Protein AF-0000000072338761 (afdb_homodimer)

Solvent-accessible surface area (backbone atoms only — not comparable to full-atom values): 22064 Å² total; per-residue (Å²): 132,81,78,70,74,66,70,79,74,54,84,82,32,75,36,38,48,46,51,48,50,28,50,51,32,44,56,54,16,60,72,24,56,83,80,33,53,68,61,15,53,51,38,38,48,50,27,56,55,46,52,63,46,30,58,50,46,21,62,70,65,68,54,77,40,64,55,47,52,51,50,48,56,48,51,54,52,49,55,56,39,50,49,32,52,53,35,22,54,76,39,59,93,46,30,67,58,38,49,49,53,42,46,35,48,51,50,10,52,49,38,29,50,42,36,50,35,55,40,67,84,44,92,79,66,81,75,85,75,63,54,68,69,52,47,52,41,71,71,35,62,64,58,40,49,50,21,54,51,25,37,50,48,26,52,51,23,54,43,52,24,72,78,41,54,88,87,39,70,66,22,52,52,22,51,53,49,30,62,71,20,42,65,41,25,53,51,41,55,49,42,26,45,50,40,21,53,45,16,49,53,49,33,49,51,51,47,48,57,73,62,104,131,80,78,69,74,65,69,77,75,55,85,80,31,75,38,38,48,44,51,48,52,28,51,52,33,45,55,55,16,59,72,24,56,85,79,34,55,68,60,15,51,52,36,38,49,52,26,56,56,47,51,62,49,30,58,50,47,22,63,70,65,68,56,75,41,65,56,49,50,50,50,47,56,48,50,55,51,52,54,54,40,49,49,33,53,52,36,22,55,75,39,59,93,47,29,66,58,36,49,49,53,43,47,38,47,50,50,10,50,48,38,29,51,44,36,50,33,54,40,66,85,44,91,78,66,80,75,86,76,63,53,67,70,54,48,52,41,70,70,34,62,65,59,39,50,50,21,54,51,26,35,51,50,25,52,51,23,54,43,54,26,72,78,40,54,88,86,39,69,64,22,52,51,22,50,52,48,30,62,70,20,43,66,40,24,52,51,40,54,50,42,27,45,50,40,22,53,45,17,50,54,49,33,52,51,51,46,48,58,73,63,103

pLDDT: mean 85.82, std 15.0, range [26.61, 97.88]

Foldseek 3Di:
DPPPPLPDQDCDDPLNVLLVVLVVLLVVLVVCVVPPLVSSCVSLVVSVVSLVVSVVRCVVVVNDDPVSVVSSLVSLLVSLLVLLVLLCVLVVVCNVVSVVLSVLQVLLVVLLVVLQVVCVPPPPHDPPPQDPLLVVCVVDPVLVVLLSVLLSLLSSLSSQLSVDDPPDPSVVVSVVSNVVSVVSNVSVSVSSNSSNVVSVVSVVVVVVVVVD/DPPPPLPDQDCDDPLNVLLVVLVVLLVVLVVCVVPPLVSSVVSLVVSVVSLVVSVVVCVVVVNDDPVSVVSSLVSLLVSLLVLLVLLCVLVVVCNVVSVVLSVLQVLLVVLLVVLQVVCVPPPPHDPPPQDPLLVVCVVDPVLVVLLSVLLSLLSSLSSQLSVDDPPDPSVVVSVVSNVVSVVSNVSVSVSSNSSNVVSVVSVVVVVVVVVD

Radius of gyration: 22.32 Å; Cα contacts (8 Å, |Δi|>4): 459; chains: 2; bounding box: 52×64×45 Å

Nearest PDB structures (foldseek):
  4mnd-assembly1_A-2  TM=5.070E-01  e=9.246E-03  Archaeoglobus fulgidus
  4o6m-assembly1_A  TM=5.446E-01  e=5.656E-02  Archaeoglobus fulgidus DSM 4304
  4q7c-assembly1_A  TM=5.367E-01  e=7.178E-02  Archaeoglobus fulgidus DSM 4304
  4q7c-assembly1_B  TM=5.508E-01  e=8.281E-02  Archaeoglobus fulgidus DSM 4304
  7sqc-assembly1_1Y  TM=2.002E-01  e=7.309E+00  Chlamydomonas reinhardtii

Secondary structure (DSSP, 8-state):
----------S--HHHHHHHHHHHHHHHHHHHTTT-HHHHHHHHHHHHHHHHHHHHHHHHHT---HHHHHHHHHHHHHHHHHHHHHHHHH-GGGHHHHHHHHHHHHHHHHHHHHHHHHHTT-S--------HHHHHHHH-HHHHHHHHHHHHHHHHHHHHHHTS-TTSHHHHHHHHHHHHHHHHHHHHHHHHHHHHHHHHHHHHHHHHHHH-/----------S--HHHHHHHHHHHHHHHHHHHTTT-HHHHHHHHHHHHHHHHHHHHHHHHHT---HHHHHHHHHHHHHHHHHHHHHHHHH-GGGHHHHHHHHHHHHHHHHHHHHHHHHHTT-S--------HHHHHHHH-HHHHHHHHHHHHHHHHHHHHHHTS-TTSHHHHHHHHHHHHHHHHHHHHHHHHHHHHHHHHHHHHHHHHHHH-

InterPro domains:
  IPR000462 CDP-alcohol phosphatidyltransferase [PF01066] (13-157)
  IPR014387 CDP-diacylglycerol-inositol 3-phosphatidyltransferase, eukaryote [PIRSF000848] (13-209)
  IPR043130 CDP-alcohol phosphatidyltransferase, transmembrane domain [G3DSA:1.20.120.1760] (8-195)

Sequence (424 aa):
MVKQGRKKPTIFTKANGVTFIRTILCGLSMKYAHTDVFLFVYIYTASMLLDMVDGYVSRYFNESTLIGAVYDQLLDRMTSSYVCFLNAKRYPQLLEVFYLIMVIDICGHWIHNYACALYANTNHKKVNDANIILKVYYENKWLMFMSIVMYEVFFVSLYARSMYSPGHNMYDLATRLMYITAPLCVYKILTNFLQGAYGCSRLLYYDQKLAQMVKQGRKKPTIFTKANGVTFIRTILCGLSMKYAHTDVFLFVYIYTASMLLDMVDGYVSRYFNESTLIGAVYDQLLDRMTSSYVCFLNAKRYPQLLEVFYLIMVIDICGHWIHNYACALYANTNHKKVNDANIILKVYYENKWLMFMSIVMYEVFFVSLYARSMYSPGHNMYDLATRLMYITAPLCVYKILTNFLQGAYGCSRLLYYDQKLAQ

Organism: Babesia divergens (NCBI:txid32595)

Structure (mmCIF, N/CA/C/O backbone):
data_AF-0000000072338761-model_v1
#
loop_
_entity.id
_entity.type
_entity.pdbx_description
1 polymer 'CDP-diacylglycerol--inositol 3-phosphatidyltransferase'
#
loop_
_atom_site.group_PDB
_atom_site.id
_atom_site.type_symbol
_atom_site.label_atom_id
_atom_site.label_alt_id
_atom_site.label_comp_id
_atom_site.label_asym_id
_atom_site.label_entity_id
_atom_site.label_seq_id
_atom_site.pdbx_PDB_ins_code
_atom_site.Cartn_x
_atom_site.Cartn_y
_atom_site.Cartn_z
_atom_site.occupancy
_atom_site.B_iso_or_equiv
_atom_site.auth_seq_id
_atom_site.auth_comp_id
_atom_site.auth_asym_id
_atom_site.auth_atom_id
_atom_site.pdbx_PDB_model_num
ATOM 1 N N . MET A 1 1 ? -26.469 29.328 20.031 1 26.61 1 MET A N 1
ATOM 2 C CA . MET A 1 1 ? -26.281 28.031 19.375 1 26.61 1 MET A CA 1
ATOM 3 C C . MET A 1 1 ? -25.469 27.078 20.25 1 26.61 1 MET A C 1
ATOM 5 O O . MET A 1 1 ? -24.344 27.391 20.625 1 26.61 1 MET A O 1
ATOM 9 N N . VAL A 1 2 ? -26.078 26.344 21.078 1 29.77 2 VAL A N 1
ATOM 10 C CA . VAL A 1 2 ? -25.625 25.578 22.234 1 29.77 2 VAL A CA 1
ATOM 11 C C . VAL A 1 2 ? -24.531 24.609 21.812 1 29.77 2 VAL A C 1
ATOM 13 O O . VAL A 1 2 ? -24.672 23.875 20.828 1 29.77 2 VAL A O 1
ATOM 16 N N . LYS A 1 3 ? -23.266 24.875 21.938 1 37.03 3 LYS A N 1
ATOM 17 C CA . LYS A 1 3 ? -22.047 24.125 21.719 1 37.03 3 LYS A CA 1
ATOM 18 C C . LYS A 1 3 ? -22.219 22.656 22.141 1 37.03 3 LYS A C 1
ATOM 20 O O . LYS A 1 3 ? -22.203 22.344 23.328 1 37.03 3 LYS A O 1
ATOM 25 N N . GLN A 1 4 ? -23.219 22 21.688 1 37.53 4 GLN A N 1
ATOM 26 C CA . GLN A 1 4 ? -23.531 20.625 22.094 1 37.53 4 GLN A CA 1
ATOM 27 C C . GLN A 1 4 ? -22.25 19.812 22.281 1 37.53 4 GLN A C 1
ATOM 29 O O . GLN A 1 4 ? -21.328 19.906 21.469 1 37.53 4 GLN A O 1
ATOM 34 N N . GLY A 1 5 ? -21.828 19.438 23.406 1 38.66 5 GLY A N 1
ATOM 35 C CA . GLY A 1 5 ? -20.641 18.828 23.969 1 38.66 5 GLY A CA 1
ATOM 36 C C . GLY A 1 5 ? -20.047 17.734 23.078 1 38.66 5 GLY A C 1
ATOM 37 O O . GLY A 1 5 ? -20.703 16.75 22.781 1 38.66 5 GLY A O 1
ATOM 38 N N . ARG A 1 6 ? -19.391 18.078 22.047 1 47.03 6 ARG A N 1
ATOM 39 C CA . ARG A 1 6 ? -18.719 17.047 21.266 1 47.03 6 ARG A CA 1
ATOM 40 C C . ARG A 1 6 ? -18.172 15.938 22.156 1 47.03 6 ARG A C 1
ATOM 42 O O . ARG A 1 6 ? -17.453 16.203 23.125 1 47.03 6 ARG A O 1
ATOM 49 N N . LYS A 1 7 ? -18.953 14.875 22.391 1 50.47 7 LYS A N 1
A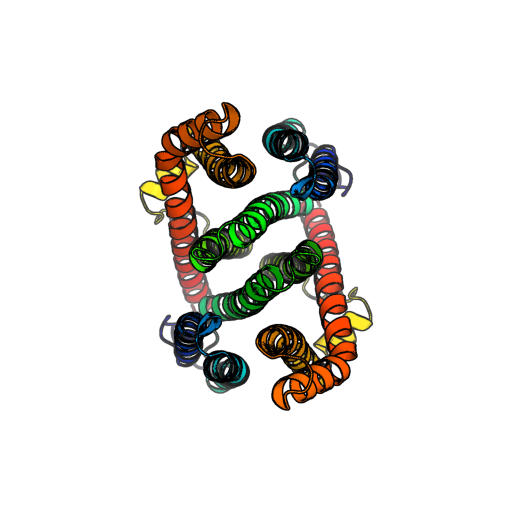TOM 50 C CA . LYS A 1 7 ? -18.547 13.711 23.172 1 50.47 7 LYS A CA 1
ATOM 51 C C . LYS A 1 7 ? -17.094 13.336 22.891 1 50.47 7 LYS A C 1
ATOM 53 O O . LYS A 1 7 ? -16.609 13.539 21.766 1 50.47 7 LYS A O 1
ATOM 58 N N . LYS A 1 8 ? -16.297 13.023 23.922 1 52.38 8 LYS A N 1
ATOM 59 C CA . LYS A 1 8 ? -14.898 12.602 23.875 1 52.38 8 LYS A CA 1
ATOM 60 C C . LYS A 1 8 ? -14.688 11.492 22.844 1 52.38 8 LYS A C 1
ATOM 62 O O . LYS A 1 8 ? -15.367 10.469 22.875 1 52.38 8 LYS A O 1
ATOM 67 N N . PRO A 1 9 ? -14.086 11.664 21.688 1 55.91 9 PRO A N 1
ATOM 68 C CA . PRO A 1 9 ? -13.875 10.617 20.688 1 55.91 9 PRO A CA 1
ATOM 69 C C . PRO A 1 9 ? -13.203 9.375 21.25 1 55.91 9 PRO A C 1
ATOM 71 O O . PRO A 1 9 ? -12.18 9.477 21.938 1 55.91 9 PRO A O 1
ATOM 74 N N . THR A 1 10 ? -14.078 8.336 21.766 1 58.53 10 THR A N 1
ATOM 75 C CA . THR A 1 10 ? -13.531 7.055 22.188 1 58.53 10 THR A CA 1
ATOM 76 C C . THR A 1 10 ? -13.32 6.137 20.984 1 58.53 10 THR A C 1
ATOM 78 O O . THR A 1 10 ? -14 6.273 19.969 1 58.53 10 THR A O 1
ATOM 81 N N . ILE A 1 11 ? -12.25 5.395 21 1 60.09 11 ILE A N 1
ATOM 82 C CA . ILE A 1 11 ? -11.953 4.383 20 1 60.09 11 ILE A CA 1
ATOM 83 C C . ILE A 1 11 ? -13.18 3.5 19.781 1 60.09 11 ILE A C 1
ATOM 85 O O . ILE A 1 11 ? -13.367 2.947 18.688 1 60.09 11 ILE A O 1
ATOM 89 N N . PHE A 1 12 ? -13.953 3.453 20.719 1 59.91 12 PHE A N 1
ATOM 90 C CA . PHE A 1 12 ? -15.086 2.535 20.625 1 59.91 12 PHE A CA 1
ATOM 91 C C . PHE A 1 12 ? -16.344 3.268 20.188 1 59.91 12 PHE A C 1
ATOM 93 O O . PHE A 1 12 ? -17.188 3.637 21.016 1 59.91 12 PHE A O 1
ATOM 100 N N . THR A 1 13 ? -16.328 3.723 19.016 1 66.06 13 THR A N 1
ATOM 101 C CA . THR A 1 13 ? -17.531 4.309 18.422 1 66.06 13 THR A CA 1
ATOM 102 C C . THR A 1 13 ? -18.25 3.289 17.562 1 66.06 13 THR A C 1
ATOM 104 O O . THR A 1 13 ? -17.672 2.273 17.172 1 66.06 13 THR A O 1
ATOM 107 N N . LYS A 1 14 ? -19.547 3.48 17.359 1 63.56 14 LYS A N 1
ATOM 108 C CA . LYS A 1 14 ? -20.312 2.584 16.516 1 63.56 14 LYS A CA 1
ATOM 109 C C . LYS A 1 14 ? -19.672 2.439 15.133 1 63.56 14 LYS A C 1
ATOM 111 O O . LYS A 1 14 ? -19.641 1.346 14.562 1 63.56 14 LYS A O 1
ATOM 116 N N . ALA A 1 15 ? -19.109 3.551 14.703 1 64.62 15 ALA A N 1
ATOM 117 C CA . ALA A 1 15 ? -18.453 3.521 13.398 1 64.62 15 ALA A CA 1
ATOM 118 C C . ALA A 1 15 ? -17.203 2.652 13.422 1 64.62 15 ALA A C 1
ATOM 120 O O . ALA A 1 15 ? -16.953 1.872 12.5 1 64.62 15 ALA A O 1
ATOM 121 N N . ASN A 1 16 ? -16.516 2.664 14.539 1 75.19 16 ASN A N 1
ATOM 122 C CA . ASN A 1 16 ? -1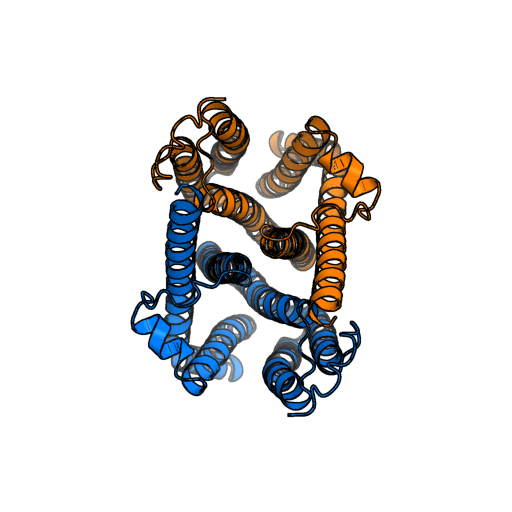5.336 1.826 14.688 1 75.19 16 ASN A CA 1
ATOM 123 C C . ASN A 1 16 ? -15.711 0.352 14.82 1 75.19 16 ASN A C 1
ATOM 125 O O . ASN A 1 16 ? -14.938 -0.523 14.422 1 75.19 16 ASN A O 1
ATOM 129 N N . GLY A 1 17 ? -16.922 0.213 15.297 1 76.75 17 GLY A N 1
ATOM 130 C CA . GLY A 1 17 ? -17.406 -1.15 15.391 1 76.75 17 GLY A CA 1
ATOM 131 C C . GLY A 1 17 ? -17.656 -1.79 14.039 1 76.75 17 GLY A C 1
ATOM 132 O O . GLY A 1 17 ? -17.312 -2.951 13.82 1 76.75 17 GLY A O 1
ATOM 133 N N . VAL A 1 18 ? -18.203 -1.007 13.109 1 80.5 18 VAL A N 1
ATOM 134 C CA . VAL A 1 18 ? -18.5 -1.506 11.766 1 80.5 18 VAL A CA 1
ATOM 135 C C . VAL A 1 18 ? -17.188 -1.836 11.047 1 80.5 18 VAL A C 1
ATOM 137 O O . VAL A 1 18 ? -17.078 -2.875 10.391 1 80.5 18 VAL A O 1
ATOM 140 N N . THR A 1 19 ? -16.25 -0.994 11.211 1 82.56 19 THR A N 1
ATOM 141 C CA . THR A 1 19 ? -14.953 -1.222 10.57 1 82.56 19 THR A CA 1
ATOM 142 C C . THR A 1 19 ? -14.281 -2.469 11.141 1 82.56 19 THR A C 1
ATOM 144 O O . THR A 1 19 ? -13.633 -3.217 10.406 1 82.56 19 THR A O 1
ATOM 147 N N . PHE A 1 20 ? -14.547 -2.629 12.391 1 86.56 20 PHE A N 1
ATOM 148 C CA . PHE A 1 20 ? -13.992 -3.818 13.023 1 86.56 20 PHE A CA 1
ATOM 149 C C . PHE A 1 20 ? -14.641 -5.082 12.469 1 86.56 20 PHE A C 1
ATOM 151 O O . PHE A 1 20 ? -13.953 -6.066 12.188 1 86.56 20 PHE A O 1
ATOM 158 N N . ILE A 1 21 ? -15.883 -5.047 12.328 1 89.88 21 ILE A N 1
ATOM 159 C CA . ILE A 1 21 ? -16.609 -6.184 11.758 1 89.88 21 ILE A CA 1
ATOM 160 C C . ILE A 1 21 ? -16.125 -6.434 10.336 1 89.88 21 ILE A C 1
ATOM 162 O O . ILE A 1 21 ? -15.938 -7.586 9.93 1 89.88 21 ILE A O 1
ATOM 166 N N . ARG A 1 22 ? -15.859 -5.383 9.586 1 91.88 22 ARG A N 1
ATOM 167 C CA . ARG A 1 22 ? -15.352 -5.496 8.227 1 91.88 22 ARG A CA 1
ATOM 168 C C . ARG A 1 22 ? -14 -6.199 8.195 1 91.88 22 ARG A C 1
ATOM 170 O O . ARG A 1 22 ? -13.734 -7.016 7.312 1 91.88 22 ARG A O 1
ATOM 177 N N . THR A 1 23 ? -13.258 -5.828 9.141 1 91.75 23 THR A N 1
ATOM 178 C CA . THR A 1 23 ? -11.922 -6.426 9.219 1 91.75 23 THR A CA 1
ATOM 179 C C . THR A 1 23 ? -12.023 -7.934 9.453 1 91.75 23 THR A C 1
ATOM 181 O O . THR A 1 23 ? -11.312 -8.711 8.812 1 91.75 23 THR A O 1
ATOM 184 N N . ILE A 1 24 ? -12.875 -8.336 10.328 1 93.06 24 ILE A N 1
ATOM 185 C CA . ILE A 1 24 ? -13.086 -9.75 10.633 1 93.06 24 ILE A CA 1
ATOM 186 C C . ILE A 1 24 ? -13.617 -10.469 9.398 1 93.06 24 ILE A C 1
ATOM 188 O O . ILE A 1 24 ? -13.133 -11.555 9.047 1 93.06 24 ILE A O 1
ATOM 192 N N . LEU A 1 25 ? -14.562 -9.891 8.766 1 93.5 25 LEU A N 1
ATOM 193 C CA . LEU A 1 25 ? -15.133 -10.492 7.566 1 93.5 25 LEU A CA 1
ATOM 194 C C . LEU A 1 25 ? -14.086 -10.625 6.469 1 93.5 25 LEU A C 1
ATOM 196 O O . LEU A 1 25 ? -14.047 -11.633 5.762 1 93.5 25 LEU A O 1
ATOM 200 N N . CYS A 1 26 ? -13.266 -9.602 6.328 1 91.56 26 CYS A N 1
ATOM 201 C CA . CYS A 1 26 ? -12.195 -9.672 5.344 1 91.56 26 CYS A CA 1
ATOM 202 C C . CYS A 1 26 ? -11.234 -10.812 5.66 1 91.56 26 CYS A C 1
ATOM 204 O O . CYS A 1 26 ? -10.875 -11.586 4.773 1 91.56 26 CYS A O 1
ATOM 206 N N . GLY A 1 27 ? -10.859 -10.938 6.969 1 93.31 27 GLY A N 1
ATOM 207 C CA . GLY A 1 27 ? -10.023 -12.055 7.387 1 93.31 27 GLY A CA 1
ATOM 208 C C . GLY A 1 27 ? -10.656 -13.406 7.137 1 93.31 27 GLY A C 1
ATOM 209 O O . GLY A 1 27 ? -10 -14.328 6.656 1 93.31 27 GLY A O 1
ATOM 210 N N . LEU A 1 28 ? -11.898 -13.5 7.398 1 94 28 LEU A N 1
ATOM 211 C CA . LEU A 1 28 ? -12.633 -14.742 7.176 1 94 28 LEU A CA 1
ATOM 212 C C . LEU A 1 28 ? -12.711 -15.07 5.691 1 94 28 LEU A C 1
ATOM 214 O O . LEU A 1 28 ? -12.625 -16.234 5.309 1 94 28 LEU A O 1
ATOM 218 N N . SER A 1 29 ? -12.922 -14.031 4.934 1 94.88 29 SER A N 1
ATOM 219 C CA . SER A 1 29 ? -12.984 -14.266 3.494 1 94.88 29 SER A CA 1
ATOM 220 C C . SER A 1 29 ? -11.68 -14.859 2.975 1 94.88 29 SER A C 1
ATOM 222 O O . SER A 1 29 ? -11.688 -15.695 2.066 1 94.88 29 SER A O 1
ATOM 224 N N . MET A 1 30 ? -10.578 -14.438 3.518 1 93.88 30 MET A N 1
ATOM 225 C CA . MET A 1 30 ? -9.266 -14.922 3.096 1 93.88 30 MET A CA 1
ATOM 226 C C . MET A 1 30 ? -9.141 -16.422 3.34 1 93.88 30 MET A C 1
ATOM 228 O O . MET A 1 30 ? -8.445 -17.125 2.594 1 93.88 30 MET A O 1
ATOM 232 N N . LYS A 1 31 ? -9.789 -16.938 4.398 1 92.69 31 LYS A N 1
ATOM 233 C CA . LYS A 1 31 ? -9.766 -18.359 4.73 1 92.69 31 LYS A CA 1
ATOM 234 C C . LYS A 1 31 ? -10.367 -19.188 3.605 1 92.69 31 LYS A C 1
ATOM 236 O O . LYS A 1 31 ? -9.938 -20.328 3.371 1 92.69 31 LYS A O 1
ATOM 241 N N . TYR A 1 32 ? -11.258 -18.609 2.891 1 94.12 32 TYR A N 1
ATOM 242 C CA . TYR A 1 32 ? -12 -19.375 1.893 1 94.12 32 TYR A CA 1
ATOM 243 C C . TYR A 1 32 ? -11.555 -19 0.482 1 94.12 32 TYR A C 1
ATOM 245 O O . TYR A 1 32 ? -12.062 -19.547 -0.498 1 94.12 32 TYR A O 1
ATOM 253 N N . ALA A 1 33 ? -10.633 -18.156 0.347 1 93.81 33 ALA A N 1
ATOM 254 C CA . ALA A 1 33 ? -10.242 -17.609 -0.953 1 93.81 33 ALA A CA 1
ATOM 255 C C . ALA A 1 33 ? -9.734 -18.719 -1.871 1 93.81 33 ALA A C 1
ATOM 257 O O . ALA A 1 33 ? -9.953 -18.672 -3.084 1 93.81 33 ALA A O 1
ATOM 258 N N . HIS A 1 34 ? -9.148 -19.781 -1.287 1 93.19 34 HIS A N 1
ATOM 259 C CA . HIS A 1 34 ? -8.516 -20.797 -2.113 1 93.19 34 HIS A CA 1
ATOM 260 C C . HIS A 1 34 ? -9.352 -22.078 -2.139 1 93.19 34 HIS A C 1
ATOM 262 O O . HIS A 1 34 ? -9.086 -22.984 -2.926 1 93.19 34 HIS A O 1
ATOM 268 N N . THR A 1 35 ? -10.375 -22.219 -1.261 1 91.75 35 THR A N 1
ATOM 269 C CA . THR A 1 35 ? -11.125 -23.469 -1.134 1 91.75 35 THR A CA 1
ATOM 270 C C . THR A 1 35 ? -12.523 -23.328 -1.724 1 91.75 35 THR A C 1
ATOM 272 O O . THR A 1 35 ? -13.008 -24.219 -2.422 1 91.75 35 THR A O 1
ATOM 275 N N . ASP A 1 36 ? -13.18 -22.203 -1.42 1 93.94 36 ASP A N 1
ATOM 276 C CA . ASP A 1 36 ? -14.555 -21.969 -1.851 1 93.94 36 ASP A CA 1
ATOM 277 C C . ASP A 1 36 ? -14.734 -20.531 -2.348 1 93.94 36 ASP A C 1
ATOM 279 O O . ASP A 1 36 ? -14.992 -19.625 -1.557 1 93.94 36 ASP A O 1
ATOM 283 N N . VAL A 1 37 ? -14.719 -20.422 -3.639 1 92.69 37 VAL A N 1
ATOM 284 C CA . VAL A 1 37 ? -14.758 -19.094 -4.25 1 92.69 37 VAL A CA 1
ATOM 285 C C . VAL A 1 37 ? -16.109 -18.438 -3.969 1 92.69 37 VAL A C 1
ATOM 287 O O . VAL A 1 37 ? -16.172 -17.234 -3.754 1 92.69 37 VAL A O 1
ATOM 290 N N . PHE A 1 38 ? -17.203 -19.203 -3.994 1 92.25 38 PHE A N 1
ATOM 291 C CA . PHE A 1 38 ? -18.531 -18.656 -3.742 1 92.25 38 PHE A CA 1
ATOM 292 C C . PHE A 1 38 ? -18.609 -18.047 -2.35 1 92.25 38 PHE A C 1
ATOM 294 O O . PHE A 1 38 ? -19.078 -16.922 -2.188 1 92.25 38 PHE A O 1
ATOM 301 N N . LEU A 1 39 ? -18.156 -18.812 -1.407 1 94.25 39 LEU A N 1
ATOM 302 C CA . LEU A 1 39 ? -18.172 -18.297 -0.041 1 94.25 39 LEU A CA 1
ATOM 303 C C . LEU A 1 39 ? -17.234 -17.109 0.101 1 94.25 39 LEU A C 1
ATOM 305 O O . LEU A 1 39 ? -17.547 -16.141 0.803 1 94.25 39 LEU A O 1
ATOM 309 N N . PHE A 1 40 ? -16.047 -17.156 -0.527 1 96 40 PHE A N 1
ATOM 310 C CA . PHE A 1 40 ? -15.109 -16.031 -0.527 1 96 40 PHE A CA 1
ATOM 311 C C . PHE A 1 40 ? -15.789 -14.766 -1.047 1 96 40 PHE A C 1
ATOM 313 O O . PHE A 1 40 ? -15.789 -13.734 -0.375 1 96 40 PHE A O 1
ATOM 320 N N . VAL A 1 41 ? -16.438 -14.891 -2.227 1 94.5 41 VAL A N 1
ATOM 321 C CA . VAL A 1 41 ? -17.047 -13.742 -2.875 1 94.5 41 VAL A CA 1
ATOM 322 C C . VAL A 1 41 ? -18.188 -13.195 -2 1 94.5 41 VAL A C 1
ATOM 324 O O . VAL A 1 41 ? -18.328 -11.984 -1.837 1 94.5 41 VAL A O 1
ATOM 327 N N . TYR A 1 42 ? -18.891 -14.094 -1.451 1 94.56 42 TYR A N 1
ATOM 328 C CA . TYR A 1 42 ? -20.031 -13.695 -0.625 1 94.56 42 TYR A CA 1
ATOM 329 C C . TYR A 1 42 ? -19.562 -12.914 0.602 1 94.56 42 TYR A C 1
ATOM 331 O O . TYR A 1 42 ? -20.062 -11.82 0.869 1 94.56 42 TYR A O 1
ATOM 339 N N . ILE A 1 43 ? -18.656 -13.453 1.332 1 95.38 43 ILE A N 1
ATOM 340 C CA . ILE A 1 43 ? -18.172 -12.828 2.559 1 95.38 43 ILE A CA 1
ATOM 341 C C . ILE A 1 43 ? -17.438 -11.531 2.221 1 95.38 43 ILE A C 1
ATOM 343 O O . ILE A 1 43 ? -17.594 -10.523 2.91 1 95.38 43 ILE A O 1
ATOM 347 N N . TYR A 1 44 ? -16.656 -11.594 1.2 1 94.81 44 TYR A N 1
ATOM 348 C CA . TYR A 1 44 ? -15.914 -10.414 0.747 1 94.81 44 TYR A CA 1
ATOM 349 C C . TYR A 1 44 ? -16.875 -9.281 0.393 1 94.81 44 TYR A C 1
ATOM 351 O O . TYR A 1 44 ? -16.672 -8.141 0.803 1 94.81 44 TYR A O 1
ATOM 359 N N . THR A 1 45 ? -17.906 -9.602 -0.368 1 91.44 45 THR A N 1
ATOM 360 C CA . THR A 1 45 ? -18.891 -8.617 -0.783 1 91.44 45 THR A CA 1
ATOM 361 C C . THR A 1 45 ? -19.641 -8.055 0.426 1 91.44 45 THR A C 1
ATOM 363 O O . THR A 1 45 ? -19.906 -6.852 0.496 1 91.44 45 THR A O 1
ATOM 366 N N . ALA A 1 46 ? -19.953 -8.891 1.31 1 91.44 46 ALA A N 1
ATOM 367 C CA . ALA A 1 46 ? -20.594 -8.438 2.539 1 91.44 46 ALA A CA 1
ATOM 368 C C . ALA A 1 46 ? -19.719 -7.438 3.281 1 91.44 46 ALA A C 1
ATOM 370 O O . ALA A 1 46 ? -20.219 -6.43 3.795 1 91.44 46 ALA A O 1
ATOM 371 N N . SER A 1 47 ? -18.453 -7.691 3.346 1 91.12 47 SER A N 1
ATOM 372 C CA . SER A 1 47 ? -17.516 -6.781 3.992 1 91.12 47 SER A CA 1
ATOM 373 C C . SER A 1 47 ? -17.484 -5.426 3.291 1 91.12 47 SER A C 1
ATOM 375 O O . SER A 1 47 ? -17.469 -4.383 3.947 1 91.12 47 SER A O 1
ATOM 377 N N . MET A 1 48 ? -17.562 -5.434 2.031 1 88.12 48 MET A N 1
ATOM 378 C CA . MET A 1 48 ? -17.484 -4.203 1.249 1 88.12 48 MET A CA 1
ATOM 379 C C . MET A 1 48 ? -18.766 -3.393 1.404 1 88.12 48 MET A C 1
ATOM 381 O O . MET A 1 48 ? -18.734 -2.16 1.414 1 88.12 48 MET A O 1
ATOM 385 N N . LEU A 1 49 ? -19.875 -4.062 1.438 1 83.69 49 LEU A N 1
ATOM 386 C CA . LEU A 1 49 ? -21.172 -3.391 1.554 1 83.69 49 LEU A CA 1
ATOM 387 C C . LEU A 1 49 ? -21.312 -2.736 2.922 1 83.69 49 LEU A C 1
ATOM 389 O O . LEU A 1 49 ? -21.969 -1.695 3.049 1 83.69 49 LEU A O 1
ATOM 393 N N . LEU A 1 50 ? -20.672 -3.336 3.869 1 83.5 50 LEU A N 1
ATOM 394 C CA . LEU A 1 50 ? -20.719 -2.756 5.207 1 83.5 50 LEU A CA 1
ATOM 395 C C . LEU A 1 50 ? -20.016 -1.408 5.238 1 83.5 50 LEU A C 1
ATOM 397 O O . LEU A 1 50 ? -20.266 -0.585 6.121 1 83.5 50 LEU A O 1
ATOM 401 N N . ASP A 1 51 ? -19.078 -1.233 4.332 1 81.38 51 ASP A N 1
ATOM 402 C CA . ASP A 1 51 ? -18.359 0.036 4.223 1 81.38 51 ASP A CA 1
ATOM 403 C C . ASP A 1 51 ? -19.328 1.189 3.971 1 81.38 51 ASP A C 1
ATOM 405 O O . ASP A 1 51 ? -19.172 2.277 4.527 1 81.38 51 ASP A O 1
ATOM 409 N N . MET A 1 52 ? -20.297 0.969 3.121 1 75 52 MET A N 1
ATOM 410 C CA . MET A 1 52 ? -21.297 1.99 2.791 1 75 52 MET A CA 1
ATOM 411 C C . MET A 1 52 ? -22.125 2.354 4.016 1 75 52 MET A C 1
ATOM 413 O O . MET A 1 52 ? -22.5 3.514 4.191 1 75 52 MET A O 1
ATOM 417 N N . VAL A 1 53 ? -22.281 1.473 4.867 1 69.81 53 VAL A N 1
ATOM 418 C CA . VAL A 1 53 ? -23.078 1.661 6.066 1 69.81 53 VAL A CA 1
ATOM 419 C C . VAL A 1 53 ? -22.312 2.508 7.078 1 69.81 53 VAL A C 1
ATOM 421 O O . VAL A 1 53 ? -22.875 3.406 7.707 1 69.81 53 VAL A O 1
ATOM 424 N N . ASP A 1 54 ? -21 2.184 7.18 1 65.81 54 ASP A N 1
ATOM 425 C CA . ASP A 1 54 ? -20.172 2.887 8.156 1 65.81 54 ASP A CA 1
ATOM 426 C C . ASP A 1 54 ? -20.141 4.387 7.875 1 65.81 54 ASP A C 1
ATOM 428 O O . ASP A 1 54 ? -20.188 5.195 8.805 1 65.81 54 ASP A O 1
ATOM 432 N N . GLY A 1 55 ? -20.047 4.758 6.609 1 61.66 55 GLY A N 1
ATOM 433 C CA . GLY A 1 55 ? -20.109 6.168 6.273 1 61.66 55 GLY A CA 1
ATOM 434 C C . GLY A 1 55 ? -21.406 6.824 6.691 1 61.66 55 GLY A C 1
ATOM 435 O O . GLY A 1 55 ? -21.406 7.93 7.234 1 61.66 55 GLY A O 1
ATOM 436 N N . TYR A 1 56 ? -22.406 6.051 6.57 1 57.84 56 TYR A N 1
ATOM 437 C CA . TYR A 1 56 ? -23.734 6.543 6.934 1 57.84 56 TYR A CA 1
ATOM 438 C C . TYR A 1 56 ? -23.875 6.664 8.445 1 57.84 56 TYR A C 1
ATOM 440 O O . TYR A 1 56 ? -24.391 7.664 8.945 1 57.84 56 TYR A O 1
ATOM 448 N N . VAL A 1 57 ? -23.359 5.695 9.141 1 56.56 57 VAL A N 1
ATOM 449 C CA . VAL A 1 57 ? -23.469 5.652 10.594 1 56.56 57 VAL A CA 1
ATOM 450 C C . VAL A 1 57 ? -22.641 6.773 11.211 1 56.56 57 VAL A C 1
ATOM 452 O O . VAL A 1 57 ? -23.062 7.418 12.164 1 56.56 57 VAL A O 1
ATOM 455 N N . SER A 1 58 ? -21.453 7.016 10.695 1 57.22 58 SER A N 1
ATOM 456 C CA . SER A 1 58 ? -20.578 8.062 11.195 1 57.22 58 SER A CA 1
ATOM 457 C C . SER A 1 58 ? -21.203 9.445 11.031 1 57.22 58 SER A C 1
ATOM 459 O O . SER A 1 58 ? -21.094 10.289 11.922 1 57.22 58 SER A O 1
ATOM 461 N N . ARG A 1 59 ? -21.891 9.578 9.969 1 58.47 59 ARG A N 1
ATOM 462 C CA . ARG A 1 59 ? -22.547 10.852 9.68 1 58.47 59 ARG A CA 1
ATOM 463 C C . ARG A 1 59 ? -23.797 11.039 10.531 1 58.47 59 ARG A C 1
ATOM 465 O O . ARG A 1 59 ? -24.078 12.141 11.008 1 58.47 59 ARG A O 1
ATOM 472 N N . TYR A 1 60 ? -24.375 9.953 10.719 1 53.62 60 TYR A N 1
ATOM 473 C CA . TYR A 1 60 ? -25.625 10 11.469 1 53.62 60 TYR A CA 1
ATOM 474 C C . TYR A 1 60 ? -25.359 10.25 12.945 1 53.62 60 TYR A C 1
ATOM 476 O O . TYR A 1 60 ? -26.078 11.031 13.586 1 53.62 60 TYR A O 1
ATOM 484 N N . PHE A 1 61 ? -24.359 9.641 13.492 1 56.5 61 PHE A N 1
ATOM 485 C CA . PHE A 1 61 ? -24.109 9.75 14.922 1 56.5 61 PHE A CA 1
ATOM 486 C C . PHE A 1 61 ? -23.062 10.836 15.195 1 56.5 61 PHE A C 1
ATOM 488 O O . PHE A 1 61 ? -22.75 11.117 16.359 1 56.5 61 PHE A O 1
ATOM 495 N N . ASN A 1 62 ? -22.656 11.523 14.227 1 57.97 62 ASN A N 1
ATOM 496 C CA . ASN A 1 62 ? -21.688 12.594 14.336 1 57.97 62 ASN A CA 1
ATOM 497 C C . ASN A 1 62 ? -20.453 12.148 15.109 1 57.97 62 ASN A C 1
ATOM 499 O O . ASN A 1 62 ? -19.969 12.867 15.992 1 57.97 62 ASN A O 1
ATOM 503 N N . GLU A 1 63 ? -20.234 10.938 15.117 1 62.25 63 GLU A N 1
ATOM 504 C CA . GLU A 1 63 ? -19.125 10.367 15.859 1 62.25 63 GLU A CA 1
ATOM 505 C C . GLU A 1 63 ? -17.953 10.039 14.922 1 62.25 63 GLU A C 1
ATOM 507 O O . GLU A 1 63 ? -17.391 8.945 14.992 1 62.25 63 GLU A O 1
ATOM 512 N N . SER A 1 64 ? -17.469 11.031 14.156 1 66.75 64 SER A N 1
ATOM 513 C CA . SER A 1 64 ? -16.344 10.711 13.273 1 66.75 64 SER A CA 1
ATOM 514 C C . SER A 1 64 ? -15.008 10.984 13.961 1 66.75 64 SER A C 1
ATOM 516 O O . SER A 1 64 ? -14.82 12.039 14.57 1 66.75 64 SER A O 1
ATOM 518 N N . THR A 1 65 ? -14.289 9.812 14.227 1 78.19 65 THR A N 1
ATOM 519 C CA . THR A 1 65 ? -12.938 9.953 14.766 1 78.19 65 THR A CA 1
ATOM 520 C C . THR A 1 65 ? -11.898 9.852 13.648 1 78.19 65 THR A C 1
ATOM 522 O O . THR A 1 65 ? -12.164 9.273 12.594 1 78.19 65 THR A O 1
ATOM 525 N N . LEU A 1 66 ? -10.852 10.523 13.891 1 82.12 66 LEU A N 1
ATOM 526 C CA . LEU A 1 66 ? -9.766 10.492 12.914 1 82.12 66 LEU A CA 1
ATOM 527 C C . LEU A 1 66 ? -9.234 9.07 12.75 1 82.12 66 LEU A C 1
ATOM 529 O O . LEU A 1 66 ? -8.961 8.633 11.625 1 82.12 66 LEU A O 1
ATOM 533 N N . ILE A 1 67 ? -9.133 8.391 13.844 1 83.5 67 ILE A N 1
ATOM 534 C CA . ILE A 1 67 ? -8.609 7.027 13.789 1 83.5 67 ILE A CA 1
ATOM 535 C C . ILE A 1 67 ? -9.555 6.145 12.969 1 83.5 67 ILE A C 1
ATOM 537 O O . ILE A 1 67 ? -9.109 5.297 12.195 1 83.5 67 ILE A O 1
ATOM 541 N N . GLY A 1 68 ? -10.773 6.312 13.203 1 83.31 68 GLY A N 1
ATOM 542 C CA . GLY A 1 68 ? -11.75 5.555 12.438 1 83.31 68 GLY A CA 1
ATOM 543 C C . GLY A 1 68 ? -11.695 5.844 10.945 1 83.31 68 GLY A C 1
ATOM 544 O O . GLY A 1 68 ? -11.805 4.934 10.125 1 83.31 68 GLY A O 1
ATOM 545 N N . ALA A 1 69 ? -11.484 7.051 10.617 1 83.69 69 ALA A N 1
ATOM 546 C CA . ALA A 1 69 ? -11.414 7.461 9.211 1 83.69 69 ALA A CA 1
ATOM 547 C C . ALA A 1 69 ? -10.188 6.863 8.531 1 83.69 69 ALA A C 1
A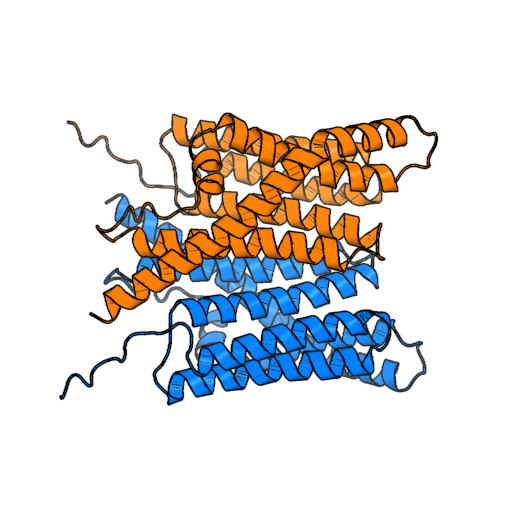TOM 549 O O . ALA A 1 69 ? -10.273 6.363 7.406 1 83.69 69 ALA A O 1
ATOM 550 N N . VAL A 1 70 ? -9.125 6.9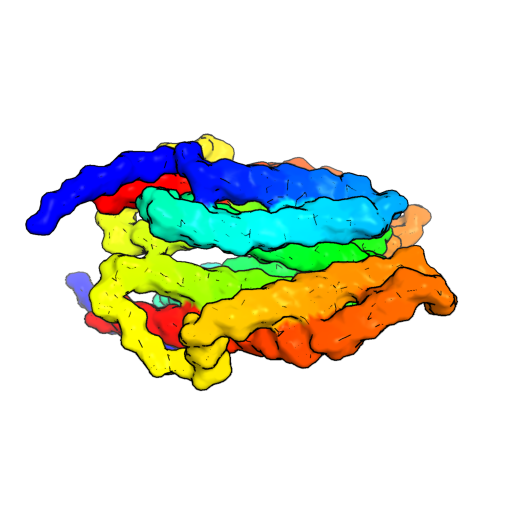14 9.203 1 87.5 70 VAL A N 1
ATOM 551 C CA . VAL A 1 70 ? -7.891 6.371 8.648 1 87.5 70 VAL A CA 1
ATOM 552 C C . VAL A 1 70 ? -8.016 4.855 8.508 1 87.5 70 VAL A C 1
ATOM 554 O O . VAL A 1 70 ? -7.645 4.289 7.477 1 87.5 70 VAL A O 1
ATOM 557 N N . TYR A 1 71 ? -8.492 4.285 9.523 1 89.12 71 TYR A N 1
ATOM 558 C CA . TYR A 1 71 ? -8.68 2.838 9.5 1 89.12 71 TYR A CA 1
ATOM 559 C C . TYR A 1 71 ? -9.578 2.424 8.336 1 89.12 71 TYR A C 1
ATOM 561 O O . TYR A 1 71 ? -9.289 1.453 7.637 1 89.12 71 TYR A O 1
ATOM 569 N N . ASP A 1 72 ? -10.586 3.143 8.219 1 87.44 72 ASP A N 1
ATOM 570 C CA . ASP A 1 72 ? -11.523 2.855 7.133 1 87.44 72 ASP A CA 1
ATOM 571 C C . ASP A 1 72 ? -10.844 2.988 5.77 1 87.44 72 ASP A C 1
ATOM 573 O O . ASP A 1 72 ? -10.992 2.117 4.91 1 87.44 72 ASP A O 1
ATOM 577 N N . GLN A 1 73 ? -10.164 3.996 5.617 1 89.5 73 GLN A N 1
ATOM 578 C CA . GLN A 1 73 ? -9.469 4.234 4.355 1 89.5 73 GLN A CA 1
ATOM 579 C C . GLN A 1 73 ? -8.445 3.131 4.074 1 89.5 73 GLN A C 1
ATOM 581 O O . GLN A 1 73 ? -8.32 2.676 2.936 1 89.5 73 GLN A O 1
ATOM 586 N N . LEU A 1 74 ? -7.723 2.703 5.031 1 93.19 74 LEU A N 1
ATOM 587 C CA . LEU A 1 74 ? -6.707 1.666 4.879 1 93.19 74 LEU A CA 1
ATOM 588 C C . LEU A 1 74 ? -7.352 0.318 4.57 1 93.19 74 LEU A C 1
ATOM 590 O O . LEU A 1 74 ? -6.875 -0.42 3.703 1 93.19 74 LEU A O 1
ATOM 594 N N . LEU A 1 75 ? -8.398 0.036 5.324 1 92.62 75 LEU A N 1
ATOM 595 C CA . LEU A 1 75 ? -9.078 -1.239 5.109 1 92.62 75 LEU A CA 1
ATOM 596 C C . LEU A 1 75 ? -9.562 -1.36 3.67 1 92.62 75 LEU A C 1
ATOM 598 O O . LEU A 1 75 ? -9.477 -2.432 3.066 1 92.62 75 LEU A O 1
ATOM 602 N N . ASP A 1 76 ? -10.062 -0.276 3.121 1 92.38 76 ASP A N 1
ATOM 603 C CA . ASP A 1 76 ? -10.5 -0.272 1.731 1 92.38 76 ASP A CA 1
ATOM 604 C C . ASP A 1 76 ? -9.359 -0.646 0.789 1 92.38 76 ASP A C 1
ATOM 606 O O . ASP A 1 76 ? -9.531 -1.487 -0.097 1 92.38 76 ASP A O 1
ATOM 610 N N . ARG A 1 77 ? -8.219 -0.098 1.001 1 94.12 77 ARG A N 1
ATOM 611 C CA . ARG A 1 77 ? -7.066 -0.352 0.144 1 94.12 77 ARG A CA 1
ATOM 612 C C . ARG A 1 77 ? -6.52 -1.757 0.366 1 94.12 77 ARG A C 1
ATOM 614 O O . ARG A 1 77 ? -6.047 -2.4 -0.574 1 94.12 77 ARG A O 1
ATOM 621 N N . MET A 1 78 ? -6.551 -2.203 1.572 1 93.94 78 MET A N 1
ATOM 622 C CA . MET A 1 78 ? -6.016 -3.527 1.876 1 93.94 78 MET A CA 1
ATOM 623 C C . MET A 1 78 ? -6.895 -4.621 1.28 1 93.94 78 MET A C 1
ATOM 625 O O . MET A 1 78 ? -6.391 -5.617 0.761 1 93.94 78 MET A O 1
ATOM 629 N N . THR A 1 79 ? -8.188 -4.406 1.386 1 94 79 THR A N 1
ATOM 630 C CA . THR A 1 79 ? -9.086 -5.395 0.805 1 94 79 THR A CA 1
ATOM 631 C C . THR A 1 79 ? -8.914 -5.457 -0.71 1 94 79 THR A C 1
ATOM 633 O O . THR A 1 79 ? -8.805 -6.543 -1.283 1 94 79 THR A O 1
ATOM 636 N N . SER A 1 80 ? -8.859 -4.309 -1.343 1 95.69 80 SER A N 1
ATOM 637 C CA . SER A 1 80 ? -8.672 -4.27 -2.789 1 95.69 80 SER A CA 1
ATOM 638 C C . SER A 1 80 ? -7.328 -4.875 -3.186 1 95.69 80 SER A C 1
ATOM 640 O O . SER A 1 80 ? -7.23 -5.578 -4.195 1 95.69 80 SER A O 1
ATOM 642 N N . SER A 1 81 ? -6.312 -4.605 -2.447 1 97.19 81 SER A N 1
ATOM 643 C CA . SER A 1 81 ? -4.988 -5.133 -2.762 1 97.19 81 SER A CA 1
ATOM 644 C C . SER A 1 81 ? -4.953 -6.652 -2.627 1 97.19 81 SER A C 1
ATOM 646 O O . SER A 1 81 ? -4.234 -7.332 -3.363 1 97.19 81 SER A O 1
ATOM 648 N N . TYR A 1 82 ? -5.727 -7.195 -1.654 1 97.56 82 TYR A N 1
ATOM 649 C CA . TYR A 1 82 ? -5.766 -8.648 -1.502 1 97.56 82 TYR A CA 1
ATOM 650 C C . TYR A 1 82 ? -6.262 -9.312 -2.777 1 97.56 82 TYR A C 1
ATOM 652 O O . TYR A 1 82 ? -5.707 -10.328 -3.213 1 97.56 82 TYR A O 1
ATOM 660 N N . VAL A 1 83 ? -7.312 -8.742 -3.367 1 97.25 83 VAL A N 1
ATOM 661 C CA . VAL A 1 83 ? -7.863 -9.289 -4.605 1 97.25 83 VAL A CA 1
ATOM 662 C C . VAL A 1 83 ? -6.828 -9.18 -5.723 1 97.25 83 VAL A C 1
ATOM 664 O O . VAL A 1 83 ? -6.73 -10.07 -6.57 1 97.25 83 VAL A O 1
ATOM 667 N N . CYS A 1 84 ? -6.012 -8.109 -5.723 1 97.69 84 CYS A N 1
ATOM 668 C CA . CYS A 1 84 ? -4.93 -7.988 -6.688 1 97.69 84 CYS A CA 1
ATOM 669 C C . CYS A 1 84 ? -3.916 -9.117 -6.52 1 97.69 84 CYS A C 1
ATOM 671 O O . CYS A 1 84 ? -3.434 -9.672 -7.504 1 97.69 84 CYS A O 1
ATOM 673 N N . PHE A 1 85 ? -3.59 -9.484 -5.266 1 97.62 85 PHE A N 1
ATOM 674 C CA . PHE A 1 85 ? -2.691 -10.594 -4.984 1 97.62 85 PHE A CA 1
ATOM 675 C C . PHE A 1 85 ? -3.252 -11.898 -5.535 1 97.62 85 PHE A C 1
ATOM 677 O O . PHE A 1 85 ? -2.527 -12.68 -6.156 1 97.62 85 PHE A O 1
ATOM 684 N N . LEU A 1 86 ? -4.551 -12.117 -5.32 1 97.38 86 LEU A N 1
ATOM 685 C CA . LEU A 1 86 ? -5.199 -13.336 -5.781 1 97.38 86 LEU A CA 1
ATOM 686 C C . LEU A 1 86 ? -5.16 -13.43 -7.301 1 97.38 86 LEU A C 1
ATOM 688 O O . LEU A 1 86 ? -4.84 -14.492 -7.852 1 97.38 86 LEU A O 1
ATOM 692 N N . ASN A 1 87 ? -5.5 -12.305 -7.945 1 97.56 87 ASN A N 1
ATOM 693 C CA . ASN A 1 87 ? -5.496 -12.289 -9.406 1 97.56 87 ASN A CA 1
ATOM 694 C C . ASN A 1 87 ? -4.086 -12.484 -9.961 1 97.56 87 ASN A C 1
ATOM 696 O O . ASN A 1 87 ? -3.904 -13.141 -10.992 1 97.56 87 ASN A O 1
ATOM 700 N N . ALA A 1 88 ? -3.105 -11.898 -9.32 1 96.94 88 ALA A N 1
ATOM 701 C CA . ALA A 1 88 ? -1.721 -12.07 -9.75 1 96.94 88 ALA A CA 1
ATOM 702 C C . ALA A 1 88 ? -1.296 -13.539 -9.664 1 96.94 88 ALA A C 1
ATOM 704 O O . ALA A 1 88 ? -0.495 -14.008 -10.477 1 96.94 88 ALA A O 1
ATOM 705 N N . LYS A 1 89 ? -1.78 -14.227 -8.656 1 95.5 89 LYS A N 1
ATOM 706 C CA . LYS A 1 89 ? -1.512 -15.648 -8.508 1 95.5 89 LYS A CA 1
ATOM 707 C C . LYS A 1 89 ? -2.162 -16.453 -9.633 1 95.5 89 LYS A C 1
ATOM 709 O O . LYS A 1 89 ? -1.547 -17.359 -10.195 1 95.5 89 LYS A O 1
ATOM 714 N N . ARG A 1 90 ? -3.373 -16.094 -9.992 1 95.25 90 ARG A N 1
ATOM 715 C CA . ARG A 1 90 ? -4.148 -16.859 -10.969 1 95.25 90 ARG A CA 1
ATOM 716 C C . ARG A 1 90 ? -3.732 -16.5 -12.398 1 95.25 90 ARG A C 1
ATOM 718 O O . ARG A 1 90 ? -3.783 -17.344 -13.289 1 95.25 90 ARG A O 1
ATOM 725 N N . TYR A 1 91 ? -3.4 -15.234 -12.609 1 95.88 91 TYR A N 1
ATOM 726 C CA . TYR A 1 91 ? -2.938 -14.75 -13.906 1 95.88 91 TYR A CA 1
ATOM 727 C C . TYR A 1 91 ? -1.51 -14.227 -13.812 1 95.88 91 TYR A C 1
ATOM 729 O O . TYR A 1 91 ? -1.271 -13.023 -13.984 1 95.88 91 TYR A O 1
ATOM 737 N N . PRO A 1 92 ? -0.559 -15.133 -13.766 1 94.19 92 PRO A N 1
ATOM 738 C CA . PRO A 1 92 ? 0.824 -14.727 -13.5 1 94.19 92 PRO A CA 1
ATOM 739 C C . PRO A 1 92 ? 1.419 -13.883 -14.625 1 94.19 92 PRO A C 1
ATOM 741 O O . PRO A 1 92 ? 2.328 -13.086 -14.391 1 94.19 92 PRO A O 1
ATOM 744 N N . GLN A 1 93 ? 0.93 -14.031 -15.859 1 94.38 93 GLN A N 1
ATOM 745 C CA . GLN A 1 93 ? 1.433 -13.258 -16.984 1 94.38 93 GLN A CA 1
ATOM 746 C C . GLN A 1 93 ? 1.076 -11.781 -16.844 1 94.38 93 GLN A C 1
ATOM 748 O O . GLN A 1 93 ? 1.718 -10.914 -17.453 1 94.38 93 GLN A O 1
ATOM 753 N N . LEU A 1 94 ? 0.061 -11.469 -16.016 1 96.19 94 LEU A N 1
ATOM 754 C CA . LEU A 1 94 ? -0.402 -10.102 -15.836 1 96.19 94 LEU A CA 1
ATOM 755 C C . LEU A 1 94 ? -0.078 -9.602 -14.438 1 96.19 94 LEU A C 1
ATOM 757 O O . LEU A 1 94 ? -0.697 -8.648 -13.953 1 96.19 94 LEU A O 1
ATOM 761 N N . LEU A 1 95 ? 0.857 -10.219 -13.797 1 97 95 LEU A N 1
ATOM 762 C CA . LEU A 1 95 ? 1.212 -9.875 -12.422 1 97 95 LEU A CA 1
ATOM 763 C C . LEU A 1 95 ? 1.533 -8.391 -12.297 1 97 95 LEU A C 1
ATOM 765 O O . LEU A 1 95 ? 1.027 -7.719 -11.398 1 97 95 LEU A O 1
ATOM 769 N N . GLU A 1 96 ? 2.35 -7.84 -13.211 1 96.44 96 GLU A N 1
ATOM 770 C CA . GLU A 1 96 ? 2.787 -6.449 -13.125 1 96.44 96 GLU A CA 1
ATOM 771 C C . GLU A 1 96 ? 1.617 -5.492 -13.328 1 96.44 96 GLU A C 1
ATOM 773 O O . GLU A 1 96 ? 1.604 -4.395 -12.766 1 96.44 96 GLU A O 1
ATOM 778 N N . VAL A 1 97 ? 0.626 -5.918 -14.117 1 96.81 97 VAL A N 1
ATOM 779 C CA . VAL A 1 97 ? -0.549 -5.078 -14.32 1 96.81 97 VAL A CA 1
ATOM 780 C C . VAL A 1 97 ? -1.314 -4.926 -13.008 1 96.81 97 VAL A C 1
ATOM 782 O O . VAL A 1 97 ? -1.658 -3.812 -12.609 1 96.81 97 VAL A O 1
ATOM 785 N N . PHE A 1 98 ? -1.574 -6.035 -12.305 1 97.81 98 PHE A N 1
ATOM 786 C CA . PHE A 1 98 ? -2.277 -6.004 -11.023 1 97.81 98 PHE A CA 1
ATOM 787 C C . PHE A 1 98 ? -1.479 -5.223 -9.984 1 97.81 98 PHE A C 1
ATOM 789 O O . PHE A 1 98 ? -2.049 -4.465 -9.203 1 97.81 98 PHE A O 1
ATOM 796 N N . TYR A 1 99 ? -0.159 -5.441 -10.047 1 97.88 99 TYR A N 1
ATOM 797 C CA . TYR A 1 99 ? 0.727 -4.719 -9.141 1 97.88 99 TYR A CA 1
ATOM 798 C C . TYR A 1 99 ? 0.633 -3.215 -9.367 1 97.88 99 TYR A C 1
ATOM 800 O O . TYR A 1 99 ? 0.486 -2.445 -8.414 1 97.88 99 TYR A O 1
ATOM 808 N N . LEU A 1 100 ? 0.678 -2.777 -10.602 1 97.06 100 LEU A N 1
ATOM 809 C CA . LEU A 1 100 ? 0.644 -1.357 -10.93 1 97.06 100 LEU A CA 1
ATOM 810 C C . LEU A 1 100 ? -0.705 -0.746 -10.562 1 97.06 100 LEU A C 1
ATOM 812 O O . LEU A 1 100 ? -0.769 0.397 -10.109 1 97.06 100 LEU A O 1
ATOM 816 N N . ILE A 1 101 ? -1.768 -1.48 -10.758 1 97.62 101 ILE A N 1
ATOM 817 C CA . ILE A 1 101 ? -3.094 -1.005 -10.383 1 97.62 101 ILE A CA 1
ATOM 818 C C . ILE A 1 101 ? -3.15 -0.776 -8.867 1 97.62 101 ILE A C 1
ATOM 820 O O . ILE A 1 101 ? -3.664 0.246 -8.406 1 97.62 101 ILE A O 1
ATOM 824 N N . MET A 1 102 ? -2.598 -1.711 -8.125 1 97.56 102 MET A N 1
ATOM 825 C CA . MET A 1 102 ? -2.531 -1.583 -6.672 1 97.56 102 MET A CA 1
ATOM 826 C C . MET A 1 102 ? -1.696 -0.372 -6.27 1 97.56 102 MET A C 1
ATOM 828 O O . MET A 1 102 ? -2.086 0.387 -5.379 1 97.56 102 MET A O 1
ATOM 832 N N . VAL A 1 103 ? -0.554 -0.193 -6.953 1 97 103 VAL A N 1
ATOM 833 C CA . VAL A 1 103 ? 0.351 0.914 -6.66 1 97 103 VAL A CA 1
ATOM 834 C C . VAL A 1 103 ? -0.364 2.242 -6.895 1 97 103 VAL A C 1
ATOM 836 O O . VAL A 1 103 ? -0.285 3.152 -6.066 1 97 103 VAL A O 1
ATOM 839 N N . ILE A 1 104 ? -1.06 2.322 -7.984 1 97.06 104 ILE A N 1
ATOM 840 C CA . ILE A 1 104 ? -1.78 3.545 -8.32 1 97.06 104 ILE A CA 1
ATOM 841 C C . ILE A 1 104 ? -2.84 3.83 -7.262 1 97.06 104 ILE A C 1
ATOM 843 O O . ILE A 1 104 ? -2.996 4.973 -6.82 1 97.06 104 ILE A O 1
ATOM 847 N N . ASP A 1 105 ? -3.518 2.857 -6.832 1 97.38 105 ASP A N 1
ATOM 848 C CA . ASP A 1 105 ? -4.57 2.996 -5.832 1 97.38 105 ASP A CA 1
ATOM 849 C C . ASP A 1 105 ? -3.998 3.451 -4.492 1 97.38 105 ASP A C 1
ATOM 851 O O . ASP A 1 105 ? -4.434 4.461 -3.934 1 97.38 105 ASP A O 1
ATOM 855 N N . ILE A 1 106 ? -2.979 2.77 -4.027 1 96.88 106 ILE A N 1
ATOM 856 C CA . ILE A 1 106 ? -2.408 3.039 -2.711 1 96.88 106 ILE A CA 1
ATOM 857 C C . ILE A 1 106 ? -1.679 4.379 -2.73 1 96.88 106 ILE A C 1
ATOM 859 O O . ILE A 1 106 ? -1.914 5.234 -1.872 1 96.88 106 ILE A O 1
ATOM 863 N N . CYS A 1 107 ? -0.83 4.602 -3.713 1 96.31 107 CYS A N 1
ATOM 864 C CA . CYS A 1 107 ? -0.046 5.832 -3.781 1 96.31 107 CYS A CA 1
ATOM 865 C C . CYS A 1 107 ? -0.948 7.043 -3.99 1 96.31 107 CYS A C 1
ATOM 867 O O . CYS A 1 107 ? -0.733 8.094 -3.385 1 96.31 107 CYS A O 1
ATOM 869 N N . GLY A 1 108 ? -1.917 6.891 -4.895 1 96.38 108 GLY A N 1
ATOM 870 C CA . GLY A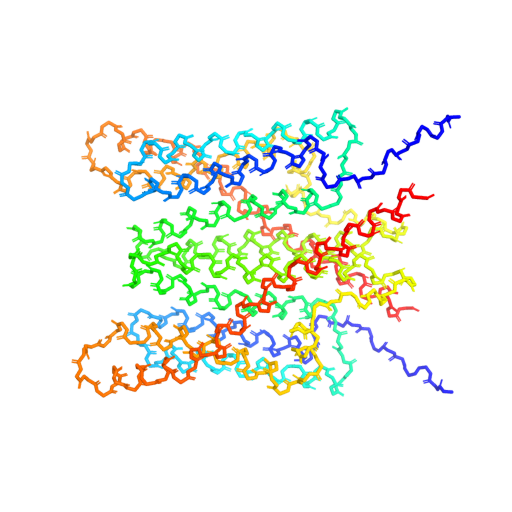 1 108 ? -2.834 7.996 -5.121 1 96.38 108 GLY A CA 1
ATOM 871 C C . GLY A 1 108 ? -3.545 8.453 -3.863 1 96.38 108 GLY A C 1
ATOM 872 O O . GLY A 1 108 ? -3.57 9.648 -3.557 1 96.38 108 GLY A O 1
ATOM 873 N N . HIS A 1 109 ? -4.035 7.523 -3.088 1 96.12 109 HIS A N 1
ATOM 874 C CA . HIS A 1 109 ? -4.758 7.852 -1.864 1 96.12 109 HIS A CA 1
ATOM 875 C C . HIS A 1 109 ? -3.805 8.328 -0.774 1 96.12 109 HIS A C 1
ATOM 877 O O . HIS A 1 109 ? -4.137 9.234 -0.008 1 96.12 109 HIS A O 1
ATOM 883 N N . TRP A 1 110 ? -2.656 7.727 -0.731 1 95.25 110 TRP A N 1
ATOM 884 C CA . TRP A 1 110 ? -1.667 8.102 0.274 1 95.25 110 TRP A CA 1
ATOM 885 C C . TRP A 1 110 ? -1.249 9.555 0.111 1 95.25 110 TRP A C 1
ATOM 887 O O . TRP A 1 110 ? -1.336 10.344 1.057 1 95.25 110 TRP A O 1
ATOM 897 N N . ILE A 1 111 ? -0.927 9.938 -1.088 1 94.44 111 ILE A N 1
ATOM 898 C CA . ILE A 1 111 ? -0.472 11.297 -1.364 1 94.44 111 ILE A CA 1
ATOM 899 C C . ILE A 1 111 ? -1.603 12.281 -1.091 1 94.44 111 ILE A C 1
ATOM 901 O O . ILE A 1 111 ? -1.385 13.328 -0.477 1 94.44 111 ILE A O 1
ATOM 905 N N . HIS A 1 112 ? -2.734 11.914 -1.549 1 93.06 112 HIS A N 1
ATOM 906 C CA . HIS A 1 112 ? -3.887 12.781 -1.362 1 93.06 112 HIS A CA 1
ATOM 907 C C . HIS A 1 112 ? -4.195 12.984 0.118 1 93.06 112 HIS A C 1
ATOM 909 O O . HIS A 1 112 ? -4.395 14.117 0.568 1 93.06 112 HIS A O 1
ATOM 915 N N . ASN A 1 113 ? -4.211 11.945 0.846 1 92.25 113 ASN A N 1
ATOM 916 C CA . ASN A 1 113 ? -4.496 12.031 2.273 1 92.25 113 ASN A CA 1
ATOM 917 C C . ASN A 1 113 ? -3.418 12.812 3.016 1 92.25 113 ASN A C 1
ATOM 919 O O . ASN A 1 113 ? -3.717 13.547 3.961 1 92.25 113 ASN A O 1
ATOM 923 N N . TYR A 1 114 ? -2.217 12.539 2.623 1 91.31 114 TYR A N 1
ATOM 924 C CA . TYR A 1 114 ? -1.108 13.266 3.23 1 91.31 114 TYR A CA 1
ATOM 925 C C . TYR A 1 114 ? -1.257 14.766 3.012 1 91.31 114 TYR A C 1
ATOM 927 O O . TYR A 1 114 ? -1.102 15.555 3.949 1 91.31 114 TYR A O 1
ATOM 935 N N . ALA A 1 115 ? -1.57 15.172 1.838 1 89.88 115 ALA A N 1
ATOM 936 C CA . ALA A 1 115 ? -1.784 16.578 1.516 1 89.88 115 ALA A CA 1
ATOM 937 C C . ALA A 1 115 ? -2.938 17.156 2.33 1 89.88 115 ALA A C 1
ATOM 939 O O . ALA A 1 115 ? -2.828 18.25 2.879 1 89.88 115 ALA A O 1
ATOM 940 N N . CYS A 1 116 ? -4.004 16.406 2.436 1 88.31 116 CYS A N 1
ATOM 941 C CA . CYS A 1 116 ? -5.156 16.875 3.203 1 88.31 116 CYS A CA 1
ATOM 942 C C . CYS A 1 116 ? -4.793 17.062 4.668 1 88.31 116 CYS A C 1
ATOM 944 O O . CYS A 1 116 ? -5.238 18.031 5.301 1 88.31 116 CYS A O 1
ATOM 946 N N . ALA A 1 117 ? -4.016 16.203 5.195 1 87.88 117 ALA A N 1
ATOM 947 C CA . ALA A 1 117 ? -3.605 16.281 6.594 1 87.88 117 ALA A CA 1
ATOM 948 C C . ALA A 1 117 ? -2.76 17.531 6.848 1 87.88 117 ALA A C 1
ATOM 950 O O . ALA A 1 117 ? -2.922 18.203 7.871 1 87.88 117 ALA A O 1
ATOM 951 N N . LEU A 1 118 ? -1.905 17.859 5.941 1 87.19 118 LEU A N 1
ATOM 952 C CA . LEU A 1 118 ? -1.038 19.016 6.086 1 87.19 118 LEU A CA 1
ATOM 953 C C . LEU A 1 118 ? -1.854 20.312 6.078 1 87.19 118 LEU A C 1
ATOM 955 O O . LEU A 1 118 ? -1.523 21.25 6.789 1 87.19 118 LEU A O 1
ATOM 959 N N . TYR A 1 119 ? -2.92 20.25 5.297 1 86.69 119 TYR A N 1
ATOM 960 C CA . TYR A 1 119 ? -3.727 21.469 5.148 1 86.69 119 TYR A CA 1
ATOM 961 C C . TYR A 1 119 ? -4.816 21.531 6.211 1 86.69 119 TYR A C 1
ATOM 963 O O . TYR A 1 119 ? -5.555 22.516 6.297 1 86.69 119 TYR A O 1
ATOM 971 N N . ALA A 1 120 ? -5.004 20.547 6.984 1 79.38 120 ALA A N 1
ATOM 972 C CA . ALA A 1 120 ? -6.074 20.469 7.977 1 79.38 120 ALA A CA 1
ATOM 973 C C . ALA A 1 120 ? -6.012 21.641 8.945 1 79.38 120 ALA A C 1
ATOM 975 O O . ALA A 1 120 ? -7.047 22.156 9.383 1 79.38 120 ALA A O 1
ATOM 976 N N . ASN A 1 121 ? -4.828 22.156 9.258 1 72.5 121 ASN A N 1
ATOM 977 C CA . ASN A 1 121 ? -4.703 23.25 10.219 1 72.5 121 ASN A CA 1
ATOM 978 C C . ASN A 1 121 ? -4.332 24.562 9.539 1 72.5 121 ASN A C 1
ATOM 980 O O . ASN A 1 121 ? -3.811 25.469 10.188 1 72.5 121 ASN A O 1
ATOM 984 N N . THR A 1 122 ? -4.512 24.531 8.242 1 73.25 122 THR A N 1
ATOM 985 C CA . THR A 1 122 ? -4.18 25.781 7.555 1 73.25 122 THR A CA 1
ATOM 986 C C . THR A 1 122 ? -5.441 26.469 7.051 1 73.25 122 THR A C 1
ATOM 988 O O . THR A 1 122 ? -6.484 25.828 6.891 1 73.25 122 THR A O 1
ATOM 991 N N . ASN A 1 123 ? -5.52 27.75 6.98 1 63.59 123 ASN A N 1
ATOM 992 C CA . ASN A 1 123 ? -6.625 28.562 6.477 1 63.59 123 ASN A CA 1
ATOM 993 C C . ASN A 1 123 ? -6.699 28.516 4.953 1 63.59 123 ASN A C 1
ATOM 995 O O . ASN A 1 123 ? -7.633 29.047 4.355 1 63.59 123 ASN A O 1
ATOM 999 N N . HIS A 1 124 ? -5.77 27.953 4.262 1 57.47 124 HIS A N 1
ATOM 1000 C CA . HIS A 1 124 ? -5.676 27.969 2.807 1 57.47 124 HIS A CA 1
ATOM 1001 C C . HIS A 1 124 ? -6.195 26.672 2.199 1 57.47 124 HIS A C 1
ATOM 1003 O O . HIS A 1 124 ? -5.469 25.984 1.483 1 57.47 124 HIS A O 1
ATOM 1009 N N . LYS A 1 125 ? -7.422 26.375 2.463 1 57.19 125 LYS A N 1
ATOM 1010 C CA . LYS A 1 125 ? -7.941 25.047 2.164 1 57.19 125 LYS A CA 1
ATOM 1011 C C . LYS A 1 125 ? -8.078 24.828 0.658 1 57.19 125 LYS A C 1
ATOM 1013 O O . LYS A 1 125 ? -7.883 23.719 0.162 1 57.19 125 LYS A O 1
ATOM 1018 N N . LYS A 1 126 ? -8.789 25.688 -0.093 1 56.47 126 LYS A N 1
ATOM 1019 C CA . LYS A 1 126 ? -9.422 25.266 -1.342 1 56.47 126 LYS A CA 1
ATOM 1020 C C . LYS A 1 126 ? -8.578 25.672 -2.547 1 56.47 126 LYS A C 1
ATOM 1022 O O . LYS A 1 126 ? -8.523 26.859 -2.904 1 56.47 126 LYS A O 1
ATOM 1027 N N . VAL A 1 127 ? -7.422 25.016 -2.818 1 56.28 127 VAL A N 1
ATOM 1028 C CA . VAL A 1 127 ? -6.914 25.281 -4.16 1 56.28 127 VAL A CA 1
ATOM 1029 C C . VAL A 1 127 ? -7.742 24.5 -5.188 1 56.28 127 VAL A C 1
ATOM 1031 O O . VAL A 1 127 ? -7.836 23.281 -5.121 1 56.28 127 VAL A O 1
ATOM 1034 N N . ASN A 1 128 ? -8.758 25.094 -5.82 1 59.81 128 ASN A N 1
ATOM 1035 C CA . ASN A 1 128 ? -9.68 24.547 -6.816 1 59.81 128 ASN A CA 1
ATOM 1036 C C . ASN A 1 128 ? -8.961 24.188 -8.109 1 59.81 128 ASN A C 1
ATOM 1038 O O . ASN A 1 128 ? -9.469 24.469 -9.203 1 59.81 128 ASN A O 1
ATOM 1042 N N . ASP A 1 129 ? -7.809 23.562 -8.023 1 72.5 129 ASP A N 1
ATOM 1043 C CA . ASP A 1 129 ? -7.141 23.297 -9.289 1 72.5 129 ASP A CA 1
ATOM 1044 C C . ASP A 1 129 ? -7.203 21.812 -9.641 1 72.5 129 ASP A C 1
ATOM 1046 O O . ASP A 1 129 ? -6.402 21.312 -10.43 1 72.5 129 ASP A O 1
ATOM 1050 N N . ALA A 1 130 ? -8.258 21.156 -9.086 1 78.88 130 ALA A N 1
ATOM 1051 C CA . ALA A 1 130 ? -8.344 19.75 -9.453 1 78.88 130 ALA A CA 1
ATOM 1052 C C . ALA A 1 130 ? -8.898 19.578 -10.867 1 78.88 130 ALA A C 1
ATOM 1054 O O . ALA A 1 130 ? -9.68 20.422 -11.328 1 78.88 130 ALA A O 1
ATOM 1055 N N . ASN A 1 131 ? -8.453 18.641 -11.625 1 87.94 131 ASN A N 1
ATOM 1056 C CA . ASN A 1 131 ? -8.961 18.297 -12.945 1 87.94 131 ASN A CA 1
ATOM 1057 C C . ASN A 1 131 ? -10.469 18.062 -12.922 1 87.94 131 ASN A C 1
ATOM 1059 O O . ASN A 1 131 ? -11.016 17.609 -11.914 1 87.94 131 ASN A O 1
ATOM 1063 N N . ILE A 1 132 ? -11.102 18.281 -14.078 1 89.88 132 ILE A N 1
ATOM 1064 C CA . ILE A 1 132 ? -12.555 18.188 -14.18 1 89.88 132 ILE A CA 1
ATOM 1065 C C . ILE A 1 132 ? -12.992 16.75 -13.898 1 89.88 132 ILE A C 1
ATOM 1067 O O . ILE A 1 132 ? -14.031 16.531 -13.266 1 89.88 132 ILE A O 1
ATOM 1071 N N . ILE A 1 133 ? -12.281 15.812 -14.289 1 91.25 133 ILE A N 1
ATOM 1072 C CA . ILE A 1 133 ? -12.617 14.406 -14.094 1 91.25 133 ILE A CA 1
ATOM 1073 C C . ILE A 1 133 ? -12.68 14.094 -12.602 1 91.25 133 ILE A C 1
ATOM 1075 O O . ILE A 1 133 ? -13.625 13.445 -12.133 1 91.25 133 ILE A O 1
ATOM 1079 N N . LEU A 1 134 ? -11.703 14.539 -11.898 1 91.5 134 LEU A N 1
ATOM 1080 C CA . LEU A 1 134 ? -11.656 14.328 -10.461 1 91.5 134 LEU A CA 1
ATOM 1081 C C . LEU A 1 134 ? -12.75 15.125 -9.75 1 91.5 134 LEU A C 1
ATOM 1083 O O . LEU A 1 134 ? -13.359 14.641 -8.797 1 91.5 134 LEU A O 1
ATOM 1087 N N . LYS A 1 135 ? -13.039 16.297 -10.281 1 91.19 135 LYS A N 1
ATOM 1088 C CA . LYS A 1 135 ? -14.086 17.141 -9.695 1 91.19 135 LYS A CA 1
ATOM 1089 C C . LYS A 1 135 ? -15.453 16.469 -9.805 1 91.19 135 LYS A C 1
ATOM 1091 O O . LYS A 1 135 ? -16.203 16.422 -8.828 1 91.19 135 LYS A O 1
ATOM 1096 N N . VAL A 1 136 ? -15.734 15.984 -10.977 1 92.19 136 VAL A N 1
ATOM 1097 C CA . VAL A 1 136 ? -17 15.305 -11.195 1 92.19 136 VAL A CA 1
ATOM 1098 C C . VAL A 1 136 ? -17.094 14.078 -10.289 1 92.19 136 VAL A C 1
ATOM 1100 O O . VAL A 1 136 ? -18.156 13.789 -9.734 1 92.19 136 VAL A O 1
ATOM 1103 N N . TYR A 1 137 ? -16.031 13.422 -10.086 1 91.88 137 TYR A N 1
ATOM 1104 C CA . TYR A 1 137 ? -15.945 12.234 -9.25 1 91.88 137 TYR A CA 1
ATOM 1105 C C . TYR A 1 137 ? -16.328 12.562 -7.809 1 91.88 137 TYR A C 1
ATOM 1107 O O . TYR A 1 137 ? -17.109 11.836 -7.184 1 91.88 137 TYR A O 1
ATOM 1115 N N . TYR A 1 138 ? -15.836 13.633 -7.332 1 87.62 138 TYR A N 1
ATOM 1116 C CA . TYR A 1 138 ? -16.047 13.961 -5.926 1 87.62 138 TYR A CA 1
ATOM 1117 C C . TYR A 1 138 ? -17.375 14.688 -5.73 1 87.62 138 TYR A C 1
ATOM 1119 O O . TYR A 1 138 ? -17.953 14.656 -4.641 1 87.62 138 TYR A O 1
ATOM 1127 N N . GLU A 1 139 ? -17.875 15.344 -6.738 1 89.75 139 GLU A N 1
ATOM 1128 C CA . GLU A 1 139 ? -19.109 16.109 -6.625 1 89.75 139 GLU A CA 1
ATOM 1129 C C . GLU A 1 139 ? -20.344 15.203 -6.727 1 89.75 139 GLU A C 1
ATOM 1131 O O . GLU A 1 139 ? -21.375 15.484 -6.117 1 89.75 139 GLU A O 1
ATOM 1136 N N . ASN A 1 140 ? -20.234 14.211 -7.527 1 91.88 140 ASN A N 1
ATOM 1137 C CA . ASN A 1 140 ? -21.328 13.258 -7.684 1 91.88 140 ASN A CA 1
ATOM 1138 C C . ASN A 1 140 ? -21.125 12.016 -6.812 1 91.88 140 ASN A C 1
ATOM 1140 O O . ASN A 1 140 ? -20.406 11.094 -7.203 1 91.88 140 ASN A O 1
ATOM 1144 N N . LYS A 1 141 ? -21.859 11.859 -5.777 1 87.06 141 LYS A N 1
ATOM 1145 C CA . LYS A 1 141 ? -21.703 10.773 -4.816 1 87.06 141 LYS A CA 1
ATOM 1146 C C . LYS A 1 141 ? -22.094 9.43 -5.434 1 87.06 141 LYS A C 1
ATOM 1148 O O . LYS A 1 141 ? -21.484 8.398 -5.125 1 87.06 141 LYS A O 1
ATOM 1153 N N . TRP A 1 142 ? -23.078 9.492 -6.242 1 90.06 142 TRP A N 1
ATOM 1154 C CA . TRP A 1 142 ? -23.531 8.258 -6.875 1 90.06 142 TRP A CA 1
ATOM 1155 C C . TRP A 1 142 ? -22.469 7.719 -7.832 1 90.06 142 TRP A C 1
ATOM 1157 O O . TRP A 1 142 ? -22.234 6.508 -7.887 1 90.06 142 TRP A O 1
ATOM 1167 N N . LEU A 1 143 ? -21.906 8.578 -8.57 1 92.38 143 LEU A N 1
ATOM 1168 C CA . LEU A 1 143 ? -20.859 8.164 -9.492 1 92.38 143 LEU A CA 1
ATOM 1169 C C . LEU A 1 143 ? -19.672 7.594 -8.727 1 92.38 143 LEU A C 1
ATOM 1171 O O . LEU A 1 143 ? -19.094 6.578 -9.125 1 92.38 143 LEU A O 1
ATOM 1175 N N . MET A 1 144 ? -19.328 8.297 -7.664 1 91.62 144 MET A N 1
ATOM 1176 C CA . MET A 1 144 ? -18.234 7.828 -6.828 1 91.62 144 MET A CA 1
ATOM 1177 C C . MET A 1 144 ? -18.516 6.434 -6.281 1 91.62 144 MET A C 1
ATOM 1179 O O . MET A 1 144 ? -17.672 5.539 -6.387 1 91.62 144 MET A O 1
ATOM 1183 N N . PHE A 1 145 ? -19.656 6.285 -5.828 1 88.62 145 PHE A N 1
ATOM 1184 C CA . PHE A 1 145 ? -20.062 5.012 -5.238 1 88.62 145 PHE A CA 1
ATOM 1185 C C . PHE A 1 145 ? -20.047 3.904 -6.285 1 88.62 145 PHE A C 1
ATOM 1187 O O . PHE A 1 145 ? -19.469 2.838 -6.07 1 88.62 145 PHE A O 1
ATOM 1194 N N . MET A 1 146 ? -20.656 4.141 -7.371 1 92.56 146 MET A N 1
ATOM 1195 C CA . MET A 1 146 ? -20.75 3.139 -8.43 1 92.56 146 MET A CA 1
ATOM 1196 C C . MET A 1 146 ? -19.375 2.775 -8.953 1 92.56 146 MET A C 1
ATOM 1198 O O . MET A 1 146 ? -19.109 1.61 -9.258 1 92.56 146 MET A O 1
ATOM 1202 N N . SER A 1 147 ? -18.531 3.756 -9.062 1 94.38 147 SER A N 1
ATOM 1203 C CA . SER A 1 147 ? -17.188 3.486 -9.562 1 94.38 147 SER A CA 1
ATOM 1204 C C . SER A 1 147 ? -16.422 2.582 -8.609 1 94.38 147 SER A C 1
ATOM 1206 O O . SER A 1 147 ? -15.672 1.7 -9.047 1 94.38 147 SER A O 1
ATOM 1208 N N . ILE A 1 148 ? -16.562 2.781 -7.344 1 92.81 148 ILE A N 1
ATOM 1209 C CA . ILE A 1 148 ? -15.875 1.972 -6.34 1 92.81 148 ILE A CA 1
ATOM 1210 C C . ILE A 1 148 ? -16.406 0.537 -6.395 1 92.81 148 ILE A C 1
ATOM 1212 O O . ILE A 1 148 ? -15.617 -0.415 -6.398 1 92.81 148 ILE A O 1
ATOM 1216 N N . VAL A 1 149 ? -17.703 0.406 -6.457 1 92.5 149 VAL A N 1
ATOM 1217 C CA . VAL A 1 149 ? -18.328 -0.912 -6.473 1 92.5 149 VAL A CA 1
ATOM 1218 C C . VAL A 1 149 ? -17.938 -1.66 -7.742 1 92.5 149 VAL A C 1
ATOM 1220 O O . VAL A 1 149 ? -17.547 -2.832 -7.684 1 92.5 149 VAL A O 1
ATOM 1223 N N . MET A 1 150 ? -18.031 -0.976 -8.859 1 95.12 150 MET A N 1
ATOM 1224 C CA . MET A 1 150 ? -17.719 -1.628 -10.133 1 95.12 150 MET A CA 1
ATOM 1225 C C . MET A 1 150 ? -16.25 -2.006 -10.195 1 95.12 150 MET A C 1
ATOM 1227 O O . MET A 1 150 ? -15.891 -3.021 -10.797 1 95.12 150 MET A O 1
ATOM 1231 N N . TYR A 1 151 ? -15.398 -1.161 -9.633 1 96.38 151 TYR A N 1
ATOM 1232 C CA . TYR A 1 151 ? -13.977 -1.48 -9.531 1 96.38 151 TYR A CA 1
ATOM 1233 C C . TYR A 1 151 ? -13.766 -2.795 -8.789 1 96.38 151 TYR A C 1
ATOM 1235 O O . TYR A 1 151 ? -13.062 -3.682 -9.273 1 96.38 151 TYR A O 1
ATOM 1243 N N . GLU A 1 152 ? -14.43 -2.969 -7.699 1 95.06 152 GLU A N 1
ATOM 1244 C CA . GLU A 1 152 ? -14.289 -4.168 -6.879 1 95.06 152 GLU A CA 1
ATOM 1245 C C . GLU A 1 152 ? -14.898 -5.387 -7.574 1 95.06 152 GLU A C 1
ATOM 1247 O O . GLU A 1 152 ? -14.297 -6.465 -7.586 1 95.06 152 GLU A O 1
ATOM 1252 N N . VAL A 1 153 ? -16.047 -5.191 -8.102 1 95.56 153 VAL A N 1
ATOM 1253 C CA . VAL A 1 153 ? -16.734 -6.297 -8.758 1 95.56 153 VAL A CA 1
ATOM 1254 C C . VAL A 1 153 ? -15.914 -6.797 -9.938 1 95.56 153 VAL A C 1
ATOM 1256 O O . VAL A 1 153 ? -15.859 -8 -10.203 1 95.56 153 VAL A O 1
ATOM 1259 N N . PHE A 1 154 ? -15.289 -5.914 -10.641 1 97.62 154 PHE A N 1
ATOM 1260 C CA . PHE A 1 154 ? -14.477 -6.301 -11.789 1 97.62 154 PHE A CA 1
ATOM 1261 C C . PHE A 1 154 ? -13.367 -7.262 -11.367 1 97.62 154 PHE A C 1
ATOM 1263 O O . PHE A 1 154 ? -13.242 -8.352 -11.93 1 97.62 154 PHE A O 1
ATOM 1270 N N . PHE A 1 155 ? -12.633 -6.926 -10.383 1 97.44 155 PHE A N 1
ATOM 1271 C CA . PHE A 1 155 ? -11.461 -7.715 -10.008 1 97.44 155 PHE A CA 1
ATOM 1272 C C . PHE A 1 155 ? -11.883 -8.992 -9.289 1 97.44 155 PHE A C 1
ATOM 1274 O O . PHE A 1 155 ? -11.227 -10.023 -9.414 1 97.44 155 PHE A O 1
ATOM 1281 N N . VAL A 1 156 ? -12.945 -8.922 -8.508 1 96.62 156 VAL A N 1
ATOM 1282 C 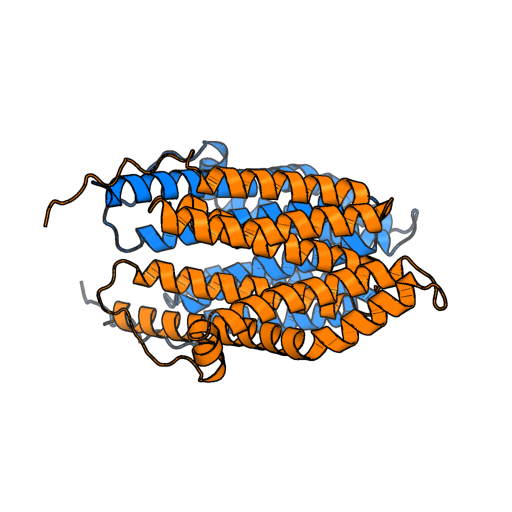CA . VAL A 1 156 ? -13.445 -10.117 -7.844 1 96.62 156 VAL A CA 1
ATOM 1283 C C . VAL A 1 156 ? -13.984 -11.102 -8.883 1 96.62 156 VAL A C 1
ATOM 1285 O O . VAL A 1 156 ? -13.766 -12.312 -8.773 1 96.62 156 VAL A O 1
ATOM 1288 N N . SER A 1 157 ? -14.711 -10.586 -9.875 1 97 157 SER A N 1
ATOM 1289 C CA . SER A 1 157 ? -15.219 -11.438 -10.953 1 97 157 SER A CA 1
ATOM 1290 C C . SER A 1 157 ? -14.078 -12.078 -11.734 1 97 157 SER A C 1
ATOM 1292 O O . SER A 1 157 ? -14.172 -13.242 -12.133 1 97 157 SER A O 1
ATOM 1294 N N . LEU A 1 158 ? -13.086 -11.281 -11.992 1 96.62 158 LEU A N 1
ATOM 1295 C CA . LEU A 1 158 ? -11.922 -11.82 -12.688 1 96.62 158 LEU A CA 1
ATOM 1296 C C . LEU A 1 158 ? -11.312 -12.977 -11.906 1 96.62 158 LEU A C 1
ATOM 1298 O O . LEU A 1 158 ? -10.945 -14 -12.492 1 96.62 158 LEU A O 1
ATOM 1302 N N . TYR A 1 159 ? -11.203 -12.828 -10.625 1 96.94 159 TYR A N 1
ATOM 1303 C CA . TYR A 1 159 ? -10.688 -13.898 -9.781 1 96.94 159 TYR A CA 1
ATOM 1304 C C . TYR A 1 159 ? -11.609 -15.109 -9.812 1 96.94 159 TYR A C 1
ATOM 1306 O O . TYR A 1 159 ? -11.148 -16.234 -9.992 1 96.94 159 TYR A O 1
ATOM 1314 N N . ALA A 1 160 ? -12.898 -14.891 -9.617 1 95 160 ALA A N 1
ATOM 1315 C CA . ALA A 1 160 ? -13.875 -15.977 -9.609 1 95 160 ALA A CA 1
ATOM 1316 C C . ALA A 1 160 ? -13.867 -16.719 -10.938 1 95 160 ALA A C 1
ATOM 1318 O O . ALA A 1 160 ? -14.023 -17.953 -10.969 1 95 160 ALA A O 1
ATOM 1319 N N . ARG A 1 161 ? -13.727 -16.016 -12 1 94.88 161 ARG A N 1
ATOM 1320 C CA . ARG A 1 161 ? -13.711 -16.609 -13.328 1 94.88 161 ARG A CA 1
ATOM 1321 C C . ARG A 1 161 ? -12.594 -17.641 -13.453 1 94.88 161 ARG A C 1
ATOM 1323 O O . ARG A 1 161 ? -12.766 -18.672 -14.102 1 94.88 161 ARG A O 1
ATOM 1330 N N . SER A 1 162 ? -11.469 -17.344 -12.883 1 93.56 162 SER A N 1
ATOM 1331 C CA . SER A 1 162 ? -10.297 -18.203 -13 1 93.56 162 SER A CA 1
ATOM 1332 C C . SER A 1 162 ? -10.516 -19.531 -12.289 1 93.56 162 SER A C 1
ATOM 1334 O O . SER A 1 162 ? -9.805 -20.516 -12.555 1 93.56 162 SER A O 1
ATOM 1336 N N . MET A 1 163 ? -11.453 -19.625 -11.398 1 90.94 163 MET A N 1
ATOM 1337 C CA . MET A 1 163 ? -11.68 -20.844 -10.609 1 90.94 163 MET A CA 1
ATOM 1338 C C . MET A 1 163 ? -12.594 -21.812 -11.352 1 90.94 163 MET A C 1
ATOM 1340 O O . MET A 1 163 ? -12.734 -22.969 -10.953 1 90.94 163 MET A O 1
ATOM 1344 N N . TYR A 1 164 ? -13.203 -21.312 -12.414 1 90.25 164 TYR A N 1
ATOM 1345 C CA . TYR A 1 164 ? -14.133 -22.125 -13.18 1 90.25 164 TYR A CA 1
ATOM 1346 C C . TYR A 1 164 ? -13.672 -22.281 -14.625 1 90.25 164 TYR A C 1
ATOM 1348 O O . TYR A 1 164 ? -12.914 -21.438 -15.125 1 90.25 164 TYR A O 1
ATOM 1356 N N . SER A 1 165 ? -14.07 -23.328 -15.242 1 89.62 165 SER A N 1
ATOM 1357 C CA . SER A 1 165 ? -13.742 -23.578 -16.641 1 89.62 165 SER A CA 1
ATOM 1358 C C . SER A 1 165 ? -14.75 -22.922 -17.578 1 89.62 165 SER A C 1
ATOM 1360 O O . SER A 1 165 ? -15.906 -22.703 -17.203 1 89.62 165 SER A O 1
ATOM 1362 N N . PRO A 1 166 ? -14.141 -22.547 -18.766 1 89.88 166 PRO A N 1
ATOM 1363 C CA . PRO A 1 166 ? -15.086 -22.016 -19.75 1 89.88 166 PRO A CA 1
ATOM 1364 C C . PRO A 1 166 ? -16.25 -22.969 -20.031 1 89.88 166 PRO A C 1
ATOM 1366 O O . PRO A 1 166 ? -16.047 -24.188 -20.078 1 89.88 166 PRO A O 1
ATOM 1369 N N . GLY A 1 167 ? -17.484 -22.5 -20.141 1 89.75 167 GLY A N 1
ATOM 1370 C CA . GLY A 1 167 ? -18.672 -23.328 -20.344 1 89.75 167 GLY A CA 1
ATOM 1371 C C . GLY A 1 167 ? -19.547 -23.438 -19.109 1 89.75 167 GLY A C 1
ATOM 1372 O O . GLY A 1 167 ? -20.75 -23.703 -19.219 1 89.75 167 GLY A O 1
ATOM 1373 N N . HIS A 1 168 ? -18.875 -23.375 -17.984 1 90.31 168 HIS A N 1
ATOM 1374 C CA . HIS A 1 168 ? -19.641 -23.359 -16.75 1 90.31 168 HIS A CA 1
ATOM 1375 C C . HIS A 1 168 ? -20.422 -22.047 -16.609 1 90.31 168 HIS A C 1
ATOM 1377 O O . HIS A 1 168 ? -19.953 -20.984 -17.016 1 90.31 168 HIS A O 1
ATOM 1383 N N . ASN A 1 169 ? -21.594 -22.188 -16.062 1 91.88 169 ASN A N 1
ATOM 1384 C CA . ASN A 1 169 ? -22.469 -21.031 -15.906 1 91.88 169 ASN A CA 1
ATOM 1385 C C . ASN A 1 169 ? -21.797 -19.906 -15.117 1 91.88 169 ASN A C 1
ATOM 1387 O O . ASN A 1 169 ? -21.953 -18.734 -15.438 1 91.88 169 ASN A O 1
ATOM 1391 N N . MET A 1 170 ? -21.078 -20.297 -14.156 1 90.94 170 MET A N 1
ATOM 1392 C CA . MET A 1 170 ? -20.438 -19.297 -13.312 1 90.94 170 MET A CA 1
ATOM 1393 C C . MET A 1 170 ? -19.328 -18.578 -14.07 1 90.94 170 MET A C 1
ATOM 1395 O O . MET A 1 170 ? -19.062 -17.406 -13.828 1 90.94 170 MET A O 1
ATOM 1399 N N . TYR A 1 171 ? -18.625 -19.25 -14.93 1 93.75 171 TYR A N 1
ATOM 1400 C CA . TYR A 1 171 ? -17.609 -18.641 -15.781 1 93.75 171 TYR A CA 1
ATOM 1401 C C . TYR A 1 171 ? -18.219 -17.578 -16.688 1 93.75 171 TYR A C 1
ATOM 1403 O O . TYR A 1 171 ? -17.688 -16.469 -16.812 1 93.75 171 TYR A O 1
ATOM 1411 N N . ASP A 1 172 ? -19.344 -17.906 -17.234 1 94.81 172 ASP A N 1
ATOM 1412 C CA . ASP A 1 172 ? -20.016 -17 -18.141 1 94.81 172 ASP A CA 1
ATOM 1413 C C . ASP A 1 172 ? -20.547 -15.773 -17.406 1 94.81 172 ASP A C 1
ATOM 1415 O O . ASP A 1 172 ? -20.469 -14.648 -17.906 1 94.81 172 ASP A O 1
ATOM 1419 N N . LEU A 1 173 ? -21.125 -16.031 -16.266 1 94.69 173 LEU A N 1
ATOM 1420 C CA . LEU A 1 173 ? -21.641 -14.93 -15.453 1 94.69 173 LEU A CA 1
ATOM 1421 C C . LEU A 1 173 ? -20.516 -13.977 -15.062 1 94.69 173 LEU A C 1
ATOM 1423 O O . LEU A 1 173 ? -20.656 -12.758 -15.18 1 94.69 173 LEU A O 1
ATOM 1427 N N . ALA A 1 174 ? -19.406 -14.547 -14.617 1 95.38 174 ALA A N 1
ATOM 1428 C CA . ALA A 1 174 ? -18.25 -13.734 -14.227 1 95.38 174 ALA A CA 1
ATOM 1429 C C . ALA A 1 174 ? -17.719 -12.922 -15.414 1 95.38 174 ALA A C 1
ATOM 1431 O O . ALA A 1 174 ? -17.375 -11.75 -15.266 1 95.38 174 ALA A O 1
ATOM 1432 N N . THR A 1 175 ? -17.719 -13.484 -16.562 1 96.12 175 THR A N 1
ATOM 1433 C CA . THR A 1 175 ? -17.234 -12.82 -17.766 1 96.12 175 THR A CA 1
ATOM 1434 C C . THR A 1 175 ? -18.156 -11.664 -18.156 1 96.12 175 THR A C 1
ATOM 1436 O O . THR A 1 175 ? -17.688 -10.578 -18.484 1 96.12 175 THR A O 1
ATOM 1439 N N . ARG A 1 176 ? -19.438 -11.914 -18.062 1 96.44 176 ARG A N 1
ATOM 1440 C CA . ARG A 1 176 ? -20.406 -10.867 -18.375 1 96.44 176 ARG A CA 1
ATOM 1441 C C . ARG A 1 176 ? -20.266 -9.695 -17.406 1 96.44 176 ARG A C 1
ATOM 1443 O O . ARG A 1 176 ? -20.297 -8.539 -17.812 1 96.44 176 ARG A O 1
ATOM 1450 N N . LEU A 1 177 ? -20.109 -10.016 -16.141 1 96.25 177 LEU A N 1
ATOM 1451 C CA . LEU A 1 177 ? -19.938 -8.984 -15.125 1 96.25 177 LEU A CA 1
ATOM 1452 C C . LEU A 1 177 ? -18.672 -8.18 -15.375 1 96.25 177 LEU A C 1
ATOM 1454 O O . LEU A 1 177 ? -18.656 -6.957 -15.203 1 96.25 177 LEU A O 1
ATOM 1458 N N . MET A 1 178 ? -17.625 -8.82 -15.766 1 96.38 178 MET A N 1
ATOM 1459 C CA . MET A 1 178 ? -16.359 -8.141 -16.047 1 96.38 178 MET A CA 1
ATOM 1460 C C . MET A 1 178 ? -16.531 -7.109 -17.156 1 96.38 178 MET A C 1
ATOM 1462 O O . MET A 1 178 ? -16.062 -5.98 -17.047 1 96.38 178 MET A O 1
ATOM 1466 N N . TYR A 1 179 ? -17.281 -7.488 -18.188 1 96.31 179 TYR A N 1
ATOM 1467 C CA . TYR A 1 179 ? -17.484 -6.59 -19.328 1 96.31 179 TYR A CA 1
ATOM 1468 C C . TYR A 1 179 ? -18.344 -5.398 -18.922 1 96.31 179 TYR A C 1
ATOM 1470 O O . TYR A 1 179 ? -18.062 -4.266 -19.328 1 96.31 179 TYR A O 1
ATOM 1478 N N . ILE A 1 180 ? -19.344 -5.652 -18.156 1 97 180 ILE A N 1
ATOM 1479 C CA . ILE A 1 180 ? -20.266 -4.605 -17.75 1 97 180 ILE A CA 1
ATOM 1480 C C . ILE A 1 180 ? -19.562 -3.607 -16.844 1 97 180 ILE A C 1
ATOM 1482 O O . ILE A 1 180 ? -19.797 -2.398 -16.938 1 97 180 ILE A O 1
ATOM 1486 N N . THR A 1 181 ? -18.703 -4.082 -16.031 1 97.56 181 THR A N 1
ATOM 1487 C CA . THR A 1 181 ? -18.109 -3.238 -15 1 97.56 181 THR A CA 1
ATOM 1488 C C . THR A 1 181 ? -16.828 -2.592 -15.508 1 97.56 181 THR A C 1
ATOM 1490 O O . THR A 1 181 ? -16.312 -1.65 -14.898 1 97.56 181 THR A O 1
ATOM 1493 N N . ALA A 1 182 ? -16.281 -2.947 -16.656 1 97.31 182 ALA A N 1
ATOM 1494 C CA . ALA A 1 182 ? -14.969 -2.541 -17.172 1 97.31 182 ALA A CA 1
ATOM 1495 C C . ALA A 1 182 ? -14.898 -1.027 -17.344 1 97.31 182 ALA A C 1
ATOM 1497 O O . ALA A 1 182 ? -13.922 -0.397 -16.922 1 97.31 182 ALA A O 1
ATOM 1498 N N . PRO A 1 183 ? -15.93 -0.379 -17.906 1 96.94 183 PRO A N 1
ATOM 1499 C CA . PRO A 1 183 ? -15.812 1.063 -18.141 1 96.94 183 PRO A CA 1
ATOM 1500 C C . PRO A 1 183 ? -15.656 1.852 -16.828 1 96.94 183 PRO A C 1
ATOM 1502 O O . PRO A 1 183 ? -14.781 2.721 -16.734 1 96.94 183 PRO A O 1
ATOM 1505 N N . LEU A 1 184 ? -16.422 1.561 -15.883 1 96.31 184 LEU A N 1
ATOM 1506 C CA . LEU A 1 184 ? -16.344 2.293 -14.625 1 96.31 184 LEU A CA 1
ATOM 1507 C C . LEU A 1 184 ? -15.102 1.882 -13.836 1 96.31 184 LEU A C 1
ATOM 1509 O O . LEU A 1 184 ? -14.57 2.672 -13.055 1 96.31 184 LEU A O 1
ATOM 1513 N N . CYS A 1 185 ? -14.664 0.701 -14.062 1 97 185 CYS A N 1
ATOM 1514 C CA . CYS A 1 185 ? -13.406 0.277 -13.461 1 97 185 CYS A CA 1
ATOM 1515 C C . CYS A 1 185 ? -12.25 1.121 -13.977 1 97 185 CYS A C 1
ATOM 1517 O O . CYS A 1 185 ? -11.43 1.6 -13.188 1 97 185 CYS A O 1
ATOM 1519 N N . VAL A 1 186 ? -12.227 1.316 -15.273 1 97.19 186 VAL A N 1
ATOM 1520 C CA . VAL A 1 186 ? -11.18 2.137 -15.891 1 97.19 186 VAL A CA 1
ATOM 1521 C C . VAL A 1 186 ? -11.289 3.57 -15.375 1 97.19 186 VAL A C 1
ATOM 1523 O O . VAL A 1 186 ? -10.273 4.211 -15.086 1 97.19 186 VAL A O 1
ATOM 1526 N N . TYR A 1 187 ? -12.492 4.027 -15.273 1 97.12 187 TYR A N 1
ATOM 1527 C CA . TYR A 1 187 ? -12.727 5.363 -14.734 1 97.12 187 TYR A CA 1
ATOM 1528 C C . TYR A 1 187 ? -12.156 5.492 -13.32 1 97.12 187 TYR A C 1
ATOM 1530 O O . TYR A 1 187 ? -11.516 6.492 -13 1 97.12 187 TYR A O 1
ATOM 1538 N N . LYS A 1 188 ? -12.344 4.539 -12.477 1 96.88 188 LYS A N 1
ATOM 1539 C CA . LYS A 1 188 ? -11.859 4.57 -11.102 1 96.88 188 LYS A CA 1
ATOM 1540 C C . LYS A 1 188 ? -10.336 4.539 -11.055 1 96.88 188 LYS A C 1
ATOM 1542 O O . LYS A 1 188 ? -9.719 5.219 -10.242 1 96.88 188 LYS A O 1
ATOM 1547 N N . ILE A 1 189 ? -9.727 3.777 -11.914 1 97.31 189 ILE A N 1
ATOM 1548 C CA . ILE A 1 189 ? -8.273 3.727 -11.992 1 97.31 189 ILE A CA 1
ATOM 1549 C C . ILE A 1 189 ? -7.727 5.098 -12.383 1 97.31 189 ILE A C 1
ATOM 1551 O O . ILE A 1 189 ? -6.75 5.574 -11.805 1 97.31 189 ILE A O 1
ATOM 1555 N N . LEU A 1 190 ? -8.391 5.676 -13.312 1 96.69 190 LEU A N 1
ATOM 1556 C CA . LEU A 1 190 ? -8 7.012 -13.758 1 96.69 190 LEU A CA 1
ATOM 1557 C C . LEU A 1 190 ? -8.125 8.023 -12.625 1 96.69 190 LEU A C 1
ATOM 1559 O O . LEU A 1 190 ? -7.23 8.844 -12.414 1 96.69 190 LEU A O 1
ATOM 1563 N N . THR A 1 191 ? -9.188 7.973 -11.906 1 96.38 191 THR A N 1
ATOM 1564 C CA . THR A 1 191 ? -9.391 8.922 -10.812 1 96.38 191 THR A CA 1
ATOM 1565 C C . THR A 1 191 ? -8.352 8.703 -9.719 1 96.38 191 THR A C 1
ATOM 1567 O O . THR A 1 191 ? -7.926 9.656 -9.062 1 96.38 191 THR A O 1
ATOM 1570 N N . ASN A 1 192 ? -7.957 7.477 -9.477 1 96.69 192 ASN A N 1
ATOM 1571 C CA . ASN A 1 192 ? -6.898 7.215 -8.508 1 96.69 192 ASN A CA 1
ATOM 1572 C C . ASN A 1 192 ? -5.586 7.875 -8.914 1 96.69 192 ASN A C 1
ATOM 1574 O O . ASN A 1 192 ? -4.875 8.43 -8.07 1 96.69 192 ASN A O 1
ATOM 1578 N N . PHE A 1 193 ? -5.328 7.805 -10.195 1 96.25 193 PHE A N 1
ATOM 1579 C CA . PHE A 1 193 ? -4.129 8.438 -10.727 1 96.25 193 PHE A CA 1
ATOM 1580 C C . PHE A 1 193 ? -4.211 9.953 -10.594 1 96.25 193 PHE A C 1
ATOM 1582 O O . PHE A 1 193 ? -3.264 10.594 -10.133 1 96.25 193 PHE A O 1
ATOM 1589 N N . LEU A 1 194 ? -5.305 10.508 -10.953 1 95.5 194 LEU A N 1
ATOM 1590 C CA . LEU A 1 194 ? -5.5 11.953 -10.914 1 95.5 194 LEU A CA 1
ATOM 1591 C C . LEU A 1 194 ? -5.508 12.469 -9.477 1 95.5 194 LEU A C 1
ATOM 1593 O O . LEU A 1 194 ? -5.055 13.586 -9.211 1 95.5 194 LEU A O 1
ATOM 1597 N N . GLN A 1 195 ? -6.035 11.68 -8.641 1 94.5 195 GLN A N 1
ATOM 1598 C CA . GLN A 1 195 ? -6.027 12.031 -7.223 1 94.5 195 GLN A CA 1
ATOM 1599 C C . GLN A 1 195 ? -4.598 12.18 -6.703 1 94.5 195 GLN A C 1
ATOM 1601 O O . GLN A 1 195 ? -4.305 13.102 -5.938 1 94.5 195 GLN A O 1
ATOM 1606 N N . GLY A 1 196 ? -3.766 11.297 -7.074 1 94.12 196 GLY A N 1
ATOM 1607 C CA . GLY A 1 196 ? -2.359 11.406 -6.715 1 94.12 196 GLY A CA 1
ATOM 1608 C C . GLY A 1 196 ? -1.688 12.641 -7.293 1 94.12 196 GLY A C 1
ATOM 1609 O O . GLY A 1 196 ? -0.947 13.336 -6.598 1 94.12 196 GLY A O 1
ATOM 1610 N N . ALA A 1 197 ? -1.982 12.898 -8.531 1 92.56 197 ALA A N 1
ATOM 1611 C CA . ALA A 1 197 ? -1.419 14.07 -9.195 1 92.56 197 ALA A CA 1
ATOM 1612 C C . ALA A 1 197 ? -1.887 15.359 -8.516 1 92.56 197 ALA A C 1
ATOM 1614 O O . ALA A 1 197 ? -1.098 16.281 -8.32 1 92.56 197 ALA A O 1
ATOM 1615 N N . TYR A 1 198 ? -3.121 15.336 -8.195 1 93.25 198 TYR A N 1
ATOM 1616 C CA . TYR A 1 198 ? -3.668 16.484 -7.488 1 93.25 198 TYR A CA 1
ATOM 1617 C C . TYR A 1 198 ? -3.002 16.656 -6.125 1 93.25 198 TYR A C 1
ATOM 1619 O O . TYR A 1 198 ? -2.643 17.781 -5.742 1 93.25 198 TYR A O 1
ATOM 1627 N N . GLY A 1 199 ? -2.857 15.578 -5.395 1 92.19 199 GLY A N 1
ATOM 1628 C CA . GLY A 1 199 ? -2.158 15.633 -4.117 1 92.19 199 GLY A CA 1
ATOM 1629 C C . GLY A 1 199 ? -0.741 16.156 -4.238 1 92.19 199 GLY A C 1
ATOM 1630 O O . GLY A 1 199 ? -0.289 16.938 -3.393 1 92.19 199 GLY A O 1
ATOM 1631 N N . CYS A 1 200 ? -0.045 15.789 -5.297 1 91.06 200 CYS A N 1
ATOM 1632 C CA . CYS A 1 200 ? 1.314 16.266 -5.531 1 91.06 200 CYS A CA 1
ATOM 1633 C C . CYS A 1 200 ? 1.336 17.766 -5.766 1 91.06 200 CYS A C 1
ATOM 1635 O O . CYS A 1 200 ? 2.211 18.469 -5.258 1 91.06 200 CYS A O 1
ATOM 1637 N N . SER A 1 201 ? 0.376 18.219 -6.535 1 90.38 201 SER A N 1
ATOM 1638 C CA . SER A 1 201 ? 0.289 19.656 -6.793 1 90.38 201 SER A CA 1
ATOM 1639 C C . SER A 1 201 ? 0.044 20.438 -5.504 1 90.38 201 SER A C 1
ATOM 1641 O O . SER A 1 201 ? 0.614 21.516 -5.305 1 90.38 201 SER A O 1
ATOM 1643 N N . ARG A 1 202 ? -0.729 19.891 -4.688 1 89.12 202 ARG A N 1
ATOM 1644 C CA . ARG A 1 202 ? -1.021 20.547 -3.412 1 89.12 202 ARG A CA 1
ATOM 1645 C C . ARG A 1 202 ? 0.208 20.547 -2.51 1 89.12 202 ARG A C 1
ATOM 1647 O O . ARG A 1 202 ? 0.442 21.516 -1.782 1 89.12 202 ARG A O 1
ATOM 1654 N N . LEU A 1 203 ? 0.93 19.516 -2.527 1 88.38 203 LEU A N 1
ATOM 1655 C CA . LEU A 1 203 ? 2.141 19.438 -1.719 1 88.38 203 LEU A CA 1
ATOM 1656 C C . LEU A 1 203 ? 3.182 20.453 -2.197 1 88.38 203 LEU A C 1
ATOM 1658 O O . LEU A 1 203 ? 3.879 21.062 -1.384 1 88.38 203 LEU A O 1
ATOM 1662 N N . LEU A 1 204 ? 3.268 20.562 -3.496 1 85.69 204 LEU A N 1
ATOM 1663 C CA . LEU A 1 204 ? 4.18 21.547 -4.066 1 85.69 204 LEU A CA 1
ATOM 1664 C C . LEU A 1 204 ? 3.807 22.953 -3.619 1 85.69 204 LEU A C 1
ATOM 1666 O O . LEU A 1 204 ? 4.68 23.75 -3.25 1 85.69 204 LEU A O 1
ATOM 1670 N N . TYR A 1 205 ? 2.547 23.172 -3.668 1 85.44 205 TYR A N 1
ATOM 1671 C CA . TYR A 1 205 ? 2.068 24.484 -3.232 1 85.44 205 TYR A CA 1
ATOM 1672 C C . TYR A 1 205 ? 2.34 24.703 -1.748 1 85.44 205 TYR A C 1
ATOM 1674 O O . TYR A 1 205 ? 2.723 25.797 -1.333 1 85.44 205 TYR A O 1
ATOM 1682 N N . TYR A 1 206 ? 2.119 23.703 -0.992 1 84.75 206 TYR A N 1
ATOM 1683 C CA . TYR A 1 206 ? 2.377 23.766 0.442 1 84.75 206 TYR A CA 1
ATOM 1684 C C . TYR A 1 206 ? 3.84 24.094 0.718 1 84.75 206 TYR A C 1
ATOM 1686 O O . TYR A 1 206 ? 4.145 24.922 1.572 1 84.75 206 TYR A O 1
ATOM 1694 N N . ASP A 1 207 ? 4.766 23.5 0.062 1 82.06 207 ASP A N 1
ATOM 1695 C CA . ASP A 1 207 ? 6.199 23.719 0.206 1 82.06 207 ASP A CA 1
ATOM 1696 C C . ASP A 1 207 ? 6.578 25.156 -0.154 1 82.06 207 ASP A C 1
ATOM 1698 O O . ASP A 1 207 ? 7.438 25.75 0.49 1 82.06 207 ASP A O 1
ATOM 1702 N N . GLN A 1 208 ? 5.961 25.625 -1.168 1 80.5 208 GLN A N 1
ATOM 1703 C CA . GLN A 1 208 ? 6.238 27 -1.605 1 80.5 208 GLN A CA 1
ATOM 1704 C C . GLN A 1 208 ? 5.777 28.016 -0.565 1 80.5 208 GLN A C 1
ATOM 1706 O O . GLN A 1 208 ? 6.426 29.047 -0.366 1 80.5 208 GLN A O 1
ATOM 1711 N N . LYS A 1 209 ? 4.742 27.734 0.058 1 78.81 209 LYS A N 1
ATOM 1712 C CA . LYS A 1 209 ? 4.211 28.641 1.066 1 78.81 209 LYS A CA 1
ATOM 1713 C C . LYS A 1 209 ? 5.066 28.625 2.33 1 78.81 209 LYS A C 1
ATOM 1715 O O . LYS A 1 209 ? 5.219 29.656 2.996 1 78.81 209 LYS A O 1
ATOM 1720 N N . LEU A 1 210 ? 5.547 27.484 2.707 1 72 210 LEU A N 1
ATOM 1721 C CA . LEU A 1 210 ? 6.426 27.375 3.869 1 72 210 LEU A CA 1
ATOM 1722 C C . LEU A 1 210 ? 7.738 28.109 3.623 1 72 210 LEU A C 1
ATOM 1724 O O . LEU A 1 210 ? 8.367 28.609 4.562 1 72 210 LEU A O 1
ATOM 1728 N N . ALA A 1 211 ? 8.227 28.141 2.4 1 63.47 211 ALA A N 1
ATOM 1729 C CA . ALA A 1 211 ? 9.484 28.797 2.043 1 63.47 211 ALA A CA 1
ATOM 1730 C C . ALA A 1 211 ? 9.32 30.312 2.029 1 63.47 211 ALA A C 1
ATOM 1732 O O . ALA A 1 211 ? 10.305 31.047 2.098 1 63.47 211 ALA A O 1
ATOM 1733 N N . GLN A 1 212 ? 8.141 30.859 1.952 1 58.06 212 GLN A N 1
ATOM 1734 C CA . GLN A 1 212 ? 7.914 32.281 2.027 1 58.06 212 GLN A CA 1
ATOM 1735 C C . GLN A 1 212 ? 7.801 32.75 3.477 1 58.06 212 GLN A C 1
ATOM 1737 O O . GLN A 1 212 ? 8.273 33.844 3.822 1 58.06 212 GLN A O 1
ATOM 1742 N N . MET B 1 1 ? 21.672 36.25 12.586 1 26.66 1 MET B N 1
ATOM 1743 C CA . MET B 1 1 ? 21.688 34.906 11.969 1 26.66 1 MET B CA 1
ATOM 1744 C C . MET B 1 1 ? 20.984 34.938 10.617 1 26.66 1 MET B C 1
ATOM 1746 O O . MET B 1 1 ? 19.812 35.281 10.523 1 26.66 1 MET B O 1
ATOM 1750 N N . VAL B 1 2 ? 21.672 35.219 9.586 1 29.55 2 VAL B N 1
ATOM 1751 C CA . VAL B 1 2 ? 21.281 35.625 8.242 1 29.55 2 VAL B CA 1
ATOM 1752 C C . VAL B 1 2 ? 20.344 34.594 7.637 1 29.55 2 VAL B C 1
ATOM 1754 O O . VAL B 1 2 ? 20.625 33.406 7.68 1 29.55 2 VAL B O 1
ATOM 1757 N N . LYS B 1 3 ? 19.062 34.75 7.684 1 38.16 3 LYS B N 1
ATOM 1758 C CA . LYS B 1 3 ? 17.953 34 7.082 1 38.16 3 LYS B CA 1
ATOM 1759 C C . LYS B 1 3 ? 18.328 33.5 5.688 1 38.16 3 LYS B C 1
ATOM 1761 O O . LYS B 1 3 ? 18.297 34.25 4.719 1 38.16 3 LYS B O 1
ATOM 1766 N N . GLN B 1 4 ? 19.422 32.844 5.516 1 37.69 4 GLN B N 1
ATOM 1767 C CA . GLN B 1 4 ? 19.891 32.406 4.207 1 37.69 4 GLN B CA 1
ATOM 1768 C C . GLN B 1 4 ? 18.734 31.906 3.338 1 37.69 4 GLN B C 1
ATOM 1770 O O . GLN B 1 4 ? 17.844 31.219 3.822 1 37.69 4 GLN B O 1
ATOM 1775 N N . GLY B 1 5 ? 18.359 32.531 2.303 1 38.72 5 GLY B N 1
ATOM 1776 C CA . GLY B 1 5 ? 17.25 32.5 1.37 1 38.72 5 GLY B CA 1
ATOM 1777 C C . GLY B 1 5 ? 16.812 31.078 1.01 1 38.72 5 GLY B C 1
ATOM 1778 O O . GLY B 1 5 ? 17.609 30.312 0.45 1 38.72 5 GLY B O 1
ATOM 1779 N N . ARG B 1 6 ? 16.172 30.375 1.847 1 46.78 6 ARG B N 1
ATOM 1780 C CA . ARG B 1 6 ? 15.656 29.062 1.459 1 46.78 6 ARG B CA 1
ATOM 1781 C C . ARG B 1 6 ? 15.203 29.062 0.003 1 46.78 6 ARG B C 1
ATOM 1783 O O . ARG B 1 6 ? 14.406 29.906 -0.406 1 46.78 6 ARG B O 1
ATOM 1790 N N . LYS B 1 7 ? 16.094 28.703 -0.927 1 50.06 7 LYS B N 1
ATOM 1791 C CA . LYS B 1 7 ? 15.773 28.594 -2.348 1 50.06 7 LYS B CA 1
ATOM 1792 C C . LYS B 1 7 ? 14.398 27.984 -2.555 1 50.06 7 LYS B C 1
ATOM 1794 O O . LYS B 1 7 ? 13.945 27.172 -1.744 1 50.06 7 LYS B O 1
ATOM 1799 N N . LYS B 1 8 ? 13.594 28.531 -3.473 1 52.28 8 LYS B N 1
ATOM 1800 C CA . LYS B 1 8 ? 12.258 28.094 -3.857 1 52.28 8 LYS B CA 1
ATOM 1801 C C . LYS B 1 8 ? 12.219 26.594 -4.113 1 52.28 8 LYS B C 1
ATOM 1803 O O . LYS B 1 8 ? 13 26.078 -4.91 1 52.28 8 LYS B O 1
ATOM 1808 N N . PRO B 1 9 ? 11.656 25.703 -3.307 1 55.91 9 PRO B N 1
ATOM 1809 C CA . PRO B 1 9 ? 11.625 24.25 -3.523 1 55.91 9 PRO B CA 1
ATOM 1810 C C . PRO B 1 9 ? 11.062 23.875 -4.895 1 55.91 9 PRO B C 1
ATOM 1812 O O . PRO B 1 9 ? 10 24.375 -5.285 1 55.91 9 PRO B O 1
ATOM 1815 N N . THR B 1 10 ? 12.016 23.75 -5.973 1 58.88 10 THR B N 1
ATOM 1816 C CA . THR B 1 10 ? 11.594 23.234 -7.273 1 58.88 10 THR B CA 1
ATOM 1817 C C . THR B 1 10 ? 11.555 21.719 -7.277 1 58.88 10 THR B C 1
ATOM 1819 O O . THR B 1 10 ? 12.266 21.062 -6.504 1 58.88 10 THR B O 1
ATOM 1822 N N . ILE B 1 11 ? 10.57 21.156 -7.926 1 60.5 11 ILE B N 1
ATOM 1823 C CA . ILE B 1 11 ? 10.445 19.719 -8.117 1 60.5 11 ILE B CA 1
ATOM 1824 C C . ILE B 1 11 ? 11.773 19.156 -8.609 1 60.5 11 ILE B C 1
ATOM 1826 O O . ILE B 1 11 ? 12.078 17.984 -8.375 1 60.5 11 ILE B O 1
ATOM 1830 N N . PHE B 1 12 ? 12.5 19.938 -9.18 1 60.34 12 PHE B N 1
ATOM 1831 C CA . PHE B 1 12 ? 13.727 19.453 -9.789 1 60.34 12 PHE B CA 1
ATOM 1832 C C . PHE B 1 12 ? 14.922 19.672 -8.859 1 60.34 12 PHE B C 1
ATOM 1834 O O . PHE B 1 12 ? 15.648 20.656 -9.008 1 60.34 12 PHE B O 1
ATOM 1841 N N . THR B 1 13 ? 14.922 19 -7.809 1 66.12 13 THR B N 1
ATOM 1842 C CA . THR B 1 13 ? 16.078 19.016 -6.914 1 66.12 13 THR B CA 1
ATOM 1843 C C . THR B 1 13 ? 16.953 17.781 -7.152 1 66.12 13 THR B C 1
ATOM 1845 O O . THR B 1 13 ? 16.516 16.797 -7.758 1 66.12 13 THR B O 1
ATOM 1848 N N . LYS B 1 14 ? 18.219 17.875 -6.801 1 63.78 14 LYS B N 1
ATOM 1849 C CA . LYS B 1 14 ? 19.125 16.75 -6.945 1 63.78 14 LYS B CA 1
ATOM 1850 C C . LYS B 1 14 ? 18.562 15.5 -6.27 1 63.78 14 LYS B C 1
ATOM 1852 O O . LYS B 1 14 ? 18.688 14.398 -6.793 1 63.78 14 LYS B O 1
ATOM 1857 N N . ALA B 1 15 ? 17.906 15.766 -5.164 1 65.12 15 ALA B N 1
ATOM 1858 C CA . ALA B 1 15 ? 17.328 14.633 -4.434 1 65.12 15 ALA B CA 1
ATOM 1859 C C . ALA B 1 15 ? 16.172 14.016 -5.211 1 65.12 15 ALA B C 1
ATOM 1861 O O . ALA B 1 15 ? 16.062 12.789 -5.289 1 65.12 15 ALA B O 1
ATOM 1862 N N . ASN B 1 16 ? 15.445 14.836 -5.906 1 75.38 16 ASN B N 1
ATOM 1863 C CA . ASN B 1 16 ? 14.352 14.336 -6.727 1 75.38 16 ASN B CA 1
ATOM 1864 C C . ASN B 1 16 ? 14.867 13.594 -7.957 1 75.38 16 ASN B C 1
ATOM 1866 O O . ASN B 1 16 ? 14.211 12.672 -8.453 1 75.38 16 ASN B O 1
ATOM 1870 N N . GLY B 1 17 ? 16.047 14.016 -8.297 1 76.81 17 GLY B N 1
ATOM 1871 C CA . GLY B 1 17 ? 16.672 13.32 -9.414 1 76.81 17 GLY B CA 1
ATOM 1872 C C . GLY B 1 17 ? 17.062 11.891 -9.086 1 76.81 17 GLY B C 1
ATOM 1873 O O . GLY B 1 17 ? 16.844 10.984 -9.891 1 76.81 17 GLY B O 1
ATOM 1874 N N . VAL B 1 18 ? 17.562 11.68 -7.859 1 80.56 18 VAL B N 1
ATOM 1875 C CA . VAL B 1 18 ? 17.969 10.344 -7.426 1 80.56 18 VAL B CA 1
ATOM 1876 C C . VAL B 1 18 ? 16.75 9.445 -7.32 1 80.56 18 VAL B C 1
ATOM 1878 O O . VAL B 1 18 ? 16.781 8.289 -7.754 1 8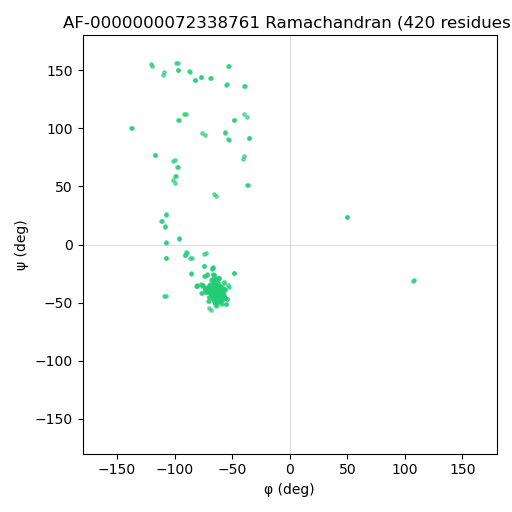0.56 18 VAL B O 1
ATOM 1881 N N . THR B 1 19 ? 15.727 9.984 -6.809 1 82.62 19 THR B N 1
ATOM 1882 C CA . THR B 1 19 ? 14.5 9.203 -6.668 1 82.62 19 THR B CA 1
ATOM 1883 C C . THR B 1 19 ? 13.93 8.836 -8.039 1 82.62 19 THR B C 1
ATOM 1885 O O . THR B 1 19 ? 13.398 7.738 -8.219 1 82.62 19 THR B O 1
ATOM 1888 N N . PHE B 1 20 ? 14.148 9.758 -8.906 1 86.62 20 PHE B N 1
ATOM 1889 C CA . PHE B 1 20 ? 13.688 9.484 -10.266 1 86.62 20 PHE B CA 1
ATOM 1890 C C . PHE B 1 20 ? 14.492 8.352 -10.891 1 86.62 20 PHE B C 1
ATOM 1892 O O . PHE B 1 20 ? 13.93 7.465 -11.531 1 86.62 20 PHE B O 1
ATOM 1899 N N . ILE B 1 21 ? 15.734 8.383 -10.703 1 89.88 21 ILE B N 1
ATOM 1900 C CA . ILE B 1 21 ? 16.594 7.324 -11.219 1 89.88 21 ILE B CA 1
ATOM 1901 C C . ILE B 1 21 ? 16.219 5.992 -10.578 1 89.88 21 ILE B C 1
ATOM 1903 O O . ILE B 1 21 ? 16.172 4.961 -11.25 1 89.88 21 ILE B O 1
ATOM 1907 N N . ARG B 1 22 ? 15.875 6.012 -9.305 1 91.94 22 ARG B N 1
ATOM 1908 C CA . ARG B 1 22 ? 15.453 4.812 -8.594 1 91.94 22 ARG B CA 1
ATOM 1909 C C . ARG B 1 22 ? 14.188 4.227 -9.203 1 91.94 22 ARG B C 1
ATOM 1911 O O . ARG B 1 22 ? 14.055 3.006 -9.328 1 91.94 22 ARG B O 1
ATOM 1918 N N . THR B 1 23 ? 13.352 5.113 -9.531 1 91.88 23 THR B N 1
ATOM 1919 C CA . THR B 1 23 ? 12.094 4.672 -10.117 1 91.88 23 THR B CA 1
ATOM 1920 C C . THR B 1 23 ? 12.336 3.965 -11.445 1 91.88 23 THR B C 1
ATOM 1922 O O . THR B 1 23 ? 11.75 2.914 -11.711 1 91.88 23 THR B O 1
ATOM 1925 N N . ILE B 1 24 ? 13.188 4.5 -12.25 1 93.06 24 ILE B N 1
ATOM 1926 C CA . ILE B 1 24 ? 13.531 3.918 -13.547 1 93.06 24 ILE B CA 1
ATOM 1927 C C . ILE B 1 24 ? 14.195 2.559 -13.336 1 93.06 24 ILE B C 1
ATOM 1929 O O . ILE B 1 24 ? 13.852 1.584 -14.008 1 93.06 24 ILE B O 1
ATOM 1933 N N . LEU B 1 25 ? 15.109 2.508 -12.438 1 93.5 25 LEU B N 1
ATOM 1934 C CA . LEU B 1 25 ? 15.797 1.256 -12.156 1 93.5 25 LEU B CA 1
ATOM 1935 C C . LEU B 1 25 ? 14.82 0.198 -11.648 1 93.5 25 LEU B C 1
ATOM 1937 O O . LEU B 1 25 ? 14.922 -0.974 -12.023 1 93.5 25 LEU B O 1
ATOM 1941 N N . CYS B 1 26 ? 13.906 0.612 -10.805 1 91.62 26 CYS B N 1
ATOM 1942 C CA . CYS B 1 26 ? 12.891 -0.319 -10.312 1 91.62 26 CYS B CA 1
ATOM 1943 C C . CYS B 1 26 ? 12.047 -0.854 -11.461 1 91.62 26 CYS B C 1
ATOM 1945 O O . CYS B 1 26 ? 11.812 -2.061 -11.562 1 91.62 26 CYS B O 1
ATOM 1947 N N . GLY B 1 27 ? 11.625 0.069 -12.383 1 93.31 27 GLY B N 1
ATOM 1948 C CA . GLY B 1 27 ? 10.891 -0.354 -13.562 1 93.31 27 GLY B CA 1
ATOM 1949 C C . GLY B 1 27 ? 11.68 -1.301 -14.445 1 93.31 27 GLY B C 1
ATOM 1950 O O . GLY B 1 27 ? 11.141 -2.303 -14.93 1 93.31 27 GLY B O 1
ATOM 1951 N N . LEU B 1 28 ? 12.898 -1.024 -14.617 1 94 28 LEU B N 1
ATOM 1952 C CA . LEU B 1 28 ? 13.773 -1.868 -15.422 1 94 28 LEU B CA 1
ATOM 1953 C C . LEU B 1 28 ? 13.953 -3.238 -14.773 1 94 28 LEU B C 1
ATOM 1955 O O . LEU B 1 28 ? 14.016 -4.254 -15.477 1 94 28 LEU B O 1
ATOM 1959 N N . SER B 1 29 ? 14.094 -3.193 -13.477 1 94.81 29 SER B N 1
ATOM 1960 C CA . SER B 1 29 ? 14.258 -4.469 -12.781 1 94.81 29 SER B CA 1
ATOM 1961 C C . SER B 1 29 ? 13.047 -5.371 -13 1 94.81 29 SER B C 1
ATOM 1963 O O . SER B 1 29 ? 13.18 -6.59 -13.109 1 94.81 29 SER B O 1
ATOM 1965 N N . MET B 1 30 ? 11.883 -4.797 -13.062 1 93.94 30 MET B N 1
ATOM 1966 C CA . MET B 1 30 ? 10.648 -5.555 -13.258 1 93.94 30 MET B CA 1
ATOM 1967 C C . MET B 1 30 ? 10.664 -6.285 -14.594 1 93.94 30 MET B C 1
ATOM 1969 O O . MET B 1 30 ? 10.094 -7.367 -14.727 1 93.94 30 MET B O 1
ATOM 1973 N N . LYS B 1 31 ? 11.312 -5.691 -15.617 1 92.69 31 LYS B N 1
ATOM 1974 C CA . LYS B 1 31 ? 11.422 -6.293 -16.938 1 92.69 31 LYS B CA 1
ATOM 1975 C C . LYS B 1 31 ? 12.164 -7.625 -16.891 1 92.69 31 LYS B C 1
ATOM 1977 O O . LYS B 1 31 ? 11.875 -8.539 -17.656 1 92.69 31 LYS B O 1
ATOM 1982 N N . TYR B 1 32 ? 13.031 -7.738 -15.938 1 94.19 32 TYR B N 1
ATOM 1983 C CA . TYR B 1 32 ? 13.898 -8.914 -15.891 1 94.19 32 TYR B CA 1
ATOM 1984 C C . TYR B 1 32 ? 13.484 -9.852 -14.766 1 94.19 32 TYR B C 1
ATOM 1986 O O . TYR B 1 32 ? 14.094 -10.906 -14.578 1 94.19 32 TYR B O 1
ATOM 1994 N N . ALA B 1 33 ? 12.477 -9.539 -14.055 1 93.88 33 ALA B N 1
ATOM 1995 C CA . ALA B 1 33 ? 12.094 -10.281 -12.859 1 93.88 33 ALA B CA 1
ATOM 1996 C C . ALA B 1 33 ? 11.742 -11.727 -13.203 1 93.88 33 ALA B C 1
ATOM 1998 O O . ALA B 1 33 ? 12.016 -12.641 -12.414 1 93.88 33 ALA B O 1
ATOM 1999 N N . HIS B 1 34 ? 11.25 -11.961 -14.422 1 93.19 34 HIS B N 1
ATOM 2000 C CA . HIS B 1 34 ? 10.773 -13.297 -14.758 1 93.19 34 HIS B CA 1
ATOM 2001 C C . HIS B 1 34 ? 11.734 -14.008 -15.711 1 93.19 34 HIS B C 1
ATOM 2003 O O . HIS B 1 34 ? 11.594 -15.203 -15.969 1 93.19 34 HIS B O 1
ATOM 2009 N N . THR B 1 35 ? 12.727 -13.297 -16.297 1 91.81 35 THR B N 1
ATOM 2010 C CA . THR B 1 35 ? 13.594 -13.875 -17.328 1 91.81 35 THR B CA 1
ATOM 2011 C C . THR B 1 35 ? 15 -14.102 -16.781 1 91.81 35 THR B C 1
ATOM 2013 O O . THR B 1 35 ? 15.602 -15.148 -17.031 1 91.81 35 THR B O 1
ATOM 2016 N N . ASP B 1 36 ? 15.523 -13.109 -16.047 1 94 36 ASP B N 1
ATOM 2017 C CA . ASP B 1 36 ? 16.891 -13.156 -15.539 1 94 36 ASP B CA 1
ATOM 2018 C C . ASP B 1 36 ? 16.938 -12.672 -14.086 1 94 36 ASP B C 1
ATOM 2020 O O . ASP B 1 36 ? 17.062 -11.469 -13.836 1 94 36 ASP B O 1
ATOM 2024 N N . VAL B 1 37 ? 16.984 -13.633 -13.211 1 92.81 37 VAL B N 1
ATOM 2025 C CA . VAL B 1 37 ? 16.906 -13.312 -11.789 1 92.81 37 VAL B CA 1
ATOM 2026 C C . VAL B 1 37 ? 18.172 -12.555 -11.367 1 92.81 37 VAL B C 1
ATOM 2028 O O . VAL B 1 37 ? 18.109 -11.648 -10.531 1 92.81 37 VAL B O 1
ATOM 2031 N N . PHE B 1 38 ? 19.328 -12.922 -11.906 1 92.31 38 PHE B N 1
ATOM 2032 C CA . PHE B 1 38 ? 20.578 -12.258 -11.555 1 92.31 38 PHE B CA 1
ATOM 2033 C C . PHE B 1 38 ? 20.531 -10.773 -11.914 1 92.31 38 PHE B C 1
ATOM 2035 O O . PHE B 1 38 ? 20.875 -9.922 -11.094 1 92.31 38 PHE B O 1
ATOM 2042 N N . LEU B 1 39 ? 20.109 -10.539 -13.109 1 94.25 39 LEU B N 1
ATOM 2043 C CA . LEU B 1 39 ? 20 -9.148 -13.539 1 94.25 39 LEU B CA 1
ATOM 2044 C C . LEU B 1 39 ? 18.938 -8.414 -12.727 1 94.25 39 LEU B C 1
ATOM 2046 O O . LEU B 1 39 ? 19.109 -7.246 -12.375 1 94.25 39 LEU B O 1
ATOM 2050 N N . PHE B 1 40 ? 17.812 -9.062 -12.438 1 96 40 PHE B N 1
ATOM 2051 C CA . PHE B 1 40 ? 16.766 -8.484 -11.602 1 96 40 PHE B CA 1
ATOM 2052 C C . PHE B 1 40 ? 17.328 -8.062 -10.25 1 96 40 PHE B C 1
ATOM 2054 O O . PHE B 1 40 ? 17.188 -6.906 -9.844 1 96 40 PHE B O 1
ATOM 2061 N N . VAL B 1 41 ? 18.031 -9.008 -9.602 1 94.5 41 VAL B N 1
ATOM 2062 C CA . VAL B 1 41 ? 18.562 -8.758 -8.266 1 94.5 41 VAL B CA 1
ATOM 2063 C C . VAL B 1 41 ? 19.578 -7.625 -8.305 1 94.5 41 VAL B C 1
ATOM 2065 O O . VAL B 1 41 ? 19.578 -6.75 -7.438 1 94.5 41 VAL B O 1
ATOM 2068 N N . TYR B 1 42 ? 20.359 -7.652 -9.305 1 94.56 42 TYR B N 1
ATOM 2069 C CA . TYR B 1 42 ? 21.391 -6.641 -9.438 1 94.56 42 TYR B CA 1
ATOM 2070 C C . TYR B 1 42 ? 20.797 -5.25 -9.594 1 94.56 42 TYR B C 1
ATOM 2072 O O . TYR B 1 42 ? 21.156 -4.324 -8.859 1 94.56 42 TYR B O 1
ATOM 2080 N N . ILE B 1 43 ? 19.906 -5.09 -10.516 1 95.38 43 ILE B N 1
ATOM 2081 C CA . ILE B 1 43 ? 19.297 -3.791 -10.789 1 95.38 43 ILE B CA 1
ATOM 2082 C C . ILE B 1 43 ? 18.453 -3.354 -9.602 1 95.38 43 ILE B C 1
ATOM 2084 O O . ILE B 1 43 ? 18.469 -2.182 -9.211 1 95.38 43 ILE B O 1
ATOM 2088 N N . TYR B 1 44 ? 17.734 -4.273 -9.07 1 94.81 44 TYR B N 1
ATOM 2089 C CA . TYR B 1 44 ? 16.906 -4 -7.898 1 94.81 44 TYR B CA 1
ATOM 2090 C C . TYR B 1 44 ? 17.75 -3.502 -6.734 1 94.81 44 TYR B C 1
ATOM 2092 O O . TYR B 1 44 ? 17.406 -2.51 -6.09 1 94.81 44 TYR B O 1
ATOM 2100 N N . THR B 1 45 ? 18.844 -4.191 -6.473 1 91.44 45 THR B N 1
ATOM 2101 C CA . THR B 1 45 ? 19.75 -3.822 -5.383 1 91.44 45 THR B CA 1
ATOM 2102 C C . THR B 1 45 ? 20.359 -2.451 -5.637 1 91.44 45 THR B C 1
ATOM 2104 O O . THR B 1 45 ? 20.5 -1.645 -4.715 1 91.44 45 THR B O 1
ATOM 2107 N N . ALA B 1 46 ? 20.719 -2.225 -6.824 1 91.38 46 ALA B N 1
ATOM 2108 C CA . ALA B 1 46 ? 21.25 -0.912 -7.18 1 91.38 46 ALA B CA 1
ATOM 2109 C C . ALA B 1 46 ? 20.234 0.191 -6.883 1 91.38 46 ALA B C 1
ATOM 2111 O O . ALA B 1 46 ? 20.609 1.255 -6.375 1 91.38 46 ALA B O 1
ATOM 2112 N N . SER B 1 47 ? 19 -0.046 -7.188 1 91.25 47 SER B N 1
ATOM 2113 C CA . SER B 1 47 ? 17.938 0.919 -6.91 1 91.25 47 SER B CA 1
ATOM 2114 C C . SER B 1 47 ? 17.812 1.18 -5.414 1 91.25 47 SER B C 1
ATOM 2116 O O . SER B 1 47 ? 17.656 2.326 -4.988 1 91.25 47 SER B O 1
ATOM 2118 N N . MET B 1 48 ? 17.953 0.181 -4.645 1 88.31 48 MET B N 1
ATOM 2119 C CA . MET B 1 48 ? 17.797 0.299 -3.195 1 88.31 48 MET B CA 1
ATOM 2120 C C . MET B 1 48 ? 18.984 1.045 -2.586 1 88.31 48 MET B C 1
ATOM 2122 O O . MET B 1 48 ? 18.828 1.795 -1.623 1 88.31 48 MET B O 1
ATOM 2126 N N . LEU B 1 49 ? 20.141 0.786 -3.084 1 83.75 49 LEU B N 1
ATOM 2127 C CA . LEU B 1 49 ? 21.344 1.415 -2.562 1 83.75 49 LEU B CA 1
ATOM 2128 C C . LEU B 1 49 ? 21.359 2.908 -2.873 1 83.75 49 LEU B C 1
ATOM 2130 O O . LEU B 1 49 ? 21.891 3.705 -2.092 1 83.75 49 LEU B O 1
ATOM 2134 N N . LEU B 1 50 ? 20.75 3.232 -3.965 1 83.44 50 LEU B N 1
ATOM 2135 C CA . LEU B 1 50 ? 20.672 4.645 -4.32 1 83.44 50 LEU B CA 1
ATOM 2136 C C . LEU B 1 50 ? 19.812 5.41 -3.314 1 83.44 50 LEU B C 1
ATOM 2138 O O . LEU B 1 50 ? 19.938 6.629 -3.186 1 83.44 50 LEU B O 1
ATOM 2142 N N . ASP B 1 51 ? 18.891 4.707 -2.68 1 81.5 51 ASP B N 1
ATOM 2143 C CA . ASP B 1 51 ? 18.062 5.316 -1.65 1 81.5 51 ASP B CA 1
ATOM 2144 C C . ASP B 1 51 ? 18.906 5.898 -0.525 1 81.5 51 ASP B C 1
ATOM 2146 O O . ASP B 1 51 ? 18.609 6.984 -0.015 1 81.5 51 ASP B O 1
ATOM 2150 N N . MET B 1 52 ? 19.922 5.184 -0.119 1 75 52 MET B N 1
ATOM 2151 C CA . MET B 1 52 ? 20.797 5.629 0.952 1 75 52 MET B CA 1
ATOM 2152 C C . MET B 1 52 ? 21.547 6.898 0.552 1 75 52 MET B C 1
ATOM 2154 O O . MET B 1 52 ? 21.781 7.773 1.386 1 75 52 MET B O 1
ATOM 2158 N N . VAL B 1 53 ? 21.766 7.051 -0.656 1 70.19 53 VAL B N 1
ATOM 2159 C CA . VAL B 1 53 ? 22.516 8.195 -1.184 1 70.19 53 VAL B CA 1
ATOM 2160 C C . VAL B 1 53 ? 21.609 9.43 -1.18 1 70.19 53 VAL B C 1
ATOM 2162 O O . VAL B 1 53 ? 22.047 10.523 -0.809 1 70.19 53 VAL B O 1
ATOM 2165 N N . ASP B 1 54 ? 20.344 9.195 -1.592 1 66 54 ASP B N 1
ATOM 2166 C CA . ASP B 1 54 ? 19.406 10.312 -1.688 1 66 54 ASP B CA 1
ATOM 2167 C C . ASP B 1 54 ? 19.219 10.984 -0.33 1 66 54 ASP B C 1
ATOM 2169 O O . ASP B 1 54 ? 19.125 12.211 -0.247 1 66 54 ASP B O 1
ATOM 2173 N N . GLY B 1 55 ? 19.109 10.188 0.719 1 61.97 55 GLY B N 1
ATOM 2174 C CA . GLY B 1 55 ? 19.031 10.773 2.049 1 61.97 55 GLY B CA 1
ATOM 2175 C C . GLY B 1 55 ? 20.234 11.625 2.404 1 61.97 55 GLY B C 1
ATOM 2176 O O . GLY B 1 55 ? 20.078 12.727 2.951 1 61.97 55 GLY B O 1
ATOM 2177 N N . TYR B 1 56 ? 21.328 11.164 1.938 1 58.06 56 TYR B N 1
ATOM 2178 C CA . TYR B 1 56 ? 22.562 11.883 2.199 1 58.06 56 TYR B CA 1
ATOM 2179 C C . TYR B 1 56 ? 22.625 13.172 1.395 1 58.06 56 TYR B C 1
ATOM 2181 O O . TYR B 1 56 ? 23.016 14.219 1.916 1 58.06 56 TYR B O 1
ATOM 2189 N N . VAL B 1 57 ? 22.188 13.086 0.173 1 56.91 57 VAL B N 1
ATOM 2190 C CA . VAL B 1 57 ? 22.25 14.227 -0.734 1 56.91 57 VAL B CA 1
ATOM 2191 C C . VAL B 1 57 ? 21.266 15.305 -0.271 1 56.91 57 VAL B C 1
ATOM 2193 O O . VAL B 1 57 ? 21.578 16.5 -0.305 1 56.91 57 VAL B O 1
ATOM 2196 N N . SER B 1 58 ? 20.078 14.922 0.144 1 57.72 58 SER B N 1
ATOM 2197 C CA . SER B 1 58 ? 19.062 15.859 0.61 1 57.72 58 SER B CA 1
ATOM 2198 C C . SER B 1 58 ? 19.531 16.625 1.845 1 57.72 58 SER B C 1
ATOM 2200 O O . SER B 1 58 ? 19.297 17.828 1.967 1 57.72 58 SER B O 1
ATOM 2202 N N . ARG B 1 59 ? 20.25 15.922 2.643 1 58.94 59 ARG B N 1
ATOM 2203 C CA . ARG B 1 59 ? 20.75 16.531 3.869 1 58.94 59 ARG B CA 1
ATOM 2204 C C . ARG B 1 59 ? 21.938 17.438 3.582 1 58.94 59 ARG B C 1
ATOM 2206 O O . ARG B 1 59 ? 22.078 18.5 4.191 1 58.94 59 ARG B O 1
ATOM 2213 N N . TYR B 1 60 ? 22.625 16.984 2.645 1 54.09 60 TYR B N 1
ATOM 2214 C CA . TYR B 1 60 ? 23.828 17.734 2.312 1 54.09 60 TYR B CA 1
ATOM 2215 C C . TYR B 1 60 ? 23.484 19.031 1.597 1 54.09 60 TYR B C 1
ATOM 2217 O O . TYR B 1 60 ? 24.078 20.078 1.871 1 54.09 60 TYR B O 1
ATOM 2225 N N . PHE B 1 61 ? 22.531 19.016 0.726 1 56.69 61 PHE B N 1
ATOM 2226 C CA . PHE B 1 61 ? 22.203 20.188 -0.061 1 56.69 61 PHE B CA 1
ATOM 2227 C C . PHE B 1 61 ? 21.047 20.953 0.571 1 56.69 61 PHE B C 1
ATOM 2229 O O . PHE B 1 61 ? 20.641 22.016 0.078 1 56.69 61 PHE B O 1
ATOM 2236 N N . ASN B 1 62 ? 20.609 20.547 1.671 1 58.12 62 ASN B N 1
ATOM 2237 C CA . ASN B 1 62 ? 19.516 21.172 2.396 1 58.12 62 ASN B CA 1
ATOM 2238 C C . ASN B 1 62 ? 18.297 21.406 1.498 1 58.12 62 ASN B C 1
ATOM 2240 O O . ASN B 1 62 ? 17.719 22.484 1.506 1 58.12 62 ASN B O 1
ATOM 2244 N N . GLU B 1 63 ? 18.219 20.672 0.521 1 62.47 63 GLU B N 1
ATOM 2245 C CA . GLU B 1 63 ? 17.141 20.797 -0.451 1 62.47 63 GLU B CA 1
ATOM 2246 C C . GLU B 1 63 ? 16.047 19.75 -0.214 1 62.47 63 GLU B C 1
ATOM 2248 O O . GLU B 1 63 ? 15.594 19.094 -1.155 1 62.47 63 GLU B O 1
ATOM 2253 N N . SER B 1 64 ? 15.516 19.672 1.018 1 66.62 64 SER B N 1
ATOM 2254 C CA . SER B 1 64 ? 14.477 18.672 1.245 1 66.62 64 SER B CA 1
ATOM 2255 C C . SER B 1 64 ? 13.086 19.25 0.968 1 66.62 64 SER B C 1
ATOM 2257 O O . SER B 1 64 ? 12.766 20.344 1.41 1 66.62 64 SER B O 1
ATOM 2259 N N . THR B 1 65 ? 12.484 18.672 -0.159 1 78.19 65 THR B N 1
ATOM 2260 C CA . THR B 1 65 ? 11.102 19.047 -0.449 1 78.19 65 THR B CA 1
ATOM 2261 C C . THR B 1 65 ? 10.133 18 0.093 1 78.19 65 THR B C 1
ATOM 2263 O O . THR B 1 65 ? 10.508 16.844 0.287 1 78.19 65 THR B O 1
ATOM 2266 N N . LEU B 1 66 ? 9.016 18.484 0.417 1 82.06 66 LEU B N 1
ATOM 2267 C CA . LEU B 1 66 ? 7.988 17.578 0.922 1 82.06 66 LEU B CA 1
ATOM 2268 C C . LEU B 1 66 ? 7.613 16.531 -0.129 1 82.06 66 LEU B C 1
ATOM 2270 O O . LEU B 1 66 ? 7.441 15.359 0.191 1 82.06 66 LEU B O 1
ATOM 2274 N N . ILE B 1 67 ? 7.523 16.984 -1.335 1 83.44 67 ILE B N 1
ATOM 2275 C CA . ILE B 1 67 ? 7.156 16.062 -2.41 1 83.44 67 ILE B CA 1
ATOM 2276 C C . ILE B 1 67 ? 8.227 14.984 -2.564 1 83.44 67 ILE B C 1
ATOM 2278 O O . ILE B 1 67 ? 7.91 13.812 -2.791 1 83.44 67 ILE B O 1
ATOM 2282 N N . GLY B 1 68 ? 9.406 15.398 -2.508 1 83.44 68 GLY B N 1
ATOM 2283 C CA . GLY B 1 68 ? 10.5 14.438 -2.59 1 83.44 68 GLY B CA 1
ATOM 2284 C C . GLY B 1 68 ? 10.492 13.43 -1.458 1 83.44 68 GLY B C 1
ATOM 2285 O O . GLY B 1 68 ? 10.742 12.242 -1.679 1 83.44 68 GLY B O 1
ATOM 2286 N N . ALA B 1 69 ? 10.172 13.867 -0.312 1 83.81 69 ALA B N 1
ATOM 2287 C CA . ALA B 1 69 ? 10.125 12.992 0.858 1 83.81 69 ALA B CA 1
ATOM 2288 C C . ALA B 1 69 ? 9.008 11.961 0.735 1 83.81 69 ALA B C 1
ATOM 2290 O O . ALA B 1 69 ? 9.203 10.781 1.028 1 83.81 69 ALA B O 1
ATOM 2291 N N . VAL B 1 70 ? 7.922 12.414 0.309 1 87.44 70 VAL B N 1
ATOM 2292 C CA . VAL B 1 70 ? 6.781 11.523 0.145 1 87.44 70 VAL B CA 1
ATOM 2293 C C . VAL B 1 70 ? 7.07 10.508 -0.963 1 87.44 70 VAL B C 1
ATOM 2295 O O . VAL B 1 70 ? 6.816 9.312 -0.804 1 87.44 70 VAL B O 1
ATOM 2298 N N . TYR B 1 71 ? 7.555 11.023 -2.01 1 89.25 71 TYR B N 1
ATOM 2299 C CA . TYR B 1 71 ? 7.895 10.156 -3.131 1 89.25 71 TYR B CA 1
ATOM 2300 C C . TYR B 1 71 ? 8.891 9.078 -2.707 1 89.25 71 TYR B C 1
ATOM 2302 O O . TYR B 1 71 ? 8.734 7.906 -3.059 1 89.25 71 TYR B O 1
ATOM 2310 N N . ASP B 1 72 ? 9.82 9.523 -2.004 1 87.5 72 ASP B N 1
ATOM 2311 C CA . ASP B 1 72 ? 10.836 8.586 -1.524 1 87.5 72 ASP B CA 1
ATOM 2312 C C . ASP B 1 72 ? 10.219 7.52 -0.625 1 87.5 72 ASP B C 1
ATOM 2314 O O . ASP B 1 72 ? 10.492 6.328 -0.785 1 87.5 72 ASP B O 1
ATOM 2318 N N . GLN B 1 73 ? 9.438 7.938 0.229 1 89.44 73 GLN B N 1
ATOM 2319 C CA . GLN B 1 73 ? 8.781 7.016 1.149 1 89.44 73 GLN B CA 1
ATOM 2320 C C . GLN B 1 73 ? 7.898 6.02 0.397 1 89.44 73 GLN B C 1
ATOM 2322 O O . GLN B 1 73 ? 7.879 4.832 0.722 1 89.44 73 GLN B O 1
ATOM 2327 N N . LEU B 1 74 ? 7.176 6.441 -0.56 1 93.19 74 LEU B N 1
ATOM 2328 C CA . LEU B 1 74 ? 6.285 5.59 -1.34 1 93.19 74 LEU B CA 1
ATOM 2329 C C . LEU B 1 74 ? 7.078 4.602 -2.186 1 93.19 74 LEU B C 1
ATOM 2331 O O . LEU B 1 74 ? 6.727 3.422 -2.266 1 93.19 74 LEU B O 1
ATOM 2335 N N . LEU B 1 75 ? 8.117 5.133 -2.822 1 92.62 75 LEU B N 1
ATOM 2336 C CA . LEU B 1 75 ? 8.93 4.266 -3.664 1 92.62 75 LEU B CA 1
ATOM 2337 C C . LEU B 1 75 ? 9.5 3.105 -2.855 1 92.62 75 LEU B C 1
ATOM 2339 O O . LEU B 1 75 ? 9.555 1.973 -3.338 1 92.62 75 LEU B O 1
ATOM 2343 N N . ASP B 1 76 ? 9.906 3.379 -1.636 1 92.31 76 ASP B N 1
ATOM 2344 C CA . ASP B 1 76 ? 10.414 2.328 -0.762 1 92.31 76 ASP B CA 1
ATOM 2345 C C . ASP B 1 76 ? 9.367 1.238 -0.543 1 92.31 76 ASP B C 1
ATOM 2347 O O . ASP B 1 76 ? 9.672 0.048 -0.659 1 92.31 76 ASP B O 1
ATOM 2351 N N . ARG B 1 77 ? 8.164 1.618 -0.302 1 94.19 77 ARG B N 1
ATOM 2352 C CA . ARG B 1 77 ? 7.09 0.667 -0.038 1 94.19 77 ARG B CA 1
ATOM 2353 C C . ARG B 1 77 ? 6.684 -0.065 -1.312 1 94.19 77 ARG B C 1
ATOM 2355 O O . ARG B 1 77 ? 6.355 -1.253 -1.275 1 94.19 77 ARG B O 1
ATOM 2362 N N . MET B 1 78 ? 6.695 0.626 -2.393 1 94 78 MET B N 1
ATOM 2363 C CA . MET B 1 78 ? 6.289 0.012 -3.652 1 94 78 MET B CA 1
ATOM 2364 C C . MET B 1 78 ? 7.309 -1.025 -4.109 1 94 78 MET B C 1
ATOM 2366 O O . MET B 1 78 ? 6.938 -2.09 -4.605 1 94 78 MET B O 1
ATOM 2370 N N . THR B 1 79 ? 8.57 -0.68 -3.943 1 94.06 79 THR B N 1
ATOM 2371 C CA . THR B 1 79 ? 9.594 -1.641 -4.328 1 94.06 79 THR B CA 1
ATOM 2372 C C . THR B 1 79 ? 9.508 -2.896 -3.463 1 94.06 79 THR B C 1
ATOM 2374 O O . THR B 1 79 ? 9.547 -4.016 -3.98 1 94.06 79 THR B O 1
ATOM 2377 N N . SER B 1 80 ? 9.375 -2.713 -2.174 1 95.69 80 SER B N 1
ATOM 2378 C CA . SER B 1 80 ? 9.25 -3.854 -1.271 1 95.69 80 SER B CA 1
ATOM 2379 C C . SER B 1 80 ? 8.008 -4.672 -1.578 1 95.69 80 SER B C 1
ATOM 2381 O O . SER B 1 80 ? 8.039 -5.906 -1.525 1 95.69 80 SER B O 1
ATOM 2383 N N . SER B 1 81 ? 6.926 -4.031 -1.865 1 97.19 81 SER B N 1
ATOM 2384 C CA . SER B 1 81 ? 5.684 -4.738 -2.158 1 97.19 81 SER B CA 1
ATOM 2385 C C . SER B 1 81 ? 5.801 -5.551 -3.445 1 97.19 81 SER B C 1
ATOM 2387 O O . SER B 1 81 ? 5.191 -6.613 -3.57 1 97.19 81 SER B O 1
ATOM 2389 N N . TYR B 1 82 ? 6.57 -5.031 -4.426 1 97.56 82 TYR B N 1
ATOM 2390 C CA . TYR B 1 82 ? 6.754 -5.777 -5.664 1 97.56 82 TYR B CA 1
ATOM 2391 C C . TYR B 1 82 ? 7.383 -7.137 -5.395 1 97.56 82 TYR B C 1
ATOM 2393 O O . TYR B 1 82 ? 6.961 -8.148 -5.957 1 97.56 82 TYR B O 1
ATOM 2401 N N . VAL B 1 83 ? 8.398 -7.145 -4.523 1 97.25 83 VAL B N 1
ATOM 2402 C CA . VAL B 1 83 ? 9.07 -8.398 -4.176 1 97.25 83 VAL B CA 1
ATOM 2403 C C . VAL B 1 83 ? 8.086 -9.328 -3.467 1 97.25 83 VAL B C 1
ATOM 2405 O O . VAL B 1 83 ? 8.125 -10.547 -3.656 1 97.25 83 VAL B O 1
ATOM 2408 N N . CYS B 1 84 ? 7.16 -8.773 -2.664 1 97.69 84 CYS B N 1
ATOM 2409 C CA . CYS B 1 84 ? 6.121 -9.578 -2.033 1 97.69 84 CYS B CA 1
ATOM 2410 C C . CYS B 1 84 ? 5.223 -10.227 -3.08 1 97.69 84 CYS B C 1
ATOM 2412 O O . CYS B 1 84 ? 4.855 -11.391 -2.949 1 97.69 84 CYS B O 1
ATOM 2414 N N . PHE B 1 85 ? 4.879 -9.492 -4.152 1 97.62 85 PHE B N 1
ATOM 2415 C CA . PHE B 1 85 ? 4.086 -10.031 -5.254 1 97.62 85 PHE B CA 1
ATOM 2416 C C . PHE B 1 85 ? 4.809 -11.195 -5.918 1 97.62 85 PHE B C 1
ATOM 2418 O O . PHE B 1 85 ? 4.203 -12.234 -6.195 1 97.62 85 PHE B O 1
ATOM 2425 N N . LEU B 1 86 ? 6.113 -11.016 -6.152 1 97.31 86 LEU B N 1
ATOM 2426 C CA . LEU B 1 86 ? 6.91 -12.047 -6.805 1 97.31 86 LEU B CA 1
ATOM 2427 C C . LEU B 1 86 ? 6.957 -13.312 -5.957 1 97.31 86 LEU B C 1
ATOM 2429 O O . LEU B 1 86 ? 6.781 -14.414 -6.473 1 97.31 86 LEU B O 1
ATOM 2433 N N . ASN B 1 87 ? 7.203 -13.109 -4.648 1 97.5 87 ASN B N 1
ATOM 2434 C CA . ASN B 1 87 ? 7.273 -14.266 -3.754 1 97.5 87 ASN B CA 1
ATOM 2435 C C . ASN B 1 87 ? 5.922 -14.961 -3.641 1 97.5 87 ASN B C 1
ATOM 2437 O O . ASN B 1 87 ? 5.859 -16.188 -3.543 1 97.5 87 ASN B O 1
ATOM 2441 N N . ALA B 1 88 ? 4.852 -14.203 -3.627 1 96.94 88 ALA B N 1
ATOM 2442 C CA . ALA B 1 88 ? 3.516 -14.797 -3.574 1 96.94 88 ALA B CA 1
ATOM 2443 C C . ALA B 1 88 ? 3.244 -15.648 -4.809 1 96.94 88 ALA B C 1
ATOM 2445 O O . ALA B 1 88 ? 2.539 -16.656 -4.73 1 96.94 88 ALA B O 1
ATOM 2446 N N . LYS B 1 89 ? 3.736 -15.211 -5.941 1 95.5 89 LYS B N 1
ATOM 2447 C CA . LYS B 1 89 ? 3.613 -15.984 -7.176 1 95.5 89 LYS B CA 1
ATOM 2448 C C . LYS B 1 89 ? 4.398 -17.297 -7.09 1 95.5 89 LYS B C 1
ATOM 2450 O O . LYS B 1 89 ? 3.91 -18.344 -7.504 1 95.5 89 LYS B O 1
ATOM 2455 N N . ARG B 1 90 ? 5.59 -17.234 -6.523 1 95.25 90 ARG B N 1
ATOM 2456 C CA . ARG B 1 90 ? 6.488 -18.391 -6.484 1 95.25 90 ARG B CA 1
ATOM 2457 C C . ARG B 1 90 ? 6.105 -19.344 -5.359 1 95.25 90 ARG B C 1
ATOM 2459 O O . ARG B 1 90 ? 6.289 -20.562 -5.477 1 95.25 90 ARG B O 1
ATOM 2466 N N . TYR B 1 91 ? 5.656 -18.781 -4.242 1 95.94 91 TYR B N 1
ATOM 2467 C CA . TYR B 1 91 ? 5.207 -19.562 -3.096 1 95.94 91 TYR B CA 1
ATOM 2468 C C . TYR B 1 91 ? 3.73 -19.312 -2.812 1 95.94 91 TYR B C 1
ATOM 2470 O O . TYR B 1 91 ? 3.377 -18.75 -1.774 1 95.94 91 TYR B O 1
ATOM 2478 N N . PRO B 1 92 ? 2.887 -19.922 -3.611 1 94.25 92 PRO B N 1
ATOM 2479 C CA . PRO B 1 92 ? 1.457 -19.609 -3.529 1 94.25 92 PRO B CA 1
ATOM 2480 C C . PRO B 1 92 ? 0.833 -20.062 -2.209 1 94.25 92 PRO B C 1
ATOM 2482 O O . PRO B 1 92 ? -0.165 -19.484 -1.768 1 94.25 92 PRO B O 1
ATOM 2485 N N . GLN B 1 93 ? 1.386 -21.062 -1.547 1 94.38 93 GLN B N 1
ATOM 2486 C CA . GLN B 1 93 ? 0.859 -21.547 -0.272 1 94.38 93 GLN B CA 1
ATOM 2487 C C . GLN B 1 93 ? 1.051 -20.5 0.827 1 94.38 93 GLN B C 1
ATOM 2489 O O . GLN B 1 93 ? 0.356 -20.531 1.845 1 94.38 93 GLN B O 1
ATOM 2494 N N . LEU B 1 94 ? 1.995 -19.562 0.625 1 96.25 94 LEU B N 1
ATOM 2495 C CA . LEU B 1 94 ? 2.303 -18.547 1.626 1 96.25 94 LEU B CA 1
ATOM 2496 C C . LEU B 1 94 ? 1.858 -17.172 1.152 1 96.25 94 LEU B C 1
ATOM 2498 O O . LEU B 1 94 ? 2.352 -16.156 1.644 1 96.25 94 LEU B O 1
ATOM 2502 N N . LEU B 1 95 ? 0.959 -17.141 0.221 1 97 95 LEU B N 1
ATOM 2503 C CA . LEU B 1 95 ? 0.503 -15.875 -0.362 1 97 95 LEU B CA 1
ATOM 2504 C C . LEU B 1 95 ? 0.027 -14.914 0.723 1 97 95 LEU B C 1
ATOM 2506 O O . LEU B 1 95 ? 0.415 -13.75 0.735 1 97 95 LEU B O 1
ATOM 2510 N N . GLU B 1 96 ? -0.797 -15.398 1.675 1 96.44 96 GLU B N 1
ATOM 2511 C CA . GLU B 1 96 ? -1.38 -14.539 2.701 1 96.44 96 GLU B CA 1
ATOM 2512 C C . GLU B 1 96 ? -0.308 -13.992 3.643 1 96.44 96 GLU B C 1
ATOM 2514 O O . GLU B 1 96 ? -0.439 -12.891 4.168 1 96.44 96 GLU B O 1
ATOM 2519 N N . VAL B 1 97 ? 0.761 -14.766 3.842 1 96.88 97 VAL B N 1
ATOM 2520 C CA . VAL B 1 97 ? 1.852 -14.305 4.691 1 96.88 97 VAL B CA 1
ATOM 2521 C C . VAL B 1 97 ? 2.529 -13.094 4.051 1 96.88 97 VAL B C 1
ATOM 2523 O O . VAL B 1 97 ? 2.73 -12.07 4.707 1 96.88 97 VAL B O 1
ATOM 2526 N N . PHE B 1 98 ? 2.867 -13.172 2.754 1 97.81 98 PHE B N 1
ATOM 2527 C CA . PHE B 1 98 ? 3.496 -12.07 2.037 1 97.81 98 PHE B CA 1
ATOM 2528 C C . PHE B 1 98 ? 2.57 -10.859 1.981 1 97.81 98 PHE B C 1
ATOM 2530 O O . PHE B 1 98 ? 3.018 -9.719 2.131 1 97.81 98 PHE B O 1
ATOM 2537 N N . TYR B 1 99 ? 1.282 -11.18 1.783 1 97.88 99 TYR B N 1
ATOM 2538 C CA . TYR B 1 99 ? 0.281 -10.117 1.757 1 97.88 99 TYR B CA 1
ATOM 2539 C C . TYR B 1 99 ? 0.227 -9.383 3.092 1 97.88 99 TYR B C 1
ATOM 2541 O O . TYR B 1 99 ? 0.243 -8.148 3.133 1 97.88 99 TYR B O 1
ATOM 2549 N N . LEU B 1 100 ? 0.203 -10.102 4.18 1 97.06 100 LEU B N 1
ATOM 2550 C CA . LEU B 1 100 ? 0.106 -9.5 5.504 1 97.06 100 LEU B CA 1
ATOM 2551 C C . LEU B 1 100 ? 1.363 -8.703 5.836 1 97.06 100 LEU B C 1
ATOM 2553 O O . LEU B 1 100 ? 1.285 -7.645 6.465 1 97.06 100 LEU B O 1
ATOM 2557 N N . ILE B 1 101 ? 2.516 -9.188 5.426 1 97.69 101 ILE B N 1
ATOM 2558 C CA . ILE B 1 101 ? 3.764 -8.469 5.641 1 97.69 101 ILE B CA 1
ATOM 2559 C C . ILE B 1 101 ? 3.719 -7.129 4.906 1 97.69 101 ILE B C 1
ATOM 2561 O O . ILE B 1 101 ? 4.102 -6.094 5.461 1 97.69 101 ILE B O 1
ATOM 2565 N N . MET B 1 102 ? 3.223 -7.156 3.68 1 97.56 102 MET B N 1
ATOM 2566 C CA . MET B 1 102 ? 3.068 -5.938 2.893 1 97.56 102 MET B CA 1
ATOM 2567 C C . MET B 1 102 ? 2.094 -4.977 3.562 1 97.56 102 MET B C 1
ATOM 2569 O O . MET B 1 102 ? 2.355 -3.773 3.643 1 97.56 102 MET B O 1
ATOM 2573 N N . VAL B 1 103 ? 0.976 -5.531 4.059 1 97 103 VAL B N 1
ATOM 2574 C CA . VAL B 1 103 ? -0.052 -4.723 4.707 1 97 103 VAL B CA 1
ATOM 2575 C C . VAL B 1 103 ? 0.53 -4.039 5.941 1 97 103 VAL B C 1
ATOM 2577 O O . VAL B 1 103 ? 0.314 -2.846 6.156 1 97 103 VAL B O 1
ATOM 2580 N N . ILE B 1 104 ? 1.271 -4.777 6.711 1 97.12 104 ILE B N 1
ATOM 2581 C CA . ILE B 1 104 ? 1.876 -4.234 7.922 1 97.12 104 ILE B CA 1
ATOM 2582 C C . ILE B 1 104 ? 2.848 -3.113 7.555 1 97.12 104 ILE B C 1
ATOM 2584 O O . ILE B 1 104 ? 2.865 -2.062 8.203 1 97.12 104 ILE B O 1
ATOM 2588 N N . ASP B 1 105 ? 3.604 -3.285 6.57 1 97.38 105 ASP B N 1
ATOM 2589 C CA . ASP B 1 105 ? 4.586 -2.301 6.125 1 97.38 105 ASP B CA 1
ATOM 2590 C C . ASP B 1 105 ? 3.9 -1.023 5.641 1 97.38 105 ASP B C 1
ATOM 2592 O O . ASP B 1 105 ? 4.207 0.07 6.121 1 97.38 105 ASP B O 1
ATOM 2596 N N . ILE B 1 106 ? 2.93 -1.174 4.762 1 96.88 106 ILE B N 1
ATOM 2597 C CA . ILE B 1 106 ? 2.27 -0.028 4.145 1 96.88 106 ILE B CA 1
ATOM 2598 C C . ILE B 1 106 ? 1.403 0.687 5.18 1 96.88 106 ILE B C 1
ATOM 2600 O O . ILE B 1 106 ? 1.501 1.904 5.344 1 96.88 106 ILE B O 1
ATOM 2604 N N . CYS B 1 107 ? 0.596 -0.041 5.91 1 96.25 107 CYS B N 1
ATOM 2605 C CA . CYS B 1 107 ? -0.307 0.563 6.883 1 96.25 107 CYS B CA 1
ATOM 2606 C C . CYS B 1 107 ? 0.471 1.218 8.016 1 96.25 107 CYS B C 1
ATOM 2608 O O . CYS B 1 107 ? 0.116 2.307 8.477 1 96.25 107 CYS B O 1
ATOM 2610 N N . GLY B 1 108 ? 1.489 0.508 8.492 1 96.38 108 GLY B N 1
ATOM 2611 C CA . GLY B 1 108 ? 2.297 1.086 9.555 1 96.38 108 GLY B CA 1
ATOM 2612 C C . GLY B 1 108 ? 2.889 2.434 9.188 1 96.38 108 GLY B C 1
ATOM 2613 O O . GLY B 1 108 ? 2.77 3.398 9.945 1 96.38 108 GLY B O 1
ATOM 2614 N N . HIS B 1 109 ? 3.441 2.541 8.008 1 96.12 109 HIS B N 1
ATOM 2615 C CA . HIS B 1 109 ? 4.059 3.783 7.562 1 96.12 109 HIS B CA 1
ATOM 2616 C C . HIS B 1 109 ? 3.006 4.836 7.227 1 96.12 109 HIS B C 1
ATOM 2618 O O . HIS B 1 109 ? 3.201 6.023 7.492 1 96.12 109 HIS B O 1
ATOM 2624 N N . TRP B 1 110 ? 1.925 4.379 6.656 1 95.19 110 TRP B N 1
ATOM 2625 C CA . TRP B 1 110 ? 0.851 5.293 6.289 1 95.19 110 TRP B CA 1
ATOM 2626 C C . TRP B 1 110 ? 0.29 6 7.52 1 95.19 110 TRP B C 1
ATOM 2628 O O . TRP B 1 110 ? 0.245 7.23 7.57 1 95.19 110 TRP B O 1
ATOM 2638 N N . ILE B 1 111 ? -0.008 5.246 8.531 1 94.44 111 ILE B N 1
ATOM 2639 C CA . ILE B 1 111 ? -0.589 5.797 9.75 1 94.44 111 ILE B CA 1
ATOM 2640 C C . ILE B 1 111 ? 0.415 6.727 10.422 1 94.44 111 ILE B C 1
ATOM 2642 O O . ILE B 1 111 ? 0.056 7.82 10.867 1 94.44 111 ILE B O 1
ATOM 2646 N N . HIS B 1 112 ? 1.605 6.262 10.469 1 93.12 112 HIS B N 1
ATOM 2647 C CA . HIS B 1 112 ? 2.65 7.059 11.102 1 93.12 112 HIS B CA 1
ATOM 2648 C C . HIS B 1 112 ? 2.855 8.383 10.375 1 93.12 112 HIS B C 1
ATOM 2650 O O . HIS B 1 112 ? 2.916 9.438 11 1 93.12 112 HIS B O 1
ATOM 2656 N N . ASN B 1 113 ? 2.938 8.344 9.102 1 92.25 113 ASN B N 1
ATOM 2657 C CA . ASN B 1 113 ? 3.135 9.555 8.312 1 92.25 113 ASN B CA 1
ATOM 2658 C C . ASN B 1 113 ? 1.942 10.5 8.43 1 92.25 113 ASN B C 1
ATOM 2660 O O . ASN B 1 113 ? 2.111 11.719 8.445 1 92.25 113 ASN B O 1
ATOM 2664 N N . TYR B 1 114 ? 0.807 9.891 8.398 1 91.38 114 TYR B N 1
ATOM 2665 C CA . TYR B 1 114 ? -0.403 10.695 8.547 1 91.38 114 TYR B CA 1
ATOM 2666 C C . TYR B 1 114 ? -0.401 11.438 9.875 1 91.38 114 TYR B C 1
ATOM 2668 O O . TYR B 1 114 ? -0.689 12.641 9.922 1 91.38 114 TYR B O 1
ATOM 2676 N N . ALA B 1 115 ? -0.068 10.789 10.93 1 90 115 ALA B N 1
ATOM 2677 C CA . ALA B 1 115 ? 0.016 11.406 12.25 1 90 115 ALA B CA 1
ATOM 2678 C C . ALA B 1 115 ? 1.059 12.516 12.273 1 90 115 ALA B C 1
ATOM 2680 O O . ALA B 1 115 ? 0.807 13.602 12.797 1 90 115 ALA B O 1
ATOM 2681 N N . CYS B 1 116 ? 2.189 12.266 11.664 1 88.38 116 CYS B N 1
ATOM 2682 C CA . CYS B 1 116 ? 3.246 13.266 11.617 1 88.38 116 CYS B CA 1
ATOM 2683 C C . CYS B 1 116 ? 2.783 14.508 10.867 1 88.38 116 CYS B C 1
ATOM 2685 O O . CYS B 1 116 ? 3.092 15.633 11.266 1 88.38 116 CYS B O 1
ATOM 2687 N N . ALA B 1 117 ? 2.07 14.312 9.82 1 88 117 ALA B N 1
ATOM 2688 C CA . ALA B 1 117 ? 1.579 15.43 9.016 1 88 117 ALA B CA 1
ATOM 2689 C C . ALA B 1 117 ? 0.598 16.281 9.805 1 88 117 ALA B C 1
ATOM 2691 O O . ALA B 1 117 ? 0.635 17.516 9.727 1 88 117 ALA B O 1
ATOM 2692 N N . LEU B 1 118 ? -0.239 15.68 10.562 1 87.19 118 LEU B N 1
ATOM 2693 C CA . LEU B 1 118 ? -1.228 16.406 11.359 1 87.19 118 LEU B CA 1
ATOM 2694 C C . LEU B 1 118 ? -0.549 17.266 12.422 1 87.19 118 LEU B C 1
ATOM 2696 O O . LEU B 1 118 ? -1.013 18.359 12.727 1 87.19 118 LEU B O 1
ATOM 2700 N N . TYR B 1 119 ? 0.555 16.719 12.914 1 86.75 119 TYR B N 1
ATOM 2701 C CA . TYR B 1 119 ? 1.24 17.406 14 1 86.75 119 TYR B CA 1
ATOM 2702 C C . TYR B 1 119 ? 2.262 18.406 13.453 1 86.75 119 TYR B C 1
ATOM 2704 O O . TYR B 1 119 ? 2.891 19.141 14.219 1 86.75 119 TYR B O 1
ATOM 2712 N N . ALA B 1 120 ? 2.51 18.453 12.227 1 79.25 120 ALA B N 1
ATOM 2713 C CA . ALA B 1 120 ? 3.531 19.297 11.617 1 79.25 120 ALA B CA 1
ATOM 2714 C C . ALA B 1 120 ? 3.305 20.766 11.961 1 79.25 120 ALA B C 1
ATOM 2716 O O . ALA B 1 120 ? 4.262 21.516 12.148 1 79.25 120 ALA B O 1
ATOM 2717 N N . ASN B 1 121 ? 2.066 21.203 12.109 1 72.44 121 ASN B N 1
ATOM 2718 C CA . ASN B 1 121 ? 1.794 22.609 12.383 1 72.44 121 ASN B CA 1
ATOM 2719 C C . ASN B 1 121 ? 1.315 22.812 13.812 1 72.44 121 ASN B C 1
ATOM 2721 O O . ASN B 1 121 ? 0.669 23.828 14.117 1 72.44 121 ASN B O 1
ATOM 2725 N N . THR B 1 122 ? 1.554 21.797 14.602 1 73.06 122 THR B N 1
ATOM 2726 C CA . THR B 1 122 ? 1.126 21.969 15.984 1 73.06 122 THR B CA 1
ATOM 2727 C C . THR B 1 122 ? 2.332 22.109 16.906 1 73.06 122 THR B C 1
ATOM 2729 O O . THR B 1 122 ? 3.441 21.703 16.562 1 73.06 122 THR B O 1
ATOM 2732 N N . ASN B 1 123 ? 2.293 22.875 17.953 1 63.53 123 ASN B N 1
ATOM 2733 C CA . ASN B 1 123 ? 3.334 23.078 18.953 1 63.53 123 ASN B CA 1
ATOM 2734 C C . ASN B 1 123 ? 3.482 21.859 19.859 1 63.53 123 ASN B C 1
ATOM 2736 O O . ASN B 1 123 ? 4.379 21.812 20.703 1 63.53 123 ASN B O 1
ATOM 2740 N N . HIS B 1 124 ? 2.652 20.875 19.781 1 57.44 124 HIS B N 1
ATOM 2741 C CA . HIS B 1 124 ? 2.625 19.734 20.688 1 57.44 124 HIS B CA 1
ATOM 2742 C C . HIS B 1 124 ? 3.34 18.531 20.094 1 57.44 124 HIS B C 1
ATOM 2744 O O . HIS B 1 124 ? 2.711 17.5 19.812 1 57.44 124 HIS B O 1
ATOM 2750 N N . LYS B 1 125 ? 4.57 18.703 19.797 1 56.91 125 LYS B N 1
ATOM 2751 C CA . LYS B 1 125 ? 5.277 17.734 18.969 1 56.91 125 LYS B CA 1
ATOM 2752 C C . LYS B 1 125 ? 5.465 16.406 19.703 1 56.91 125 LYS B C 1
ATOM 2754 O O . LYS B 1 125 ? 5.441 15.344 19.078 1 56.91 125 LYS B O 1
ATOM 2759 N N . LYS B 1 126 ? 6.086 16.344 20.891 1 56.16 126 LYS B N 1
ATOM 2760 C CA . LYS B 1 126 ? 6.824 15.164 21.344 1 56.16 126 LYS B CA 1
ATOM 2761 C C . LYS B 1 126 ? 6 14.344 22.328 1 56.16 126 LYS B C 1
ATOM 2763 O O . LYS B 1 126 ? 5.855 14.727 23.5 1 56.16 126 LYS B O 1
ATOM 2768 N N . VAL B 1 127 ? 4.938 13.633 21.906 1 56.22 127 VAL B N 1
ATOM 2769 C CA . VAL B 1 127 ? 4.469 12.664 22.875 1 56.22 127 VAL B CA 1
ATOM 2770 C C . VAL B 1 127 ? 5.434 11.477 22.938 1 56.22 127 VAL B C 1
ATOM 2772 O O . VAL B 1 127 ? 5.668 10.812 21.922 1 56.22 127 VAL B O 1
ATOM 2775 N N . ASN B 1 128 ? 6.41 11.438 23.844 1 59.56 128 ASN B N 1
ATOM 2776 C CA . ASN B 1 128 ? 7.441 10.43 24.078 1 59.56 128 ASN B CA 1
ATOM 2777 C C . ASN B 1 128 ? 6.84 9.102 24.516 1 59.56 128 ASN B C 1
ATOM 2779 O O . ASN B 1 128 ? 7.395 8.422 25.375 1 59.56 128 ASN B O 1
ATOM 2783 N N . ASP B 1 129 ? 5.738 8.68 23.906 1 72.69 129 ASP B N 1
ATOM 2784 C CA . ASP B 1 129 ? 5.176 7.438 24.422 1 72.69 129 ASP B CA 1
ATOM 2785 C C . ASP B 1 129 ? 5.41 6.281 23.453 1 72.69 129 ASP B C 1
ATOM 2787 O O . ASP B 1 129 ? 4.703 5.277 23.5 1 72.69 129 ASP B O 1
ATOM 2791 N N . ALA B 1 130 ? 6.492 6.445 22.656 1 79.06 130 ALA B N 1
ATOM 2792 C CA . ALA B 1 130 ? 6.746 5.309 21.781 1 79.06 130 ALA B CA 1
ATOM 2793 C C . ALA B 1 130 ? 7.391 4.152 22.531 1 79.06 130 ALA B C 1
ATOM 2795 O O . ALA B 1 130 ? 8.102 4.371 23.516 1 79.06 130 ALA B O 1
ATOM 2796 N N . ASN B 1 131 ? 7.094 2.939 22.234 1 88.06 131 ASN B N 1
ATOM 2797 C CA . ASN B 1 131 ? 7.699 1.739 22.797 1 88.06 131 ASN B CA 1
ATOM 2798 C C . ASN B 1 131 ? 9.219 1.768 22.672 1 88.06 131 ASN B C 1
ATOM 2800 O O . ASN B 1 131 ? 9.758 2.352 21.719 1 88.06 131 ASN B O 1
ATOM 2804 N N . ILE B 1 132 ? 9.883 1.055 23.578 1 90 132 ILE B N 1
ATOM 2805 C CA . ILE B 1 132 ? 11.344 1.062 23.641 1 90 132 ILE B CA 1
ATOM 2806 C C . ILE B 1 132 ? 11.914 0.475 22.359 1 90 132 ILE B C 1
ATOM 2808 O O . ILE B 1 132 ? 12.938 0.949 21.859 1 90 132 ILE B O 1
ATOM 2812 N N . ILE B 1 133 ? 11.328 -0.481 21.812 1 91.38 133 ILE B N 1
ATOM 2813 C CA . ILE B 1 133 ? 11.797 -1.14 20.594 1 91.38 133 ILE B CA 1
ATOM 2814 C C . ILE B 1 133 ? 11.812 -0.139 19.453 1 91.38 133 ILE B C 1
ATOM 2816 O O . ILE B 1 133 ? 12.797 -0.065 18.703 1 91.38 133 ILE B O 1
ATOM 2820 N N . LEU B 1 134 ? 10.766 0.586 19.328 1 91.5 134 LEU B N 1
ATOM 2821 C CA . LEU B 1 134 ? 10.664 1.595 18.281 1 91.5 134 LEU B CA 1
ATOM 2822 C C . LEU B 1 134 ? 11.633 2.746 18.531 1 91.5 134 LEU B C 1
ATOM 2824 O O . LEU B 1 134 ? 12.234 3.273 17.594 1 91.5 134 LEU B O 1
ATOM 2828 N N . LYS B 1 135 ? 11.828 3.072 19.812 1 91.19 135 LYS B N 1
ATOM 2829 C CA . LYS B 1 135 ? 12.75 4.148 20.172 1 91.19 135 LYS B CA 1
ATOM 2830 C C . LYS B 1 135 ? 14.18 3.801 19.781 1 91.19 135 LYS B C 1
ATOM 2832 O O . LYS B 1 135 ? 14.883 4.621 19.188 1 91.19 135 LYS B O 1
ATOM 2837 N N . VAL B 1 136 ? 14.57 2.604 20.125 1 92.25 136 VAL B N 1
ATOM 2838 C CA . VAL B 1 136 ? 15.914 2.15 19.781 1 92.25 136 VAL B CA 1
ATOM 2839 C C . VAL B 1 136 ? 16.094 2.143 18.266 1 92.25 136 VAL B C 1
ATOM 2841 O O . VAL B 1 136 ? 17.156 2.512 17.766 1 92.25 136 VAL B O 1
ATOM 2844 N N . TYR B 1 137 ? 15.07 1.797 17.578 1 91.88 137 TYR B N 1
ATOM 2845 C CA . TYR B 1 137 ? 15.078 1.741 16.109 1 91.88 137 TYR B CA 1
ATOM 2846 C C . TYR B 1 137 ? 15.352 3.117 15.516 1 91.88 137 TYR B C 1
ATOM 2848 O O . TYR B 1 137 ? 16.172 3.254 14.609 1 91.88 137 TYR B O 1
ATOM 2856 N N . TYR B 1 138 ? 14.734 4.094 16.047 1 87.69 138 TYR B N 1
ATOM 2857 C CA . TYR B 1 138 ? 14.844 5.426 15.469 1 87.69 138 TYR B CA 1
ATOM 2858 C C . TYR B 1 138 ? 16.078 6.156 15.992 1 87.69 138 TYR B C 1
ATOM 2860 O O . TYR B 1 138 ? 16.594 7.059 15.344 1 87.69 138 TYR B O 1
ATOM 2868 N N . GLU B 1 139 ? 16.547 5.801 17.141 1 89.69 139 GLU B N 1
ATOM 2869 C CA . GLU B 1 139 ? 17.688 6.48 17.75 1 89.69 139 GLU B CA 1
ATOM 2870 C C . GLU B 1 139 ? 19.016 5.98 17.156 1 89.69 139 GLU B C 1
ATOM 2872 O O . GLU B 1 139 ? 19.984 6.734 17.062 1 89.69 139 GLU B O 1
ATOM 2877 N N . ASN B 1 140 ? 19.062 4.73 16.859 1 91.81 140 ASN B N 1
ATOM 2878 C CA . ASN B 1 140 ? 20.25 4.145 16.25 1 91.81 140 ASN B CA 1
ATOM 2879 C C . ASN B 1 140 ? 20.125 4.066 14.734 1 91.81 140 ASN B C 1
ATOM 2881 O O . ASN B 1 140 ? 19.531 3.129 14.203 1 91.81 140 ASN B O 1
ATOM 2885 N N . LYS B 1 141 ? 20.812 4.863 14.016 1 87.06 141 LYS B N 1
ATOM 2886 C CA . LYS B 1 141 ? 20.734 4.953 12.562 1 87.06 141 LYS B CA 1
ATOM 2887 C C . LYS B 1 141 ? 21.297 3.699 11.898 1 87.06 141 LYS B C 1
ATOM 2889 O O . LYS B 1 141 ? 20.781 3.262 10.859 1 87.06 141 LYS B O 1
ATOM 2894 N N . TRP B 1 142 ? 22.297 3.199 12.492 1 90.12 142 TRP B N 1
ATOM 2895 C CA . TRP B 1 142 ? 22.922 2.002 11.93 1 90.12 142 TRP B CA 1
ATOM 2896 C C . TRP B 1 142 ? 21.969 0.809 12.023 1 90.12 142 TRP B C 1
ATOM 2898 O O . TRP B 1 142 ? 21.875 0.015 11.078 1 90.12 142 TRP B O 1
ATOM 2908 N N . LEU B 1 143 ? 21.359 0.673 13.125 1 92.44 143 LEU B N 1
ATOM 2909 C CA . LEU B 1 143 ? 20.406 -0.412 13.305 1 92.44 143 LEU B CA 1
ATOM 2910 C C . LEU B 1 143 ? 19.234 -0.274 12.328 1 92.44 143 LEU B C 1
ATOM 2912 O O . LEU B 1 143 ? 18.797 -1.263 11.734 1 92.44 143 LEU B O 1
ATOM 2916 N N . MET B 1 144 ? 18.781 0.956 12.203 1 91.62 144 MET B N 1
ATOM 2917 C CA . MET B 1 144 ? 17.703 1.225 11.273 1 91.62 144 MET B CA 1
ATOM 2918 C C . MET B 1 144 ? 18.094 0.849 9.844 1 91.62 144 MET B C 1
ATOM 2920 O O . MET B 1 144 ? 17.359 0.141 9.156 1 91.62 144 MET B O 1
ATOM 2924 N N . PHE B 1 145 ? 19.219 1.24 9.523 1 88.62 145 PHE B N 1
ATOM 2925 C CA . PHE B 1 145 ? 19.719 0.981 8.172 1 88.62 145 PHE B CA 1
ATOM 2926 C C . PHE B 1 145 ? 19.891 -0.515 7.938 1 88.62 145 PHE B C 1
ATOM 2928 O O . PHE B 1 145 ? 19.406 -1.045 6.93 1 88.62 145 PHE B O 1
ATOM 2935 N N . MET B 1 146 ? 20.531 -1.176 8.812 1 92.62 146 MET B N 1
ATOM 2936 C CA . MET B 1 146 ? 20.781 -2.607 8.672 1 92.62 146 MET B CA 1
ATOM 2937 C C . MET B 1 146 ? 19.469 -3.387 8.625 1 92.62 146 MET B C 1
ATOM 2939 O O . MET B 1 146 ? 19.344 -4.355 7.879 1 92.62 146 MET B O 1
ATOM 2943 N N . SER B 1 147 ? 18.531 -2.967 9.43 1 94.44 147 SER B N 1
ATOM 2944 C CA . SER B 1 147 ? 17.25 -3.668 9.453 1 94.44 147 SER B CA 1
ATOM 2945 C C . SER B 1 147 ? 16.531 -3.539 8.117 1 94.44 147 SER B C 1
ATOM 2947 O O . SER B 1 147 ? 15.906 -4.492 7.648 1 94.44 147 SER B O 1
ATOM 2949 N N . ILE B 1 148 ? 16.594 -2.391 7.512 1 92.75 148 ILE B N 1
ATOM 2950 C CA . ILE B 1 148 ? 15.945 -2.156 6.227 1 92.75 148 ILE B CA 1
ATOM 2951 C C . ILE B 1 148 ? 16.609 -3.01 5.152 1 92.75 148 ILE B C 1
ATOM 2953 O O . ILE B 1 148 ? 15.938 -3.668 4.359 1 92.75 148 ILE B O 1
ATOM 2957 N N . VAL B 1 149 ? 17.922 -3.008 5.152 1 92.5 149 VAL B N 1
ATOM 2958 C CA . VAL B 1 149 ? 18.688 -3.748 4.152 1 92.5 149 VAL B CA 1
ATOM 2959 C C . VAL B 1 149 ? 18.438 -5.246 4.312 1 92.5 149 VAL B C 1
ATOM 2961 O O . VAL B 1 149 ? 18.172 -5.945 3.328 1 92.5 149 VAL B O 1
ATOM 2964 N N . MET B 1 150 ? 18.516 -5.711 5.539 1 95 150 MET B N 1
ATOM 2965 C CA . MET B 1 150 ? 18.344 -7.137 5.777 1 95 150 MET B CA 1
ATOM 2966 C C . MET B 1 150 ? 16.922 -7.57 5.441 1 95 150 MET B C 1
ATOM 2968 O O . MET B 1 150 ? 16.688 -8.695 4.988 1 95 150 MET B O 1
ATOM 2972 N N . TYR B 1 151 ? 15.961 -6.703 5.73 1 96.38 151 TYR B N 1
ATOM 2973 C CA . TYR B 1 151 ? 14.586 -6.965 5.34 1 96.38 151 TYR B CA 1
ATOM 2974 C C . TYR B 1 151 ? 14.477 -7.191 3.836 1 96.38 151 TYR B C 1
ATOM 2976 O O . TYR B 1 151 ? 13.891 -8.18 3.393 1 96.38 151 TYR B O 1
ATOM 2984 N N . GLU B 1 152 ? 15.094 -6.363 3.064 1 95 152 GLU B N 1
ATOM 2985 C CA . GLU B 1 152 ? 15.039 -6.453 1.608 1 95 152 GLU B CA 1
ATOM 2986 C C . GLU B 1 152 ? 15.805 -7.676 1.104 1 95 152 GLU B C 1
ATOM 2988 O O . GLU B 1 152 ? 15.32 -8.391 0.225 1 95 152 GLU B O 1
ATOM 2993 N N . VAL B 1 153 ? 16.953 -7.859 1.639 1 95.56 153 VAL B N 1
ATOM 2994 C CA . VAL B 1 153 ? 17.781 -8.969 1.198 1 95.56 153 VAL B CA 1
ATOM 2995 C C . VAL B 1 153 ? 17.078 -10.289 1.481 1 95.56 153 VAL B C 1
ATOM 2997 O O . VAL B 1 153 ? 17.156 -11.227 0.684 1 95.56 153 VAL B O 1
ATOM 3000 N N . PHE B 1 154 ? 16.391 -10.375 2.58 1 97.62 154 PHE B N 1
ATOM 3001 C CA . PHE B 1 154 ? 15.688 -11.602 2.928 1 97.62 154 PHE B CA 1
ATOM 3002 C C . PHE B 1 154 ? 14.664 -11.961 1.853 1 97.62 154 PHE B C 1
ATOM 3004 O O . PHE B 1 154 ? 14.68 -13.078 1.323 1 97.62 154 PHE B O 1
ATOM 3011 N N . PHE B 1 155 ? 13.859 -11.062 1.472 1 97.38 155 PHE B N 1
ATOM 3012 C CA . PHE B 1 155 ? 12.766 -11.352 0.555 1 97.38 155 PHE B CA 1
ATOM 3013 C C . PHE B 1 155 ? 13.273 -11.508 -0.871 1 97.38 155 PHE B C 1
ATOM 3015 O O . PHE B 1 155 ? 12.742 -12.297 -1.648 1 97.38 155 PHE B O 1
ATOM 3022 N N . VAL B 1 156 ? 14.273 -10.734 -1.224 1 96.62 156 VAL B N 1
ATOM 3023 C CA . VAL B 1 156 ? 14.859 -10.883 -2.551 1 96.62 156 VAL B CA 1
ATOM 3024 C C . VAL B 1 156 ? 15.547 -12.234 -2.666 1 96.62 156 VAL B C 1
ATOM 3026 O O . VAL B 1 156 ? 15.461 -12.898 -3.701 1 96.62 156 VAL B O 1
ATOM 3029 N N . SER B 1 157 ? 16.266 -12.641 -1.621 1 97 157 SER B N 1
ATOM 3030 C CA . SER B 1 157 ? 16.922 -13.953 -1.614 1 97 157 SER B CA 1
ATOM 3031 C C . SER B 1 157 ? 15.898 -15.078 -1.705 1 97 157 SER B C 1
ATOM 3033 O O . SER B 1 157 ? 16.125 -16.078 -2.375 1 97 157 SER B O 1
ATOM 3035 N N . LEU B 1 158 ? 14.836 -14.906 -0.964 1 96.62 158 LEU B N 1
ATOM 3036 C CA . LEU B 1 158 ? 13.773 -15.898 -1.028 1 96.62 158 LEU B CA 1
ATOM 3037 C C . LEU B 1 158 ? 13.25 -16.047 -2.455 1 96.62 158 LEU B C 1
ATOM 3039 O O . LEU B 1 158 ? 13.031 -17.156 -2.928 1 96.62 158 LEU B O 1
ATOM 3043 N N . TYR B 1 159 ? 13.062 -14.945 -3.115 1 96.94 159 TYR B N 1
ATOM 3044 C CA . TYR B 1 159 ? 12.617 -14.977 -4.504 1 96.94 159 TYR B CA 1
ATOM 3045 C C . TYR B 1 159 ? 13.664 -15.633 -5.398 1 96.94 159 TYR B C 1
ATOM 3047 O O . TYR B 1 159 ? 13.336 -16.5 -6.211 1 96.94 159 TYR B O 1
ATOM 3055 N N . ALA B 1 160 ? 14.906 -15.211 -5.285 1 95.06 160 ALA B N 1
ATOM 3056 C CA . ALA B 1 160 ? 15.992 -15.75 -6.094 1 95.06 160 ALA B CA 1
ATOM 3057 C C . ALA B 1 160 ? 16.141 -17.25 -5.879 1 95.06 160 ALA B C 1
ATOM 3059 O O . ALA B 1 160 ? 16.422 -18 -6.82 1 95.06 160 ALA B O 1
ATOM 3060 N N . ARG B 1 161 ? 15.977 -17.688 -4.672 1 94.81 161 ARG B N 1
ATOM 3061 C CA . ARG B 1 161 ? 16.094 -19.109 -4.336 1 94.81 161 ARG B CA 1
ATOM 3062 C C . ARG B 1 161 ? 15.094 -19.938 -5.133 1 94.81 161 ARG B C 1
ATOM 3064 O O . ARG B 1 161 ? 15.406 -21.047 -5.551 1 94.81 161 ARG B O 1
ATOM 3071 N N . SER B 1 162 ? 13.914 -19.422 -5.305 1 93.62 162 SER B N 1
ATOM 3072 C CA . SER B 1 162 ? 12.852 -20.156 -5.977 1 93.62 162 SER B CA 1
ATOM 3073 C C . SER B 1 162 ? 13.172 -20.375 -7.449 1 93.62 162 SER B C 1
ATOM 3075 O O . SER B 1 162 ? 12.586 -21.234 -8.094 1 93.62 162 SER B O 1
ATOM 3077 N N . MET B 1 163 ? 14.055 -19.609 -8.023 1 90.88 163 MET B N 1
ATOM 3078 C CA . MET B 1 163 ? 14.367 -19.688 -9.445 1 90.88 163 MET B CA 1
ATOM 3079 C C . MET B 1 163 ? 15.422 -20.766 -9.719 1 90.88 163 MET B C 1
ATOM 3081 O O . MET B 1 163 ? 15.672 -21.125 -10.867 1 90.88 163 MET B O 1
ATOM 3085 N N . TYR B 1 164 ? 16.031 -21.25 -8.641 1 90.12 164 TYR B N 1
ATOM 3086 C CA . TYR B 1 164 ? 17.078 -22.25 -8.781 1 90.12 164 TYR B CA 1
ATOM 3087 C C . TYR B 1 164 ? 16.703 -23.531 -8.047 1 90.12 164 TYR B C 1
ATOM 3089 O O . TYR B 1 164 ? 15.891 -23.516 -7.121 1 90.12 164 TYR B O 1
ATOM 3097 N N . SER B 1 165 ? 17.25 -24.609 -8.469 1 89.69 165 SER B N 1
ATOM 3098 C CA . SER B 1 165 ? 17.016 -25.906 -7.84 1 89.69 165 SER B CA 1
ATOM 3099 C C . SER B 1 165 ? 18 -26.141 -6.695 1 89.69 165 SER B C 1
ATOM 3101 O O . SER B 1 165 ? 19.109 -25.609 -6.699 1 89.69 165 SER B O 1
ATOM 3103 N N . PRO B 1 166 ? 17.422 -26.922 -5.711 1 89.75 166 PRO B N 1
ATOM 3104 C CA . PRO B 1 166 ? 18.344 -27.281 -4.641 1 89.75 166 PRO B CA 1
ATOM 3105 C C . PRO B 1 166 ? 19.609 -27.969 -5.156 1 89.75 166 PRO B C 1
ATOM 3107 O O . PRO B 1 166 ? 19.547 -28.766 -6.098 1 89.75 166 PRO B O 1
ATOM 3110 N N . GLY B 1 167 ? 20.797 -27.656 -4.668 1 89.62 167 GLY B N 1
ATOM 3111 C CA . GLY B 1 167 ? 22.062 -28.203 -5.133 1 89.62 167 GLY B CA 1
ATOM 3112 C C . GLY B 1 167 ? 22.891 -27.203 -5.926 1 89.62 167 GLY B C 1
ATOM 3113 O O . GLY B 1 167 ? 24.109 -27.328 -6.008 1 89.62 167 GLY B O 1
ATOM 3114 N N . HIS B 1 168 ? 22.156 -26.328 -6.578 1 90.31 168 HIS B N 1
ATOM 3115 C CA . HIS B 1 168 ? 22.859 -25.25 -7.277 1 90.31 168 HIS B CA 1
ATOM 3116 C C . HIS B 1 168 ? 23.484 -24.281 -6.293 1 90.31 168 HIS B C 1
ATOM 3118 O O . HIS B 1 168 ? 22.922 -24.016 -5.227 1 90.31 168 HIS B O 1
ATOM 3124 N N . ASN B 1 169 ? 24.656 -23.797 -6.664 1 91.81 169 ASN B N 1
ATOM 3125 C CA . ASN B 1 169 ? 25.391 -22.891 -5.793 1 91.81 169 ASN B CA 1
ATOM 3126 C C . ASN B 1 169 ? 24.562 -21.672 -5.43 1 91.81 169 ASN B C 1
ATOM 3128 O O . ASN B 1 169 ? 24.609 -21.203 -4.289 1 91.81 169 ASN B O 1
ATOM 3132 N N . MET B 1 170 ? 23.844 -21.203 -6.355 1 90.88 170 MET B N 1
ATOM 3133 C CA . MET B 1 170 ? 23.047 -20 -6.117 1 90.88 170 MET B CA 1
ATOM 3134 C C . MET B 1 170 ? 21.906 -20.297 -5.148 1 90.88 170 MET B C 1
ATOM 3136 O O . MET B 1 170 ? 21.5 -19.422 -4.379 1 90.88 170 MET B O 1
ATOM 3140 N N . TYR B 1 171 ? 21.328 -21.438 -5.184 1 93.69 171 TYR B N 1
ATOM 3141 C CA . TYR B 1 171 ? 20.297 -21.859 -4.234 1 93.69 171 TYR B CA 1
ATOM 3142 C C . TYR B 1 171 ? 20.844 -21.859 -2.811 1 93.69 171 TYR B C 1
ATOM 3144 O O . TYR B 1 171 ? 20.203 -21.344 -1.891 1 93.69 171 TYR B O 1
ATOM 3152 N N . ASP B 1 172 ? 22.016 -22.391 -2.682 1 94.69 172 ASP B N 1
ATOM 3153 C CA . ASP B 1 172 ? 22.641 -22.484 -1.364 1 94.69 172 ASP B CA 1
ATOM 3154 C C . ASP B 1 172 ? 23 -21.109 -0.826 1 94.69 172 ASP B C 1
ATOM 3156 O O . ASP B 1 172 ? 22.828 -20.828 0.365 1 94.69 172 ASP B O 1
ATOM 3160 N N . LEU B 1 173 ? 23.547 -20.297 -1.698 1 94.69 173 LEU B N 1
ATOM 3161 C CA . LEU B 1 173 ? 23.891 -18.938 -1.296 1 94.69 173 LEU B CA 1
ATOM 3162 C C . LEU B 1 173 ? 22.656 -18.172 -0.841 1 94.69 173 LEU B C 1
ATOM 3164 O O . LEU B 1 173 ? 22.672 -17.516 0.205 1 94.69 173 LEU B O 1
ATOM 3168 N N . ALA B 1 174 ? 21.578 -18.281 -1.611 1 95.44 174 ALA B N 1
ATOM 3169 C CA . ALA B 1 174 ? 20.344 -17.594 -1.265 1 95.44 174 ALA B CA 1
ATOM 3170 C C . ALA B 1 174 ? 19.797 -18.109 0.067 1 95.44 174 ALA B C 1
ATOM 3172 O O . ALA B 1 174 ? 19.312 -17.312 0.886 1 95.44 174 ALA B O 1
ATOM 3173 N N . THR B 1 175 ? 19.922 -19.359 0.316 1 96.19 175 THR B N 1
ATOM 3174 C CA . THR B 1 175 ? 19.422 -19.969 1.553 1 96.19 175 THR B CA 1
ATOM 3175 C C . THR B 1 175 ? 20.234 -19.469 2.75 1 96.19 175 THR B C 1
ATOM 3177 O O . THR B 1 175 ? 19.672 -19.141 3.793 1 96.19 175 THR B O 1
ATOM 3180 N N . ARG B 1 176 ? 21.531 -19.422 2.572 1 96.44 176 ARG B N 1
ATOM 3181 C CA . ARG B 1 176 ? 22.391 -18.938 3.637 1 96.44 176 ARG B CA 1
ATOM 3182 C C . ARG B 1 176 ? 22.094 -17.469 3.963 1 96.44 176 ARG B C 1
ATOM 3184 O O . ARG B 1 176 ? 22.016 -17.094 5.133 1 96.44 176 ARG B O 1
ATOM 3191 N N . LEU B 1 177 ? 21.891 -16.688 2.93 1 96.25 177 LEU B N 1
ATOM 3192 C CA . LEU B 1 177 ? 21.562 -15.273 3.121 1 96.25 177 LEU B CA 1
ATOM 3193 C C . LEU B 1 177 ? 20.219 -15.117 3.846 1 96.25 177 LEU B C 1
ATOM 3195 O O . LEU B 1 177 ? 20.078 -14.25 4.707 1 96.25 177 LEU B O 1
ATOM 3199 N N . MET B 1 178 ? 19.281 -15.922 3.518 1 96.38 178 MET B N 1
ATOM 3200 C CA . MET B 1 178 ? 17.969 -15.875 4.164 1 96.38 178 MET B CA 1
ATOM 3201 C C . MET B 1 178 ? 18.094 -16.109 5.664 1 96.38 178 MET B C 1
ATOM 3203 O O . MET B 1 178 ? 17.5 -15.383 6.465 1 96.38 178 MET B O 1
ATOM 3207 N N . TYR B 1 179 ? 18.922 -17.078 6.031 1 96.25 179 TYR B N 1
ATOM 3208 C CA . TYR B 1 179 ? 19.094 -17.422 7.441 1 96.25 179 TYR B CA 1
ATOM 3209 C C . TYR B 1 179 ? 19.797 -16.297 8.188 1 96.25 179 TYR B C 1
ATOM 3211 O O . TYR B 1 179 ? 19.438 -15.961 9.312 1 96.25 179 TYR B O 1
ATOM 3219 N N . ILE B 1 180 ? 20.781 -15.734 7.57 1 97 180 ILE B N 1
ATOM 3220 C CA . ILE B 1 180 ? 21.578 -14.688 8.195 1 97 180 ILE B CA 1
ATOM 3221 C C . ILE B 1 180 ? 20.719 -13.438 8.398 1 97 180 ILE B C 1
ATOM 3223 O O . ILE B 1 180 ? 20.828 -12.758 9.422 1 97 180 ILE B O 1
ATOM 3227 N N . THR B 1 181 ? 19.875 -13.172 7.477 1 97.56 181 THR B N 1
ATOM 3228 C CA . THR B 1 181 ? 19.141 -11.914 7.488 1 97.56 181 THR B CA 1
ATOM 3229 C C . THR B 1 181 ? 17.828 -12.062 8.242 1 97.56 181 THR B C 1
ATOM 3231 O O . THR B 1 181 ? 17.188 -11.062 8.586 1 97.56 181 THR B O 1
ATOM 3234 N N . ALA B 1 182 ? 17.391 -13.242 8.633 1 97.31 182 ALA B N 1
ATOM 3235 C CA . ALA B 1 182 ? 16.062 -13.539 9.203 1 97.31 182 ALA B CA 1
ATOM 3236 C C . ALA B 1 182 ? 15.844 -12.766 10.5 1 97.31 182 ALA B C 1
ATOM 3238 O O . ALA B 1 182 ? 14.789 -12.156 10.688 1 97.31 182 ALA B O 1
ATOM 3239 N N . PRO B 1 183 ? 16.828 -12.719 11.414 1 96.94 183 PRO B N 1
ATOM 3240 C CA . PRO B 1 183 ? 16.578 -12.039 12.688 1 96.94 183 PRO B CA 1
ATOM 3241 C C . PRO B 1 183 ? 16.266 -10.555 12.508 1 96.94 183 PRO B C 1
ATOM 3243 O O . PRO B 1 183 ? 15.305 -10.047 13.086 1 96.94 183 PRO B O 1
ATOM 3246 N N . LEU B 1 184 ? 17.016 -9.898 11.734 1 96.38 184 LEU B N 1
ATOM 3247 C CA . LEU B 1 184 ? 16.797 -8.469 11.547 1 96.38 184 LEU B CA 1
ATOM 3248 C C . LEU B 1 184 ? 15.562 -8.219 10.672 1 96.38 184 LEU B C 1
ATOM 3250 O O . LEU B 1 184 ? 14.914 -7.176 10.789 1 96.38 184 LEU B O 1
ATOM 3254 N N . CYS B 1 185 ? 15.266 -9.156 9.852 1 97 185 CYS B N 1
ATOM 3255 C CA . CYS B 1 185 ? 14.031 -9.07 9.086 1 97 185 CYS B CA 1
ATOM 3256 C C . CYS B 1 185 ? 12.812 -9.086 10.008 1 97 185 CYS B C 1
ATOM 3258 O O . CYS B 1 185 ? 11.914 -8.258 9.859 1 97 185 CYS B O 1
ATOM 3260 N N . VAL B 1 186 ? 12.844 -10 10.953 1 97.19 186 VAL B N 1
ATOM 3261 C CA . VAL B 1 186 ? 11.758 -10.102 11.914 1 97.19 186 VAL B CA 1
ATOM 3262 C C . VAL B 1 186 ? 11.68 -8.82 12.742 1 97.19 186 VAL B C 1
ATOM 3264 O O . VAL B 1 186 ? 10.594 -8.312 13.023 1 97.19 186 VAL B O 1
ATOM 3267 N N . TYR B 1 187 ? 12.82 -8.328 13.109 1 97.12 187 TYR B N 1
ATOM 3268 C CA . TYR B 1 187 ? 12.891 -7.07 13.844 1 97.12 187 TYR B CA 1
ATOM 3269 C C . TYR B 1 187 ? 12.234 -5.941 13.062 1 97.12 187 TYR B C 1
ATOM 3271 O O . TYR B 1 187 ? 11.477 -5.141 13.617 1 97.12 187 TYR B O 1
ATOM 3279 N N . LYS B 1 188 ? 12.492 -5.828 11.797 1 96.88 188 LYS B N 1
ATOM 3280 C CA . LYS B 1 188 ? 11.93 -4.77 10.961 1 96.88 188 LYS B CA 1
ATOM 3281 C C . LYS B 1 188 ? 10.422 -4.914 10.828 1 96.88 188 LYS B C 1
ATOM 3283 O O . LYS B 1 188 ? 9.695 -3.918 10.844 1 96.88 188 LYS B O 1
ATOM 3288 N N . ILE B 1 189 ? 9.93 -6.113 10.711 1 97.31 189 ILE B N 1
ATOM 3289 C CA . ILE B 1 189 ? 8.492 -6.355 10.648 1 97.31 189 ILE B CA 1
ATOM 3290 C C . ILE B 1 189 ? 7.832 -5.895 11.945 1 97.31 189 ILE B C 1
ATOM 3292 O O . ILE B 1 189 ? 6.781 -5.25 11.922 1 97.31 189 ILE B O 1
ATOM 3296 N N . LEU B 1 190 ? 8.484 -6.215 13 1 96.75 190 LEU B N 1
ATOM 3297 C CA . LEU B 1 190 ? 7.977 -5.801 14.305 1 96.75 190 LEU B CA 1
ATOM 3298 C C . LEU B 1 190 ? 7.938 -4.281 14.414 1 96.75 190 LEU B C 1
ATOM 3300 O O . LEU B 1 190 ? 6.953 -3.711 14.891 1 96.75 190 LEU B O 1
ATOM 3304 N N . THR B 1 191 ? 8.969 -3.631 14.008 1 96.44 191 THR B N 1
ATOM 3305 C CA . THR B 1 191 ? 9.008 -2.176 14.102 1 96.44 191 THR B CA 1
ATOM 3306 C C . THR B 1 191 ? 7.945 -1.545 13.211 1 96.44 191 THR B C 1
ATOM 3308 O O . THR B 1 191 ? 7.391 -0.494 13.539 1 96.44 191 THR B O 1
ATOM 3311 N N . ASN B 1 192 ? 7.664 -2.129 12.062 1 96.62 192 ASN B N 1
ATOM 3312 C CA . ASN B 1 192 ? 6.59 -1.632 11.211 1 96.62 192 ASN B CA 1
ATOM 3313 C C . ASN B 1 192 ? 5.238 -1.693 11.914 1 96.62 192 ASN B C 1
ATOM 3315 O O . ASN B 1 192 ? 4.434 -0.77 11.805 1 96.62 192 ASN B O 1
ATOM 3319 N N . PHE B 1 193 ? 5.059 -2.775 12.625 1 96.19 193 PHE B N 1
ATOM 3320 C CA . PHE B 1 193 ? 3.828 -2.939 13.383 1 96.19 193 PHE B CA 1
ATOM 3321 C C . PHE B 1 193 ? 3.746 -1.915 14.508 1 96.19 193 PHE B C 1
ATOM 3323 O O . PHE B 1 193 ? 2.715 -1.261 14.688 1 96.19 193 PHE B O 1
ATOM 3330 N N . LEU B 1 194 ? 4.793 -1.753 15.227 1 95.5 194 LEU B N 1
ATOM 3331 C CA . LEU B 1 194 ? 4.836 -0.832 16.359 1 95.5 194 LEU B CA 1
ATOM 3332 C C . LEU B 1 194 ? 4.715 0.613 15.891 1 95.5 194 LEU B C 1
ATOM 3334 O O . LEU B 1 194 ? 4.137 1.451 16.578 1 95.5 194 LEU B O 1
ATOM 3338 N N . GLN B 1 195 ? 5.285 0.862 14.773 1 94.56 195 GLN B N 1
ATOM 3339 C CA . GLN B 1 195 ? 5.168 2.195 14.195 1 94.56 195 GLN B CA 1
ATOM 3340 C C . GLN B 1 195 ? 3.709 2.547 13.922 1 94.56 195 GLN B C 1
ATOM 3342 O O . GLN B 1 195 ? 3.279 3.676 14.172 1 94.56 195 GLN B O 1
ATOM 3347 N N . GLY B 1 196 ? 2.986 1.632 13.406 1 94.19 196 GLY B N 1
ATOM 3348 C CA . GLY B 1 196 ? 1.562 1.832 13.203 1 94.19 196 GLY B CA 1
ATOM 3349 C C . GLY B 1 196 ? 0.796 2.045 14.492 1 94.19 196 GLY B C 1
ATOM 3350 O O . GLY B 1 196 ? -0.049 2.938 14.578 1 94.19 196 GLY B O 1
ATOM 3351 N N . ALA B 1 197 ? 1.128 1.251 15.469 1 92.69 197 ALA B N 1
ATOM 3352 C CA . ALA B 1 197 ? 0.479 1.378 16.766 1 92.69 197 ALA B CA 1
ATOM 3353 C C . ALA B 1 197 ? 0.773 2.736 17.391 1 92.69 197 ALA B C 1
ATOM 3355 O O . ALA B 1 197 ? -0.118 3.369 17.969 1 92.69 197 ALA B O 1
ATOM 3356 N N . TYR B 1 198 ? 1.98 3.113 17.25 1 93.25 198 TYR B N 1
ATOM 3357 C CA . TYR B 1 198 ? 2.365 4.426 17.766 1 93.25 198 TYR B CA 1
ATOM 3358 C C . TYR B 1 198 ? 1.612 5.535 17.031 1 93.25 198 TYR B C 1
ATOM 3360 O O . TYR B 1 198 ? 1.115 6.469 17.672 1 93.25 198 TYR B O 1
ATOM 3368 N N . GLY B 1 199 ? 1.549 5.449 15.719 1 92.19 199 GLY B N 1
ATOM 3369 C CA . GLY B 1 199 ? 0.78 6.414 14.953 1 92.19 199 GLY B CA 1
ATOM 3370 C C . GLY B 1 199 ? -0.676 6.484 15.367 1 92.19 199 GLY B C 1
ATOM 3371 O O . GLY B 1 199 ? -1.252 7.574 15.445 1 92.19 199 GLY B O 1
ATOM 3372 N N . CYS B 1 200 ? -1.271 5.344 15.68 1 90.94 200 CYS B N 1
ATOM 3373 C CA . CYS B 1 200 ? -2.658 5.297 16.125 1 90.94 200 CYS B CA 1
ATOM 3374 C C . CYS B 1 200 ? -2.824 6.02 17.469 1 90.94 200 CYS B C 1
ATOM 3376 O O . CYS B 1 200 ? -3.793 6.754 17.656 1 90.94 200 CYS B O 1
ATOM 3378 N N . SER B 1 201 ? -1.88 5.777 18.344 1 90.38 201 SER B N 1
ATOM 3379 C CA . SER B 1 201 ? -1.931 6.449 19.641 1 90.38 201 SER B CA 1
ATOM 3380 C C . SER B 1 201 ? -1.838 7.961 19.484 1 90.38 201 SER B C 1
ATOM 3382 O O . SER B 1 201 ? -2.529 8.711 20.188 1 90.38 201 SER B O 1
ATOM 3384 N N . ARG B 1 202 ? -1.056 8.375 18.594 1 89.12 202 ARG B N 1
ATOM 3385 C CA . ARG B 1 202 ? -0.9 9.797 18.344 1 89.12 202 ARG B CA 1
ATOM 3386 C C . ARG B 1 202 ? -2.17 10.391 17.75 1 89.12 202 ARG B C 1
ATOM 3388 O O . ARG B 1 202 ? -2.541 11.523 18.062 1 89.12 202 ARG B O 1
ATOM 3395 N N . LEU B 1 203 ? -2.777 9.68 16.906 1 88.38 203 LEU B N 1
ATOM 3396 C CA . LEU B 1 203 ? -4.016 10.141 16.281 1 88.38 203 LEU B CA 1
ATOM 3397 C C . LEU B 1 203 ? -5.129 10.258 17.312 1 88.38 203 LEU B C 1
ATOM 3399 O O . LEU B 1 203 ? -5.93 11.195 17.266 1 88.38 203 LEU B O 1
ATOM 3403 N N . LEU B 1 204 ? -5.16 9.289 18.203 1 85.62 204 LEU B N 1
ATOM 3404 C CA . LEU B 1 204 ? -6.141 9.33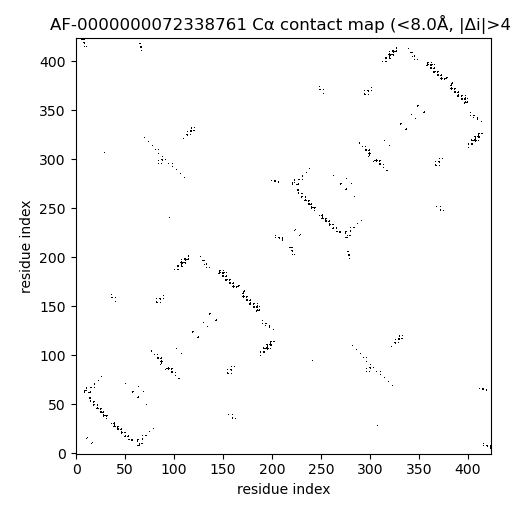6 19.281 1 85.62 204 LEU B CA 1
ATOM 3405 C C . LEU B 1 204 ? -5.941 10.578 20.141 1 85.62 204 LEU B C 1
ATOM 3407 O O . LEU B 1 204 ? -6.914 11.25 20.5 1 85.62 204 LEU B O 1
ATOM 3411 N N . TYR B 1 205 ? -4.715 10.797 20.406 1 85.44 205 TYR B N 1
ATOM 3412 C CA . TYR B 1 205 ? -4.398 11.984 21.203 1 85.44 205 TYR B CA 1
ATOM 3413 C C . TYR B 1 205 ? -4.77 13.258 20.453 1 85.44 205 TYR B C 1
ATOM 3415 O O . TYR B 1 205 ? -5.289 14.203 21.047 1 85.44 205 TYR B O 1
ATOM 3423 N N . TYR B 1 206 ? -4.48 13.281 19.219 1 84.81 206 TYR B N 1
ATOM 3424 C CA . TYR B 1 206 ? -4.82 14.422 18.375 1 84.81 206 TYR B CA 1
ATOM 3425 C C . TYR B 1 206 ? -6.32 14.688 18.391 1 84.81 206 TYR B C 1
ATOM 3427 O O . TYR B 1 206 ? -6.758 15.828 18.531 1 84.81 206 TYR B O 1
ATOM 3435 N N . ASP B 1 207 ? -7.145 13.711 18.281 1 82 207 ASP B N 1
ATOM 3436 C CA . ASP B 1 207 ? -8.602 13.805 18.297 1 82 207 ASP B CA 1
ATOM 3437 C C . ASP B 1 207 ? -9.102 14.344 19.625 1 82 207 ASP B C 1
ATOM 3439 O O . ASP B 1 207 ? -10.055 15.125 19.672 1 82 207 ASP B O 1
ATOM 3443 N N . GLN B 1 208 ? -8.492 13.891 20.656 1 80.56 208 GLN B N 1
ATOM 3444 C CA . GLN B 1 208 ? -8.891 14.336 21.984 1 80.56 208 GLN B CA 1
ATOM 3445 C C . GLN B 1 208 ? -8.594 15.82 22.188 1 80.56 208 GLN B C 1
ATOM 3447 O O . GLN B 1 208 ? -9.359 16.531 22.844 1 80.56 208 GLN B O 1
ATOM 3452 N N . LYS B 1 209 ? -7.57 16.25 21.625 1 79 209 LYS B N 1
ATOM 3453 C CA . LYS B 1 209 ? -7.195 17.656 21.766 1 79 209 LYS B CA 1
ATOM 3454 C C . LYS B 1 209 ? -8.109 18.547 20.938 1 79 209 LYS B C 1
ATOM 3456 O O . LYS B 1 209 ? -8.406 19.688 21.328 1 79 209 LYS B O 1
ATOM 3461 N N . LEU B 1 210 ? -8.492 18.109 19.766 1 72.5 210 LEU B N 1
ATOM 3462 C CA . LEU B 1 210 ? -9.414 18.875 18.938 1 72.5 210 LEU B CA 1
ATOM 3463 C C . LEU B 1 210 ? -10.789 18.984 19.594 1 72.5 210 LEU B C 1
ATOM 3465 O O . LEU B 1 210 ? -11.508 19.969 19.391 1 72.5 210 LEU B O 1
ATOM 3469 N N . ALA B 1 211 ? -11.219 17.984 20.344 1 64.19 211 ALA B N 1
ATOM 3470 C CA . ALA B 1 211 ? -12.508 17.953 21.016 1 64.19 211 ALA B CA 1
ATOM 3471 C C . ALA B 1 211 ? -12.508 18.875 22.234 1 64.19 211 ALA B C 1
ATOM 3473 O O . ALA B 1 211 ? -13.57 19.281 22.719 1 64.19 211 ALA B O 1
ATOM 3474 N N . GLN B 1 212 ? -11.375 19.281 22.781 1 58.81 212 GLN B N 1
ATOM 3475 C CA . GLN B 1 212 ? -11.305 20.219 23.875 1 58.81 212 GLN B CA 1
ATOM 3476 C C . GLN B 1 212 ? -11.32 21.656 23.375 1 58.81 212 GLN B C 1
ATOM 3478 O O . GLN B 1 212 ? -11.898 22.547 24 1 58.81 212 GLN B O 1
#